Protein AF-A0A5N6NFJ8-F1 (afdb_monomer)

Mean predicted aligned error: 16.35 Å

Structure (mmCIF, N/CA/C/O backbone):
data_AF-A0A5N6NFJ8-F1
#
_entry.id   AF-A0A5N6NFJ8-F1
#
loop_
_atom_site.group_PDB
_atom_site.id
_atom_site.type_symbol
_atom_site.label_atom_id
_atom_site.label_alt_id
_atom_site.label_comp_id
_atom_site.label_asym_id
_atom_site.label_entity_id
_atom_site.label_seq_id
_atom_site.pdbx_PDB_ins_code
_atom_site.Cartn_x
_atom_site.Cartn_y
_atom_site.Cartn_z
_atom_site.occupancy
_atom_site.B_iso_or_equiv
_atom_site.auth_seq_id
_atom_site.auth_comp_id
_atom_site.auth_asym_id
_atom_site.auth_atom_id
_atom_site.pdbx_PDB_model_num
ATOM 1 N N . MET A 1 1 ? 55.663 -37.044 -47.119 1.00 28.52 1 MET A N 1
ATOM 2 C CA . MET A 1 1 ? 56.962 -37.312 -46.469 1.00 28.52 1 MET A CA 1
ATOM 3 C C . MET A 1 1 ? 57.474 -35.964 -45.968 1.00 28.52 1 MET A C 1
ATOM 5 O O . MET A 1 1 ? 57.801 -35.133 -46.795 1.00 28.52 1 MET A O 1
ATOM 9 N N . VAL A 1 2 ? 57.093 -35.594 -44.739 1.00 27.47 2 VAL A N 1
ATOM 10 C CA . VAL A 1 2 ? 57.953 -35.483 -43.528 1.00 27.47 2 VAL A CA 1
ATOM 11 C C . VAL A 1 2 ? 58.198 -33.981 -43.272 1.00 27.47 2 VAL A C 1
ATOM 13 O O . VAL A 1 2 ? 58.786 -33.334 -44.123 1.00 27.47 2 VAL A O 1
ATOM 16 N N . LEU A 1 3 ? 57.493 -33.305 -42.350 1.00 26.08 3 LEU A N 1
ATOM 17 C CA . LEU A 1 3 ? 57.567 -33.307 -40.868 1.00 26.08 3 LEU A CA 1
ATOM 18 C C . LEU A 1 3 ? 58.946 -32.940 -40.296 1.00 26.08 3 LEU A C 1
ATOM 20 O O . LEU A 1 3 ? 59.954 -33.438 -40.775 1.00 26.08 3 LEU A O 1
ATOM 24 N N . LEU A 1 4 ? 58.906 -32.193 -39.179 1.00 27.52 4 LEU A N 1
ATOM 25 C CA . LEU A 1 4 ? 59.995 -31.707 -38.302 1.00 27.52 4 LEU A CA 1
ATOM 26 C C . LEU A 1 4 ? 60.553 -30.345 -38.742 1.00 27.52 4 LEU A C 1
ATOM 28 O O . LEU A 1 4 ? 60.812 -30.135 -39.915 1.00 27.52 4 LEU A O 1
ATOM 32 N N . SER A 1 5 ? 60.762 -29.348 -37.890 1.00 27.97 5 SER A N 1
ATOM 33 C CA . SER A 1 5 ? 60.795 -29.204 -36.428 1.00 27.97 5 SER A CA 1
ATOM 34 C C . SER A 1 5 ? 60.471 -27.721 -36.148 1.00 27.97 5 SER A C 1
ATOM 36 O O . SER A 1 5 ? 60.731 -26.870 -36.992 1.00 27.97 5 SER A O 1
ATOM 38 N N . HIS A 1 6 ? 59.797 -27.341 -35.068 1.00 28.59 6 HIS A N 1
ATOM 39 C CA . HIS A 1 6 ? 60.456 -26.909 -33.835 1.00 28.59 6 HIS A CA 1
ATOM 40 C C . HIS A 1 6 ? 59.457 -27.057 -32.682 1.00 28.59 6 HIS A C 1
ATOM 42 O O . HIS A 1 6 ? 58.490 -26.306 -32.574 1.00 28.59 6 HIS A O 1
ATOM 48 N N . MET A 1 7 ? 59.707 -28.045 -31.823 1.00 26.53 7 MET A N 1
ATOM 49 C CA . MET A 1 7 ? 59.127 -28.104 -30.488 1.00 26.53 7 MET A CA 1
ATOM 50 C C . MET A 1 7 ? 59.901 -27.129 -29.601 1.00 26.53 7 MET A C 1
ATOM 52 O O . MET A 1 7 ? 61.104 -27.298 -29.413 1.00 26.53 7 MET A O 1
ATOM 56 N N . GLN A 1 8 ? 59.219 -26.129 -29.048 1.00 27.66 8 GLN A N 1
ATOM 57 C CA . GLN A 1 8 ? 59.675 -25.499 -27.815 1.00 27.66 8 GLN A CA 1
ATOM 58 C C . GLN A 1 8 ? 59.209 -26.371 -26.651 1.00 27.66 8 GLN A C 1
ATOM 60 O O . GLN A 1 8 ? 58.020 -26.585 -26.429 1.00 27.66 8 GLN A O 1
ATOM 65 N N . THR A 1 9 ? 60.194 -26.919 -25.955 1.00 28.77 9 THR A N 1
ATOM 66 C CA . THR A 1 9 ? 60.083 -27.606 -24.675 1.00 28.77 9 THR A CA 1
ATOM 67 C C . THR A 1 9 ? 59.611 -26.626 -23.603 1.00 28.77 9 THR A C 1
ATOM 69 O O . THR A 1 9 ? 60.324 -25.671 -23.298 1.00 28.77 9 THR A O 1
ATOM 72 N N . PHE A 1 10 ? 58.444 -26.881 -23.011 1.00 28.98 10 PHE A N 1
ATOM 73 C CA . PHE A 1 10 ? 58.064 -26.314 -21.716 1.00 28.98 10 PHE A CA 1
ATOM 74 C C . PHE A 1 10 ? 58.386 -27.328 -20.605 1.00 28.98 10 PHE A C 1
ATOM 76 O O . PHE A 1 10 ? 58.295 -28.535 -20.847 1.00 28.98 10 PHE A O 1
ATOM 83 N N . PRO A 1 11 ? 58.835 -26.860 -19.427 1.00 28.39 11 PRO A N 1
ATOM 84 C CA . PRO A 1 11 ? 59.400 -27.706 -18.384 1.00 28.39 11 PRO A CA 1
ATOM 85 C C . PRO A 1 11 ? 58.350 -28.606 -17.727 1.00 28.39 11 PRO A C 1
ATOM 87 O O . PRO A 1 11 ? 57.161 -28.295 -17.693 1.00 28.39 11 PRO A O 1
ATOM 90 N N . ALA A 1 12 ? 58.833 -29.730 -17.197 1.00 29.69 12 ALA A N 1
ATOM 91 C CA . ALA A 1 12 ? 58.069 -30.665 -16.390 1.00 29.69 12 ALA A CA 1
ATOM 92 C C . ALA A 1 12 ? 57.482 -29.954 -15.162 1.00 29.69 12 ALA A C 1
ATOM 94 O O . ALA A 1 12 ? 58.221 -29.395 -14.353 1.00 29.69 12 ALA A O 1
ATOM 95 N N . ILE A 1 13 ? 56.157 -29.990 -15.030 1.00 30.56 13 ILE A N 1
ATOM 96 C CA . ILE A 1 13 ? 55.469 -29.616 -13.796 1.00 30.56 13 ILE A CA 1
ATOM 97 C C . ILE A 1 13 ? 55.379 -30.891 -12.960 1.00 30.56 13 ILE A C 1
ATOM 99 O O . ILE A 1 13 ? 54.478 -31.713 -13.125 1.00 30.56 13 ILE A O 1
ATOM 103 N N . GLU A 1 14 ? 56.385 -31.083 -12.113 1.00 30.72 14 GLU A N 1
ATOM 104 C CA . GLU A 1 14 ? 56.286 -31.927 -10.929 1.00 30.72 14 GLU A CA 1
ATOM 105 C C . GLU A 1 14 ? 55.477 -31.151 -9.887 1.00 30.72 14 GLU A C 1
ATOM 107 O O . GLU A 1 14 ? 55.949 -30.137 -9.384 1.00 30.72 14 GLU A O 1
ATOM 112 N N . THR A 1 15 ? 54.253 -31.617 -9.622 1.00 32.44 15 THR A N 1
ATOM 113 C CA . THR A 1 15 ? 53.413 -31.487 -8.407 1.00 32.44 15 THR A CA 1
ATOM 114 C C . THR A 1 15 ? 51.937 -31.267 -8.756 1.00 32.44 15 THR A C 1
ATOM 116 O O . THR A 1 15 ? 51.569 -30.585 -9.708 1.00 32.44 15 THR A O 1
ATOM 119 N N . GLU A 1 16 ? 51.085 -31.961 -8.007 1.00 35.25 16 GLU A N 1
ATOM 120 C CA . GLU A 1 16 ? 49.748 -32.430 -8.387 1.00 35.25 16 GLU A CA 1
ATOM 121 C C . GLU A 1 16 ? 48.604 -31.462 -8.012 1.00 35.25 16 GLU A C 1
ATOM 123 O O . GLU A 1 16 ? 47.458 -31.891 -7.910 1.00 35.25 16 GLU A O 1
ATOM 128 N N . GLU A 1 17 ? 48.866 -30.166 -7.799 1.00 33.91 17 GLU A N 1
ATOM 129 C CA . GLU A 1 17 ? 47.908 -29.305 -7.072 1.00 33.91 17 GLU A CA 1
ATOM 130 C C . GLU A 1 17 ? 47.388 -28.042 -7.796 1.00 33.91 17 GLU A C 1
ATOM 132 O O . GLU A 1 17 ? 46.454 -27.420 -7.299 1.00 33.91 17 GLU A O 1
ATOM 137 N N . GLU A 1 18 ? 47.863 -27.679 -8.998 1.00 28.05 18 GLU A N 1
ATOM 138 C CA . GLU A 1 18 ? 47.489 -26.383 -9.625 1.00 28.05 18 GLU A CA 1
ATOM 139 C C . GLU A 1 18 ? 46.652 -26.426 -10.925 1.00 28.05 18 GLU A C 1
ATOM 141 O O . GLU A 1 18 ? 46.306 -25.380 -11.470 1.00 28.05 18 GLU A O 1
ATOM 146 N N . ALA A 1 19 ? 46.215 -27.589 -11.420 1.00 31.05 19 ALA A N 1
ATOM 147 C CA . ALA A 1 19 ? 45.454 -27.662 -12.684 1.00 31.05 19 ALA A CA 1
ATOM 148 C C . ALA A 1 19 ? 43.916 -27.527 -12.549 1.00 31.05 19 ALA A C 1
ATOM 150 O O . ALA A 1 19 ? 43.191 -27.681 -13.532 1.00 31.05 19 ALA A O 1
ATOM 151 N N . LEU A 1 20 ? 43.388 -27.252 -11.351 1.00 33.53 20 LEU A N 1
ATOM 152 C CA . LEU A 1 20 ? 41.947 -27.337 -11.051 1.00 33.53 20 LEU A CA 1
ATOM 153 C C . LEU A 1 20 ? 41.132 -26.049 -11.271 1.00 33.53 20 LEU A C 1
ATOM 155 O O . LEU A 1 20 ? 39.956 -26.015 -10.912 1.00 33.53 20 LEU A O 1
ATOM 159 N N . THR A 1 21 ? 41.692 -24.991 -11.862 1.00 33.44 21 THR A N 1
ATOM 160 C CA . THR A 1 21 ? 41.030 -23.669 -11.862 1.00 33.44 2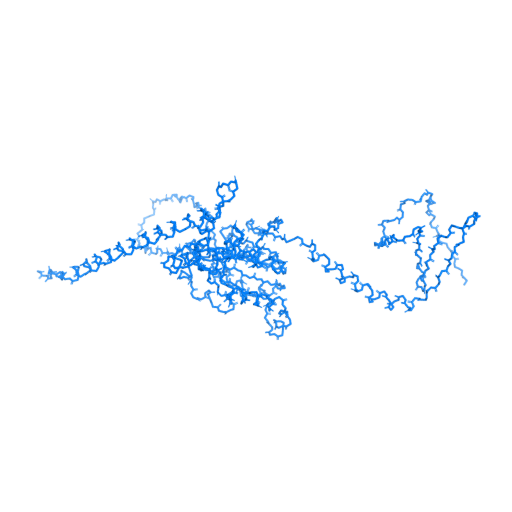1 THR A CA 1
ATOM 161 C C . THR A 1 21 ? 40.616 -23.100 -13.214 1.00 33.44 21 THR A C 1
ATOM 163 O O . THR A 1 21 ? 40.089 -21.992 -13.229 1.00 33.44 21 THR A O 1
ATOM 166 N N . ASN A 1 22 ? 40.718 -23.819 -14.340 1.00 30.28 22 ASN A N 1
ATOM 167 C CA . ASN A 1 22 ? 40.191 -23.288 -15.604 1.00 30.28 22 ASN A CA 1
ATOM 168 C C . ASN A 1 22 ? 39.316 -24.266 -16.409 1.00 30.28 22 ASN A C 1
ATOM 170 O O . ASN A 1 22 ? 39.776 -25.241 -16.995 1.00 30.28 22 ASN A O 1
ATOM 174 N N . SER A 1 23 ? 38.045 -23.867 -16.513 1.00 32.28 23 SER A N 1
ATOM 175 C CA . SER A 1 23 ? 36.930 -24.398 -17.309 1.00 32.28 23 SER A CA 1
ATOM 176 C C . SER A 1 23 ? 36.094 -25.537 -16.690 1.00 32.28 23 SER A C 1
ATOM 178 O O . SER A 1 23 ? 36.530 -26.669 -16.534 1.00 32.28 23 SER A O 1
ATOM 180 N N . MET A 1 24 ? 34.826 -25.183 -16.431 1.00 28.92 24 MET A N 1
ATOM 181 C CA . MET A 1 24 ? 33.675 -25.965 -15.943 1.00 28.92 24 MET A CA 1
ATOM 182 C C . MET A 1 24 ? 33.572 -26.234 -14.426 1.00 28.92 24 MET A C 1
ATOM 184 O O . MET A 1 24 ? 34.510 -26.733 -13.812 1.00 28.92 24 MET A O 1
ATOM 188 N N . PRO A 1 25 ? 32.401 -25.971 -13.799 1.00 31.67 25 PRO A N 1
ATOM 189 C CA . PRO A 1 25 ? 32.156 -26.397 -12.430 1.00 31.67 25 PRO A CA 1
ATOM 190 C C . PRO A 1 25 ? 31.935 -27.913 -12.425 1.00 31.67 25 PRO A C 1
ATOM 192 O O . PRO A 1 25 ? 30.915 -28.410 -12.904 1.00 31.67 25 PRO A O 1
ATOM 195 N N . ALA A 1 26 ? 32.893 -28.662 -11.885 1.00 36.31 26 ALA A N 1
ATOM 196 C CA . ALA A 1 26 ? 32.711 -30.077 -11.601 1.00 36.31 26 ALA A CA 1
ATOM 197 C C . ALA A 1 26 ? 31.684 -30.230 -10.466 1.00 36.31 26 ALA A C 1
ATOM 199 O O . ALA A 1 26 ? 31.970 -29.949 -9.302 1.00 36.31 26 ALA A O 1
ATOM 200 N N . ALA A 1 27 ? 30.471 -30.673 -10.794 1.00 31.88 27 ALA A N 1
ATOM 201 C CA . ALA A 1 27 ? 29.508 -31.118 -9.797 1.00 31.88 27 ALA A CA 1
ATOM 202 C C . ALA A 1 27 ? 30.021 -32.420 -9.156 1.00 31.88 27 ALA A C 1
ATOM 204 O O . ALA A 1 27 ? 29.861 -33.510 -9.704 1.00 31.88 27 ALA A O 1
ATOM 205 N N . ALA A 1 28 ? 30.661 -32.315 -7.992 1.00 34.78 28 ALA A N 1
ATOM 206 C CA . ALA A 1 28 ? 31.037 -33.470 -7.188 1.00 34.78 28 ALA A CA 1
ATOM 207 C C . ALA A 1 28 ? 29.803 -34.004 -6.439 1.00 34.78 28 ALA A C 1
ATOM 209 O O . ALA A 1 28 ? 29.455 -33.528 -5.358 1.00 34.78 28 ALA A O 1
ATOM 210 N N . VAL A 1 29 ? 29.129 -35.012 -6.997 1.00 32.56 29 VAL A N 1
ATOM 211 C CA . VAL A 1 29 ? 28.102 -35.770 -6.267 1.00 32.56 29 VAL A CA 1
ATOM 212 C C . VAL A 1 29 ? 28.805 -36.773 -5.349 1.00 32.56 29 VAL A C 1
ATOM 214 O O . VAL A 1 29 ? 29.265 -37.821 -5.794 1.00 32.56 29 VAL A O 1
ATOM 217 N N . ARG A 1 30 ? 28.881 -36.476 -4.046 1.00 34.00 30 ARG A N 1
ATOM 218 C CA . ARG A 1 30 ? 29.258 -37.467 -3.025 1.00 34.00 30 ARG A CA 1
ATOM 219 C C . ARG A 1 30 ? 28.017 -38.227 -2.556 1.00 34.00 30 ARG A C 1
ATOM 221 O O . ARG A 1 30 ? 27.306 -37.780 -1.661 1.00 34.00 30 ARG A O 1
ATOM 228 N N . ARG A 1 31 ? 27.798 -39.423 -3.102 1.00 29.84 31 ARG A N 1
ATOM 229 C CA . ARG A 1 31 ? 27.092 -40.503 -2.396 1.00 29.84 31 ARG A CA 1
ATOM 230 C C . ARG A 1 31 ? 27.891 -41.795 -2.548 1.00 29.84 31 ARG A C 1
ATOM 232 O O . ARG A 1 31 ? 27.960 -42.340 -3.638 1.00 29.84 31 ARG A O 1
ATOM 239 N N . GLY A 1 32 ? 28.465 -42.260 -1.437 1.00 34.97 32 GLY A N 1
ATOM 240 C CA . GLY A 1 32 ? 29.107 -43.572 -1.317 1.00 34.97 32 GLY A CA 1
ATOM 241 C C . GLY A 1 32 ? 30.578 -43.619 -1.742 1.00 34.97 32 GLY A C 1
ATOM 242 O O . GLY A 1 32 ? 30.874 -43.804 -2.910 1.00 34.97 32 GLY A O 1
ATOM 243 N N . GLY A 1 33 ? 31.485 -43.485 -0.769 1.00 36.88 33 GLY A N 1
ATOM 244 C CA . GLY A 1 33 ? 32.748 -44.238 -0.648 1.00 36.88 33 GLY A CA 1
ATOM 245 C C . GLY A 1 33 ? 33.773 -44.341 -1.789 1.00 36.88 33 GLY A C 1
ATOM 246 O O . GLY A 1 33 ? 34.740 -45.065 -1.589 1.00 36.88 33 GLY A O 1
ATOM 247 N N . GLY A 1 34 ? 33.626 -43.668 -2.932 1.00 42.97 34 GLY A N 1
ATOM 248 C CA . GLY A 1 34 ? 34.587 -43.760 -4.037 1.00 42.97 34 GLY A CA 1
ATOM 249 C C . GLY A 1 34 ? 34.662 -42.488 -4.878 1.00 42.97 34 GLY A C 1
ATOM 250 O O . GLY A 1 34 ? 33.644 -41.889 -5.227 1.00 42.97 34 GLY A O 1
ATOM 251 N N . THR A 1 35 ? 35.882 -42.063 -5.203 1.00 42.78 35 THR A N 1
ATOM 252 C CA . THR A 1 35 ? 36.159 -40.962 -6.133 1.00 42.78 35 THR A CA 1
ATOM 253 C C . THR A 1 35 ? 35.900 -41.460 -7.554 1.00 42.78 35 THR A C 1
ATOM 255 O O . THR A 1 35 ? 36.496 -42.447 -7.979 1.00 42.78 35 THR A O 1
ATOM 258 N N . SER A 1 36 ? 34.981 -40.821 -8.281 1.00 44.00 36 SER A N 1
ATOM 259 C CA . SER A 1 36 ? 34.739 -41.127 -9.695 1.00 44.00 36 SER A CA 1
ATOM 260 C C . SER A 1 36 ? 35.320 -40.027 -10.575 1.00 44.00 36 SER A C 1
ATOM 262 O O . SER A 1 36 ? 34.986 -38.858 -10.388 1.00 44.00 36 SER A O 1
ATOM 264 N N . PHE A 1 37 ? 36.154 -40.401 -11.544 1.00 46.28 37 PHE A N 1
ATOM 265 C CA . PHE A 1 37 ? 36.752 -39.476 -12.509 1.00 46.28 37 PHE A CA 1
ATOM 266 C C . PHE A 1 37 ? 36.083 -39.631 -13.873 1.00 46.28 37 PHE A C 1
ATOM 268 O O . PHE A 1 37 ? 35.805 -40.752 -14.305 1.00 46.28 37 PHE A O 1
ATOM 275 N N . PHE A 1 38 ? 35.857 -38.515 -14.566 1.00 49.78 38 PHE A N 1
ATOM 276 C CA . PHE A 1 38 ? 35.278 -38.503 -15.908 1.00 49.78 38 PHE A CA 1
ATOM 277 C C . PHE A 1 38 ? 36.298 -37.967 -16.918 1.00 49.78 38 PHE A C 1
ATOM 279 O O . PHE A 1 38 ? 36.870 -36.901 -16.706 1.00 49.78 38 PHE A O 1
ATOM 286 N N . ARG A 1 39 ? 36.528 -38.691 -18.023 1.00 43.44 39 ARG A N 1
ATOM 287 C CA . ARG A 1 39 ? 37.371 -38.238 -19.149 1.00 43.44 39 ARG A CA 1
ATOM 288 C C . ARG A 1 39 ? 36.548 -38.234 -20.435 1.00 43.44 39 ARG A C 1
ATOM 290 O O . ARG A 1 39 ? 35.880 -39.225 -20.717 1.00 43.44 39 ARG A O 1
ATOM 297 N N . ASN A 1 40 ? 36.617 -37.150 -21.202 1.00 44.53 40 ASN A N 1
ATOM 298 C CA . ASN A 1 40 ? 35.967 -37.006 -22.506 1.00 44.53 40 ASN A CA 1
ATOM 299 C C . ASN A 1 40 ? 37.044 -36.934 -23.603 1.00 44.53 40 ASN A C 1
ATOM 301 O O . ASN A 1 40 ? 37.997 -36.170 -23.456 1.00 44.53 40 ASN A O 1
ATOM 305 N N . ASP A 1 41 ? 36.928 -37.741 -24.659 1.00 44.94 41 ASP A N 1
ATOM 306 C CA . ASP A 1 41 ? 37.841 -37.740 -25.819 1.00 44.94 41 ASP A CA 1
ATOM 307 C C . ASP A 1 41 ? 37.199 -37.196 -27.112 1.00 44.94 41 ASP A C 1
ATOM 309 O O . ASP A 1 41 ? 37.808 -37.274 -28.175 1.00 44.94 41 ASP A O 1
ATOM 313 N N . GLY A 1 42 ? 35.991 -36.624 -27.024 1.00 44.91 42 GLY A N 1
ATOM 314 C CA . GLY A 1 42 ? 35.232 -36.091 -28.161 1.00 44.91 42 GLY A CA 1
ATOM 315 C C . GLY A 1 42 ? 34.256 -37.091 -28.796 1.00 44.91 42 GLY A C 1
ATOM 316 O O . GLY A 1 42 ? 33.344 -36.666 -29.494 1.00 44.91 42 GLY A O 1
ATOM 317 N N . GLU A 1 43 ? 34.378 -38.394 -28.506 1.00 39.28 43 GLU A N 1
ATOM 318 C CA . GLU A 1 43 ? 33.455 -39.445 -28.978 1.00 39.28 43 GLU A CA 1
ATOM 319 C C . GLU A 1 43 ? 32.970 -40.402 -27.875 1.00 39.28 43 GLU A C 1
ATOM 321 O O . GLU A 1 43 ? 32.002 -41.144 -28.075 1.00 39.28 43 GLU A O 1
ATOM 326 N N . LYS A 1 44 ? 33.620 -40.432 -26.703 1.00 40.09 44 LYS A N 1
ATOM 327 C CA . LYS A 1 44 ? 33.239 -41.273 -25.558 1.00 40.09 44 LYS A CA 1
ATOM 328 C C . LYS A 1 44 ? 33.466 -40.547 -24.229 1.00 40.09 44 LYS A C 1
ATOM 330 O O . LYS A 1 44 ? 34.462 -39.851 -24.038 1.00 40.09 44 LYS A O 1
ATOM 335 N N . LEU A 1 45 ? 32.559 -40.780 -23.278 1.00 44.81 45 LEU A N 1
ATOM 336 C CA . LEU A 1 45 ? 32.752 -40.416 -21.874 1.00 44.81 45 LEU A CA 1
ATOM 337 C C . LEU A 1 45 ? 33.165 -41.670 -21.099 1.00 44.81 45 LEU A C 1
ATOM 339 O O . LEU A 1 45 ? 32.480 -42.693 -21.150 1.00 44.81 45 LEU A O 1
ATOM 343 N N . TYR A 1 46 ? 34.276 -41.591 -20.377 1.00 46.94 46 TYR A N 1
ATOM 344 C CA . TYR A 1 46 ? 34.769 -42.676 -19.534 1.00 46.94 46 TYR A CA 1
ATOM 345 C C . TYR A 1 46 ? 34.554 -42.313 -18.076 1.00 46.94 46 TYR A C 1
ATOM 347 O O . TYR A 1 46 ? 35.057 -41.282 -17.633 1.00 46.94 46 TYR A O 1
ATOM 355 N N . LYS A 1 47 ? 33.848 -43.170 -17.338 1.00 49.50 47 LYS A N 1
ATOM 356 C CA . LYS A 1 47 ? 33.774 -43.114 -15.879 1.00 49.50 47 LYS A CA 1
ATOM 357 C C . LYS A 1 47 ? 34.790 -44.100 -15.309 1.00 49.50 47 LYS A C 1
ATOM 359 O O . LYS A 1 47 ? 34.756 -45.279 -15.654 1.00 49.50 47 LYS A O 1
ATOM 364 N N . TYR A 1 48 ? 35.678 -43.614 -14.451 1.00 49.75 48 TYR A N 1
ATOM 365 C CA . TYR A 1 48 ? 36.631 -44.430 -13.704 1.00 49.75 48 TYR A CA 1
ATOM 366 C C . TYR A 1 48 ? 36.211 -44.445 -12.240 1.00 49.75 48 TYR A C 1
ATOM 368 O O . TYR A 1 48 ? 36.068 -43.379 -11.644 1.00 49.75 48 TYR A O 1
ATOM 376 N N . GLY A 1 49 ? 36.005 -45.633 -11.678 1.00 45.25 49 GLY A N 1
ATOM 377 C CA . GLY A 1 49 ? 35.824 -45.833 -10.242 1.00 45.25 49 GLY A CA 1
ATOM 378 C C . GLY A 1 49 ? 36.959 -46.682 -9.680 1.00 45.25 49 GLY A C 1
ATOM 379 O O . GLY A 1 49 ? 37.434 -47.598 -10.354 1.00 45.25 49 GLY A O 1
ATOM 380 N N . GLU A 1 50 ? 37.392 -46.379 -8.459 1.00 46.50 50 GLU A N 1
ATOM 381 C CA . GLU A 1 50 ? 38.263 -47.269 -7.690 1.00 46.50 50 GLU A CA 1
ATOM 382 C C . GLU A 1 50 ? 37.419 -48.209 -6.829 1.00 46.50 50 GLU A C 1
ATOM 384 O O . GLU A 1 50 ? 36.630 -47.764 -5.995 1.00 46.50 50 GLU A O 1
ATOM 389 N N . GLU A 1 51 ? 37.606 -49.516 -7.010 1.00 43.16 51 GLU A N 1
ATOM 390 C CA . GLU A 1 51 ? 37.027 -50.534 -6.139 1.00 43.16 51 GLU A CA 1
ATOM 391 C C . GLU A 1 51 ? 38.137 -51.127 -5.256 1.00 43.16 51 GLU A C 1
ATOM 393 O O . GLU A 1 51 ? 39.092 -51.746 -5.734 1.00 43.16 51 GLU A O 1
ATOM 398 N N . LEU A 1 52 ? 38.049 -50.893 -3.944 1.00 43.69 52 LEU A N 1
ATOM 399 C CA . LEU A 1 52 ? 38.999 -51.405 -2.955 1.00 43.69 52 LEU A CA 1
ATOM 400 C C . LEU A 1 52 ? 38.650 -52.854 -2.599 1.00 43.69 52 LEU A C 1
ATOM 402 O O . LEU A 1 52 ? 37.914 -53.123 -1.650 1.00 43.69 52 LEU A O 1
ATOM 406 N N . THR A 1 53 ? 39.210 -53.817 -3.330 1.00 47.28 53 THR A N 1
ATOM 407 C CA . THR A 1 53 ? 39.166 -55.222 -2.899 1.00 47.28 53 THR A CA 1
ATOM 408 C C . THR A 1 53 ? 40.244 -55.515 -1.854 1.00 47.28 53 THR A C 1
ATOM 410 O O . THR A 1 53 ? 41.374 -55.040 -1.948 1.00 47.28 53 THR A O 1
ATOM 413 N N . ARG A 1 54 ? 39.900 -56.345 -0.857 1.00 45.47 54 ARG A N 1
ATOM 414 C CA . ARG A 1 54 ? 40.663 -56.652 0.379 1.00 45.47 54 ARG A CA 1
ATOM 415 C C . ARG A 1 54 ? 42.044 -57.314 0.179 1.00 45.47 54 ARG A C 1
ATOM 417 O O . ARG A 1 54 ? 42.698 -57.665 1.155 1.00 45.47 54 ARG A O 1
ATOM 424 N N . SER A 1 55 ? 42.503 -57.463 -1.060 1.00 45.44 55 SER A N 1
ATOM 425 C CA . SER A 1 55 ? 43.858 -57.865 -1.432 1.00 45.44 55 SER A CA 1
ATOM 426 C C . SER A 1 55 ? 44.370 -56.851 -2.454 1.00 45.44 55 SER A C 1
ATOM 428 O O . SER A 1 55 ? 43.742 -56.659 -3.491 1.00 45.44 55 SER A O 1
ATOM 430 N N . ARG A 1 56 ? 45.455 -56.144 -2.114 1.00 44.00 56 ARG A N 1
ATOM 431 C CA . ARG A 1 56 ? 46.021 -54.989 -2.837 1.00 44.00 56 ARG A CA 1
ATOM 432 C C . ARG A 1 56 ? 46.15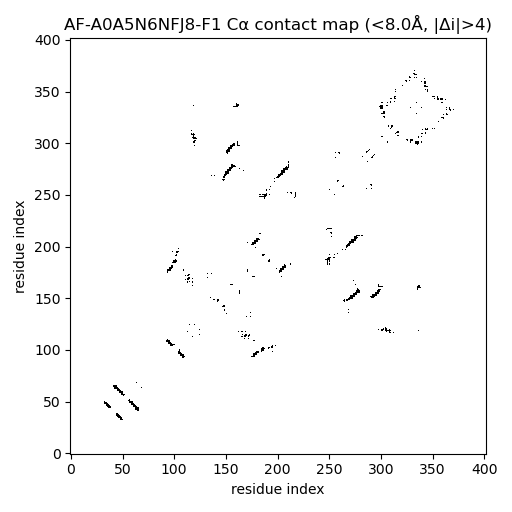9 -55.233 -4.349 1.00 44.00 56 ARG A C 1
ATOM 434 O O . ARG A 1 56 ? 47.201 -55.706 -4.786 1.00 44.00 56 ARG A O 1
ATOM 441 N N . LYS A 1 57 ? 45.146 -54.856 -5.129 1.00 37.94 57 LYS A N 1
ATOM 442 C CA . LYS A 1 57 ? 45.193 -54.536 -6.565 1.00 37.94 57 LYS A CA 1
ATOM 443 C C . LYS A 1 57 ? 43.982 -53.651 -6.866 1.00 37.94 57 LYS A C 1
ATOM 445 O O . LYS A 1 57 ? 42.852 -54.119 -6.778 1.00 37.94 57 LYS A O 1
ATOM 450 N N . SER A 1 58 ? 44.215 -52.379 -7.182 1.00 38.06 58 SER A N 1
ATOM 451 C CA . SER A 1 58 ? 43.181 -51.515 -7.750 1.00 38.06 58 SER A CA 1
ATOM 452 C C . SER A 1 58 ? 42.850 -52.035 -9.149 1.00 38.06 58 SER A C 1
ATOM 454 O O . SER A 1 58 ? 43.731 -52.176 -9.997 1.00 38.06 58 SER A O 1
ATOM 456 N N . THR A 1 59 ? 41.588 -52.384 -9.386 1.00 38.88 59 THR A N 1
ATOM 457 C CA . THR A 1 59 ? 41.107 -52.715 -10.732 1.00 38.88 59 THR A CA 1
ATOM 458 C C . THR A 1 59 ? 40.308 -51.521 -11.229 1.00 38.88 59 THR A C 1
ATOM 460 O O . THR A 1 59 ? 39.269 -51.195 -10.665 1.00 38.88 59 THR A O 1
ATOM 463 N N . LEU A 1 60 ? 40.809 -50.845 -12.265 1.00 40.69 60 LEU A N 1
ATOM 464 C CA . LEU A 1 60 ? 40.074 -49.784 -12.950 1.00 40.69 60 LEU A CA 1
ATOM 465 C C . LEU A 1 60 ? 38.946 -50.425 -13.761 1.00 40.69 60 LEU A C 1
ATOM 467 O O . LEU A 1 60 ? 39.187 -51.015 -14.817 1.00 40.69 60 LEU A O 1
ATOM 471 N N . VAL A 1 61 ? 37.712 -50.314 -13.274 1.00 43.66 61 VAL A N 1
ATOM 472 C CA . VAL A 1 61 ? 36.529 -50.706 -14.044 1.00 43.66 61 VAL A CA 1
ATOM 473 C C . VAL A 1 61 ? 36.260 -49.615 -15.080 1.00 43.66 61 VAL A C 1
ATOM 475 O O . VAL A 1 61 ? 36.048 -48.453 -14.735 1.00 43.66 61 VAL A O 1
ATOM 478 N N . LYS A 1 62 ? 36.312 -49.980 -16.366 1.00 40.59 62 LYS A N 1
ATOM 479 C CA . LYS A 1 62 ? 36.052 -49.074 -17.491 1.00 40.59 62 LYS A CA 1
ATOM 480 C C . LYS A 1 62 ? 34.626 -49.284 -17.991 1.00 40.59 62 LYS A C 1
ATOM 482 O O . LYS A 1 62 ? 34.387 -50.156 -18.823 1.00 40.59 62 LYS A O 1
ATOM 487 N N . GLU A 1 63 ? 33.688 -48.472 -17.516 1.00 46.59 63 GLU A N 1
ATOM 488 C CA . GLU A 1 63 ? 32.351 -48.410 -18.113 1.00 46.59 63 GLU A CA 1
ATOM 489 C C . GLU A 1 63 ? 32.394 -47.536 -19.374 1.00 46.59 63 GLU A C 1
ATOM 491 O O . GLU A 1 63 ? 32.868 -46.397 -19.357 1.00 46.59 63 GLU A O 1
ATOM 496 N N . LYS A 1 64 ? 31.956 -48.108 -20.502 1.00 43.16 64 LYS A N 1
ATOM 497 C CA . LYS A 1 64 ? 31.968 -47.470 -21.824 1.00 43.16 64 LYS A CA 1
ATOM 498 C C . LYS A 1 64 ? 30.542 -47.079 -22.199 1.00 43.16 64 LYS A C 1
ATOM 500 O O . LYS A 1 64 ? 29.756 -47.947 -22.567 1.00 43.16 64 LYS A O 1
ATOM 505 N N . THR A 1 65 ? 30.249 -45.784 -22.192 1.00 49.97 65 THR A N 1
ATOM 506 C CA . THR A 1 65 ? 28.970 -45.250 -22.680 1.00 49.97 65 THR A CA 1
ATOM 507 C C . THR A 1 65 ? 29.201 -44.511 -23.999 1.00 49.97 65 THR A C 1
ATOM 509 O O . THR A 1 65 ? 30.104 -43.683 -24.113 1.00 49.97 65 THR A O 1
ATOM 512 N N . THR A 1 66 ? 28.434 -44.850 -25.035 1.00 47.03 66 THR A N 1
ATOM 513 C CA . THR A 1 66 ? 28.480 -44.212 -26.363 1.00 47.03 66 THR A CA 1
ATOM 514 C C . THR A 1 66 ? 27.917 -42.786 -26.307 1.00 47.03 66 THR A C 1
ATOM 516 O O . THR A 1 66 ? 26.849 -42.585 -25.728 1.00 47.03 66 THR A O 1
ATOM 519 N N . LEU A 1 67 ? 28.592 -41.804 -26.936 1.00 49.34 67 LEU A N 1
ATOM 520 C CA . LEU A 1 67 ? 28.205 -40.381 -26.867 1.00 49.34 67 LEU A CA 1
ATOM 521 C C . LEU A 1 67 ? 26.774 -40.091 -27.343 1.00 49.34 67 LEU A C 1
ATOM 523 O O . LEU A 1 67 ? 26.149 -39.167 -26.840 1.00 49.34 67 LEU A O 1
ATOM 527 N N . GLY A 1 68 ? 26.224 -40.905 -28.252 1.00 52.06 68 GLY A N 1
ATOM 528 C CA . GLY A 1 68 ? 24.864 -40.710 -28.772 1.00 52.06 68 GLY A CA 1
ATOM 529 C C . GLY A 1 68 ? 23.765 -40.774 -27.703 1.00 52.06 68 GLY A C 1
ATOM 530 O O . GLY A 1 68 ? 22.758 -40.088 -27.823 1.00 52.06 68 GLY A O 1
ATOM 531 N N . HIS A 1 69 ? 23.963 -41.537 -26.622 1.00 52.97 69 HIS A N 1
ATOM 532 C CA . HIS A 1 69 ? 23.045 -41.518 -25.473 1.00 52.97 69 HIS A CA 1
ATOM 533 C C . HIS A 1 69 ? 23.349 -40.369 -24.508 1.00 52.97 69 HIS A C 1
ATOM 535 O O . HIS A 1 69 ? 22.469 -39.927 -23.777 1.00 52.97 69 HIS A O 1
ATOM 541 N N . ILE A 1 70 ? 24.588 -39.878 -24.507 1.00 52.97 70 ILE A N 1
ATOM 542 C CA . ILE A 1 70 ? 25.035 -38.793 -23.641 1.00 52.97 70 ILE A CA 1
ATOM 543 C C . ILE A 1 70 ? 24.480 -37.465 -24.142 1.00 52.97 70 ILE A C 1
ATOM 545 O O . ILE A 1 70 ? 23.926 -36.761 -23.321 1.00 52.97 70 ILE A O 1
ATOM 549 N N . ASP A 1 71 ? 24.511 -37.160 -25.442 1.00 56.00 71 ASP A N 1
ATOM 550 C CA . ASP A 1 71 ? 23.904 -35.928 -25.981 1.00 56.00 71 ASP A CA 1
ATOM 551 C C . ASP A 1 71 ? 22.380 -35.889 -25.783 1.00 56.00 71 ASP A C 1
ATOM 553 O O . ASP A 1 71 ? 21.826 -34.849 -25.423 1.00 56.00 71 ASP A O 1
ATOM 557 N N . MET A 1 72 ? 21.707 -37.037 -25.938 1.00 54.97 72 MET A N 1
ATOM 558 C CA . MET A 1 72 ? 20.260 -37.160 -25.726 1.00 54.97 72 MET A CA 1
ATOM 559 C C . MET A 1 72 ? 19.868 -36.931 -24.258 1.00 54.97 72 MET A C 1
ATOM 561 O O . MET A 1 72 ? 18.838 -36.327 -23.978 1.00 54.97 72 MET A O 1
ATOM 565 N N . ILE A 1 73 ? 20.697 -37.385 -23.313 1.00 58.41 73 ILE A N 1
ATOM 566 C CA . ILE A 1 73 ? 20.459 -37.207 -21.876 1.00 58.41 73 ILE A CA 1
ATOM 567 C C . ILE A 1 73 ? 20.954 -35.835 -21.404 1.00 58.41 73 ILE A C 1
ATOM 569 O O . ILE A 1 73 ? 20.271 -35.197 -20.609 1.00 58.41 73 ILE A O 1
ATOM 573 N N . LEU A 1 74 ? 22.111 -35.353 -21.876 1.00 62.06 74 LEU A N 1
ATOM 574 C CA . LEU A 1 74 ? 22.705 -34.095 -21.422 1.00 62.06 74 LEU A CA 1
ATOM 575 C C . LEU A 1 74 ? 21.861 -32.900 -21.828 1.00 62.06 74 LEU A C 1
ATOM 577 O O . LEU A 1 74 ? 21.764 -31.987 -21.024 1.00 62.06 74 LEU A O 1
ATOM 581 N N . GLY A 1 75 ? 21.265 -32.879 -23.022 1.00 70.00 75 GLY A N 1
ATOM 582 C CA . GLY A 1 75 ? 20.435 -31.752 -23.450 1.00 70.00 75 GLY A CA 1
ATOM 583 C C . GLY A 1 75 ? 19.265 -31.522 -22.493 1.00 70.00 75 GLY A C 1
ATOM 584 O O . GLY A 1 75 ? 19.174 -30.475 -21.849 1.00 70.00 75 GLY A O 1
ATOM 585 N N . ASP A 1 76 ? 18.411 -32.533 -22.339 1.00 72.81 76 ASP A N 1
ATOM 586 C CA . ASP A 1 76 ? 17.215 -32.452 -21.496 1.00 72.81 76 ASP A CA 1
ATOM 587 C C . ASP A 1 76 ? 17.558 -32.347 -20.006 1.00 72.81 76 ASP A C 1
ATOM 589 O O . ASP A 1 76 ? 16.959 -31.543 -19.287 1.00 72.81 76 ASP A O 1
ATOM 593 N N . TYR A 1 77 ? 18.565 -33.091 -19.535 1.00 74.31 77 TYR A N 1
ATOM 594 C CA . TYR A 1 77 ? 19.011 -33.020 -18.146 1.00 74.31 77 TYR A CA 1
ATOM 595 C C . TYR A 1 77 ? 19.661 -31.674 -17.817 1.00 74.31 77 TYR A C 1
ATOM 597 O O . TYR A 1 77 ? 19.347 -31.089 -16.785 1.00 74.31 77 TYR A O 1
ATOM 605 N N . LEU A 1 78 ? 20.524 -31.133 -18.682 1.00 77.31 78 LEU A N 1
ATOM 606 C CA . LEU A 1 78 ? 21.136 -29.819 -18.475 1.00 77.31 78 LEU A CA 1
ATOM 607 C C . LEU A 1 78 ? 20.080 -28.716 -18.540 1.00 77.31 78 LEU A C 1
ATOM 609 O O . LEU A 1 78 ? 20.106 -27.812 -17.710 1.00 77.31 78 LEU A O 1
ATOM 613 N N . ASN A 1 79 ? 19.115 -28.804 -19.458 1.00 76.44 79 ASN A N 1
ATOM 614 C CA . ASN A 1 79 ? 17.979 -27.883 -19.506 1.00 76.44 79 ASN A CA 1
ATOM 615 C C . ASN A 1 79 ? 17.151 -27.939 -18.221 1.00 76.44 79 ASN A C 1
ATOM 617 O O . ASN A 1 79 ? 16.796 -26.889 -17.681 1.00 76.44 79 ASN A O 1
ATOM 621 N N . HIS A 1 80 ? 16.889 -29.140 -17.702 1.00 76.38 80 HIS A N 1
ATOM 622 C CA . HIS A 1 80 ? 16.229 -29.331 -16.418 1.00 76.38 80 HIS A CA 1
ATOM 623 C C . HIS A 1 80 ? 17.054 -28.736 -15.267 1.00 76.38 80 HIS A C 1
ATOM 625 O O . HIS A 1 80 ? 16.532 -27.910 -14.531 1.00 76.38 80 HIS A O 1
ATOM 631 N N . VAL A 1 81 ? 18.354 -29.031 -15.160 1.00 81.88 81 VAL A N 1
ATOM 632 C CA . VAL A 1 81 ? 19.245 -28.478 -14.120 1.00 81.88 81 VAL A CA 1
ATOM 633 C C . VAL A 1 81 ? 19.359 -26.954 -14.214 1.00 81.88 81 VAL A C 1
ATOM 635 O O . VAL A 1 81 ? 19.356 -26.274 -13.192 1.00 81.88 81 VAL A O 1
ATOM 638 N N . LEU A 1 82 ? 19.417 -26.381 -15.419 1.00 78.06 82 LEU A N 1
ATOM 639 C CA . LEU A 1 82 ? 19.409 -24.930 -15.624 1.00 78.06 82 LEU A CA 1
ATOM 640 C C . LEU A 1 82 ? 18.057 -24.314 -15.257 1.00 78.06 82 LEU A C 1
ATOM 642 O O . LEU A 1 82 ? 18.013 -23.19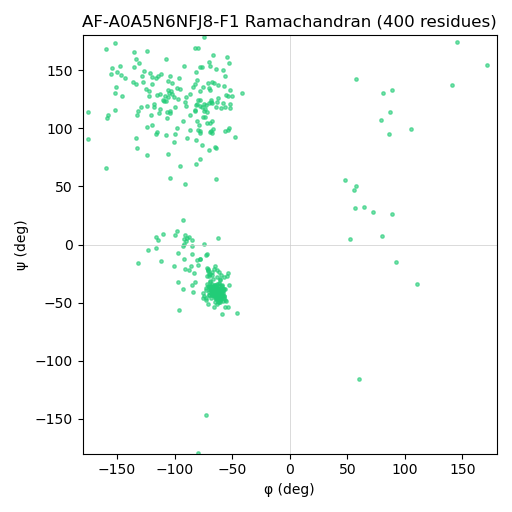9 -14.737 1.00 78.06 82 LEU A O 1
ATOM 646 N N . LYS A 1 83 ? 16.948 -25.005 -15.532 1.00 78.44 83 LYS A N 1
ATOM 647 C CA . LYS A 1 83 ? 15.606 -24.584 -15.119 1.00 78.44 83 LYS A CA 1
ATOM 648 C C . LYS A 1 83 ? 15.479 -24.610 -13.594 1.00 78.44 83 LYS A C 1
ATOM 650 O O . LYS A 1 83 ? 15.218 -23.561 -13.018 1.00 78.44 83 LYS A O 1
ATOM 655 N N . GLU A 1 84 ? 15.780 -25.735 -12.955 1.00 78.88 84 GLU A N 1
ATOM 656 C CA . GLU A 1 84 ? 15.792 -25.895 -11.495 1.00 78.88 84 GLU A CA 1
ATOM 657 C C . GLU A 1 84 ? 16.749 -24.898 -10.830 1.00 78.88 84 GLU A C 1
ATOM 659 O O . GLU A 1 84 ? 16.386 -24.215 -9.880 1.00 78.88 84 GLU A O 1
ATOM 664 N N . GLY A 1 85 ? 17.958 -24.719 -11.369 1.00 75.44 85 GLY A N 1
ATOM 665 C CA . GLY A 1 85 ? 18.933 -23.750 -10.870 1.00 75.44 85 GLY A CA 1
ATOM 666 C C . GLY A 1 85 ? 18.446 -22.302 -10.976 1.00 75.44 85 GLY A C 1
ATOM 667 O O . GLY A 1 85 ? 18.649 -21.514 -10.050 1.00 75.44 85 GLY A O 1
ATOM 668 N N . ARG A 1 86 ? 17.753 -21.942 -12.068 1.00 72.94 86 ARG A N 1
ATOM 669 C CA . ARG A 1 86 ? 17.082 -20.638 -12.201 1.00 72.94 86 ARG A CA 1
ATOM 670 C C . ARG A 1 86 ? 15.949 -20.492 -11.193 1.00 72.94 86 ARG A C 1
ATOM 672 O O . ARG A 1 86 ? 15.867 -19.452 -10.548 1.00 72.94 86 ARG A O 1
ATOM 679 N N . GLU A 1 87 ? 15.122 -21.514 -11.014 1.00 71.44 87 GLU A N 1
ATOM 680 C CA . GLU A 1 87 ? 14.025 -21.505 -10.043 1.00 71.44 87 GLU A CA 1
ATOM 681 C C . GLU A 1 87 ? 14.534 -21.380 -8.604 1.00 71.44 87 GLU A C 1
ATOM 683 O O . GLU A 1 87 ? 14.008 -20.575 -7.842 1.00 71.44 87 GLU A O 1
ATOM 688 N N . ILE A 1 88 ? 15.598 -22.097 -8.239 1.00 73.44 88 ILE A N 1
ATOM 689 C CA . ILE A 1 88 ? 16.256 -21.995 -6.931 1.00 73.44 88 ILE A CA 1
ATOM 690 C C . ILE A 1 88 ? 16.848 -20.599 -6.741 1.00 73.44 88 ILE A C 1
ATOM 692 O O . ILE A 1 88 ? 16.674 -19.998 -5.685 1.00 73.44 88 ILE A O 1
ATOM 696 N N . LYS A 1 89 ? 17.509 -20.042 -7.762 1.00 69.25 89 LYS A N 1
ATOM 697 C CA . LYS A 1 89 ? 18.059 -18.682 -7.696 1.00 69.25 89 LYS A CA 1
ATOM 698 C C . LYS A 1 89 ? 16.961 -17.627 -7.550 1.00 69.25 89 LYS A C 1
ATOM 700 O O . LYS A 1 89 ? 17.178 -16.649 -6.848 1.00 69.25 89 LYS A O 1
ATOM 705 N N . VAL A 1 90 ? 15.801 -17.825 -8.178 1.00 66.69 90 VAL A N 1
ATOM 706 C CA . VAL A 1 90 ? 14.621 -16.960 -8.019 1.00 66.69 90 VAL A CA 1
ATOM 707 C C . VAL A 1 90 ? 14.009 -17.121 -6.625 1.00 66.69 90 VAL A C 1
ATOM 709 O O . VAL A 1 90 ? 13.719 -16.117 -5.988 1.00 66.69 90 VAL A O 1
ATOM 712 N N . LYS A 1 91 ? 13.872 -18.352 -6.117 1.00 64.12 91 LYS A N 1
ATOM 713 C CA . LYS A 1 91 ? 13.351 -18.637 -4.767 1.00 64.12 91 LYS A CA 1
ATOM 714 C C . LYS A 1 91 ? 14.253 -18.092 -3.658 1.00 64.12 91 LYS A C 1
ATOM 716 O O . LYS A 1 91 ? 13.752 -17.597 -2.659 1.00 64.12 91 LYS A O 1
ATOM 721 N N . ASN A 1 92 ? 15.569 -18.145 -3.854 1.00 71.00 92 ASN A N 1
ATOM 722 C CA . ASN A 1 92 ? 16.569 -17.655 -2.902 1.00 71.00 92 ASN A CA 1
ATOM 723 C C . ASN A 1 92 ? 16.967 -16.193 -3.153 1.00 71.00 92 ASN A C 1
ATOM 725 O O . ASN A 1 92 ? 17.887 -15.681 -2.512 1.00 71.00 92 ASN A O 1
ATOM 729 N N . ARG A 1 93 ? 16.323 -15.513 -4.110 1.00 76.12 93 ARG A N 1
ATOM 730 C CA . ARG A 1 93 ? 16.573 -14.100 -4.375 1.00 76.12 93 ARG A CA 1
ATOM 731 C C . ARG A 1 93 ? 15.986 -13.284 -3.234 1.00 76.12 93 ARG A C 1
ATOM 733 O O . ARG A 1 93 ? 14.771 -13.201 -3.080 1.00 76.12 93 ARG A O 1
ATOM 740 N N . LEU A 1 94 ? 16.859 -12.630 -2.480 1.00 82.75 94 LEU A N 1
ATOM 741 C CA . LEU A 1 94 ? 16.437 -11.611 -1.534 1.00 82.75 94 LEU A CA 1
ATOM 742 C C . LEU A 1 94 ? 15.913 -10.401 -2.313 1.00 82.75 94 LEU A C 1
ATOM 744 O O . LEU A 1 94 ? 16.611 -9.866 -3.182 1.00 82.75 94 LEU A O 1
ATOM 748 N N . ARG A 1 95 ? 14.673 -10.008 -2.018 1.00 90.62 95 ARG A N 1
ATOM 749 C CA . ARG A 1 95 ? 14.057 -8.792 -2.556 1.00 90.62 95 ARG A CA 1
ATOM 750 C C . ARG A 1 95 ? 14.814 -7.575 -2.056 1.00 90.62 95 ARG A C 1
ATOM 752 O O . ARG A 1 95 ? 15.388 -7.592 -0.965 1.00 90.62 95 ARG A O 1
ATOM 759 N N . LYS A 1 96 ? 14.801 -6.519 -2.853 1.00 95.19 96 LYS A N 1
ATOM 760 C CA . LYS A 1 96 ? 15.497 -5.272 -2.544 1.00 95.19 96 LYS A CA 1
ATOM 761 C C . LYS A 1 96 ? 14.519 -4.112 -2.468 1.00 95.19 96 LYS A C 1
ATOM 763 O O . LYS A 1 96 ? 13.561 -4.061 -3.236 1.00 95.19 96 LYS A O 1
ATOM 768 N N . LEU A 1 97 ? 14.793 -3.196 -1.547 1.00 96.75 97 LEU A N 1
ATOM 769 C CA . LEU A 1 97 ? 14.164 -1.886 -1.475 1.00 96.75 97 LEU A CA 1
ATOM 770 C C . LEU A 1 97 ? 15.174 -0.873 -1.994 1.00 96.75 97 LEU A C 1
ATOM 772 O O . LEU A 1 97 ? 16.245 -0.716 -1.406 1.00 96.75 97 LEU A O 1
ATOM 776 N N . TYR A 1 98 ? 14.842 -0.244 -3.109 1.00 96.69 98 TYR A N 1
ATOM 777 C CA . TYR A 1 98 ? 15.626 0.786 -3.756 1.00 96.69 98 TYR A CA 1
ATOM 778 C C . TYR A 1 98 ? 15.088 2.162 -3.377 1.00 96.69 98 TYR A C 1
ATOM 780 O O . TYR A 1 98 ? 13.883 2.376 -3.443 1.00 96.69 98 TYR A O 1
ATOM 788 N N . THR A 1 99 ? 15.979 3.089 -3.041 1.00 95.56 99 THR A N 1
ATOM 789 C CA . THR A 1 99 ? 15.669 4.502 -2.786 1.00 95.56 99 THR A CA 1
ATOM 790 C C . THR A 1 99 ? 16.587 5.374 -3.634 1.00 95.56 99 THR A C 1
ATOM 792 O O . THR A 1 99 ? 17.771 5.050 -3.828 1.00 95.56 99 THR A O 1
ATOM 795 N N . ASN A 1 100 ? 16.055 6.455 -4.203 1.00 93.75 100 ASN A N 1
ATOM 796 C CA . ASN A 1 100 ? 16.841 7.355 -5.040 1.00 93.75 100 ASN A CA 1
ATOM 797 C C . ASN A 1 100 ? 17.607 8.381 -4.195 1.00 93.75 100 ASN A C 1
ATOM 799 O O . ASN A 1 100 ? 17.065 9.012 -3.298 1.00 93.75 100 ASN A O 1
ATOM 803 N N . ASN A 1 101 ? 18.875 8.599 -4.536 1.00 87.62 101 ASN A N 1
ATOM 804 C CA . ASN A 1 101 ? 19.657 9.739 -4.068 1.00 87.62 101 ASN A CA 1
ATOM 805 C C . ASN A 1 101 ? 20.009 10.602 -5.284 1.00 87.62 101 ASN A C 1
ATOM 807 O O . ASN A 1 101 ? 20.926 10.288 -6.052 1.00 87.62 101 ASN A O 1
ATOM 811 N N . GLY A 1 102 ? 19.212 11.646 -5.514 1.00 84.00 102 GLY A N 1
ATOM 812 C CA . GLY A 1 102 ? 19.237 12.387 -6.771 1.00 84.00 102 GLY A CA 1
ATOM 813 C C . GLY A 1 102 ? 18.899 11.464 -7.943 1.00 84.00 102 GLY A C 1
ATOM 814 O O . GLY A 1 102 ? 17.806 10.912 -8.000 1.00 84.00 102 GLY A O 1
ATOM 815 N N . ALA A 1 103 ? 19.852 11.265 -8.855 1.00 84.94 103 ALA A N 1
ATOM 816 C CA . ALA A 1 103 ? 19.670 10.512 -10.099 1.00 84.94 103 ALA A CA 1
ATOM 817 C C . ALA A 1 103 ? 20.144 9.045 -10.053 1.00 84.94 103 ALA A C 1
ATOM 819 O O . ALA A 1 103 ? 20.306 8.438 -11.112 1.00 84.94 103 ALA A O 1
ATOM 820 N N . GLN A 1 104 ? 20.450 8.501 -8.871 1.00 91.12 104 GLN A N 1
ATOM 821 C CA . GLN A 1 104 ? 20.970 7.136 -8.714 1.00 91.12 104 GLN A CA 1
ATOM 822 C C . GLN A 1 104 ? 20.163 6.343 -7.693 1.00 91.12 104 GLN A C 1
ATOM 824 O O . GLN A 1 104 ? 19.749 6.881 -6.667 1.00 91.12 104 GLN A O 1
ATOM 829 N N . TRP A 1 105 ? 20.011 5.045 -7.948 1.00 94.94 105 TRP A N 1
ATOM 830 C CA . TRP A 1 105 ? 19.409 4.108 -7.008 1.00 94.94 105 TRP A CA 1
ATOM 831 C C . TRP A 1 105 ? 20.434 3.551 -6.020 1.00 94.94 105 TRP A C 1
ATOM 833 O O . TRP A 1 105 ? 21.460 2.990 -6.408 1.00 94.94 105 TRP A O 1
ATOM 843 N N . SER A 1 106 ? 20.104 3.621 -4.737 1.00 94.88 106 SER A N 1
ATOM 844 C CA . SER A 1 106 ? 20.733 2.836 -3.672 1.00 94.88 106 SER A CA 1
ATOM 845 C C . SER A 1 106 ? 19.759 1.759 -3.195 1.00 94.88 106 SER A C 1
ATOM 847 O O . SER A 1 106 ? 18.573 1.866 -3.488 1.00 94.88 106 SER A O 1
ATOM 849 N N . HIS A 1 107 ? 20.224 0.690 -2.539 1.00 95.31 107 HIS A N 1
ATOM 850 C CA . HIS A 1 107 ? 19.312 -0.356 -2.068 1.00 95.31 107 HIS A CA 1
ATOM 851 C C . HIS A 1 107 ? 19.743 -1.041 -0.784 1.00 95.31 107 HIS A C 1
ATOM 853 O O . HIS A 1 107 ? 20.931 -1.185 -0.497 1.00 95.31 107 HIS A O 1
ATOM 859 N N . VAL A 1 108 ? 18.737 -1.552 -0.083 1.00 9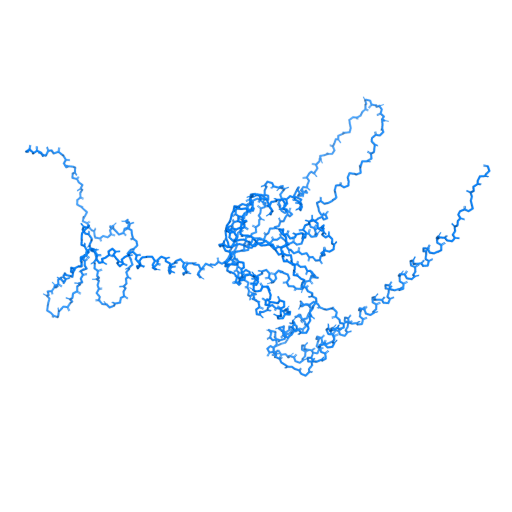5.38 108 VAL A N 1
ATOM 860 C CA . VAL A 1 108 ? 18.858 -2.455 1.060 1.00 95.38 108 VAL A CA 1
ATOM 861 C C . VAL A 1 108 ? 18.066 -3.737 0.799 1.00 95.38 108 VAL A C 1
ATOM 863 O O . VAL A 1 108 ? 17.278 -3.819 -0.147 1.00 95.38 108 VAL A O 1
ATOM 866 N N . VAL A 1 109 ? 18.290 -4.767 1.616 1.00 93.88 109 VAL A N 1
ATOM 867 C CA . VAL A 1 109 ? 17.458 -5.976 1.580 1.00 93.88 109 VAL A CA 1
ATOM 868 C C . VAL A 1 109 ? 16.065 -5.630 2.108 1.00 93.88 109 VAL A C 1
ATOM 870 O O . VAL A 1 109 ? 15.932 -4.973 3.136 1.00 93.88 109 VAL A O 1
ATOM 873 N N . PHE A 1 110 ? 15.029 -6.057 1.390 1.00 93.06 110 PHE A N 1
ATOM 874 C CA . PHE A 1 110 ? 13.641 -5.844 1.774 1.00 93.06 110 PHE A CA 1
ATOM 875 C C . PHE A 1 110 ? 13.113 -7.029 2.591 1.00 93.06 110 PHE A C 1
ATOM 877 O O . PHE A 1 110 ? 12.822 -8.099 2.045 1.00 93.06 110 PHE A O 1
ATOM 884 N N . GLU A 1 111 ? 12.953 -6.809 3.896 1.00 89.88 111 GLU A N 1
ATOM 885 C CA . GLU A 1 111 ? 12.394 -7.764 4.859 1.00 89.88 111 GLU A CA 1
ATOM 886 C C . GLU A 1 111 ? 11.207 -7.137 5.596 1.00 89.88 111 GLU A C 1
ATOM 888 O O . GLU A 1 111 ? 11.314 -6.700 6.738 1.00 89.88 111 GLU A O 1
ATOM 893 N N . HIS A 1 112 ? 10.049 -7.073 4.936 1.00 91.94 112 HIS A N 1
ATOM 894 C CA . HIS A 1 112 ? 8.809 -6.644 5.584 1.00 91.94 112 HIS A CA 1
ATOM 895 C C . HIS A 1 112 ? 7.924 -7.864 5.882 1.00 91.94 112 HIS A C 1
ATOM 897 O O . HIS A 1 112 ? 7.671 -8.653 4.970 1.00 91.94 112 HIS A O 1
ATOM 903 N N . PRO A 1 113 ? 7.364 -8.016 7.097 1.00 93.44 113 PRO A N 1
ATOM 904 C CA . PRO A 1 113 ? 6.521 -9.167 7.452 1.00 93.44 113 PRO A CA 1
ATOM 905 C C . PRO A 1 113 ? 5.106 -9.138 6.843 1.00 93.44 113 PRO A C 1
ATOM 907 O O . PRO A 1 113 ? 4.303 -10.030 7.107 1.00 93.44 113 PRO A O 1
ATOM 910 N N . ALA A 1 114 ? 4.757 -8.113 6.059 1.00 94.50 114 ALA A N 1
ATOM 911 C CA . ALA A 1 114 ? 3.380 -7.906 5.624 1.00 94.50 114 ALA A CA 1
ATOM 912 C C . ALA A 1 114 ? 2.997 -8.899 4.527 1.00 94.50 114 ALA A C 1
ATOM 914 O O . ALA A 1 114 ? 3.724 -9.102 3.558 1.00 94.50 114 ALA A O 1
ATOM 915 N N . SER A 1 115 ? 1.815 -9.478 4.654 1.00 95.81 115 SER A N 1
ATOM 916 C CA . SER A 1 115 ? 1.197 -10.346 3.660 1.00 95.81 115 SER A CA 1
ATOM 917 C C . SER A 1 115 ? -0.271 -9.969 3.499 1.00 95.81 115 SER A C 1
ATOM 919 O O . SER A 1 115 ? -0.847 -9.286 4.349 1.00 95.81 115 SER A O 1
ATOM 921 N N . PHE A 1 116 ? -0.919 -10.453 2.439 1.00 95.62 116 PHE A N 1
ATOM 922 C CA . PHE A 1 116 ? -2.367 -10.283 2.300 1.00 95.62 116 PHE A CA 1
ATOM 923 C C . PHE A 1 116 ? -3.141 -10.928 3.463 1.00 95.62 116 PHE A C 1
ATOM 925 O O . PHE A 1 116 ? -4.225 -10.463 3.816 1.00 95.62 116 PHE A O 1
ATOM 932 N N . GLN A 1 117 ? -2.584 -11.956 4.111 1.00 93.38 117 GLN A N 1
ATOM 933 C CA . GLN A 1 117 ? -3.176 -12.577 5.295 1.00 93.38 117 GLN A CA 1
ATOM 934 C C . GLN A 1 117 ? -3.156 -11.631 6.501 1.00 93.38 117 GLN A C 1
ATOM 936 O O . GLN A 1 117 ? -4.168 -11.510 7.186 1.00 93.38 117 GLN A O 1
ATOM 941 N N . THR A 1 118 ? -2.044 -10.928 6.732 1.00 93.62 118 THR A N 1
ATOM 942 C CA . THR A 1 118 ? -1.902 -9.998 7.866 1.00 93.62 118 THR A CA 1
ATOM 943 C C . THR A 1 118 ? -2.574 -8.645 7.622 1.00 93.62 118 THR A C 1
ATOM 945 O O . THR A 1 118 ? -2.795 -7.896 8.567 1.00 93.62 118 THR A O 1
ATOM 948 N N . LEU A 1 119 ? -2.886 -8.308 6.367 1.00 94.44 119 LEU A N 1
ATOM 949 C CA . LEU A 1 119 ? -3.480 -7.026 6.000 1.00 94.44 119 LEU A CA 1
ATOM 950 C C . LEU A 1 119 ? -4.952 -6.936 6.437 1.00 94.44 119 LEU A C 1
ATOM 952 O O . LEU A 1 119 ? -5.795 -7.723 5.995 1.00 94.44 119 LEU A O 1
ATOM 956 N N . ALA A 1 120 ? -5.265 -5.958 7.283 1.00 93.62 120 ALA A N 1
ATOM 957 C CA . ALA A 1 120 ? -6.610 -5.709 7.790 1.00 93.62 120 ALA A CA 1
ATOM 958 C C . ALA A 1 120 ? -7.458 -4.959 6.753 1.00 93.62 120 ALA A C 1
ATOM 960 O O . ALA A 1 120 ? -7.353 -3.747 6.605 1.00 93.62 120 ALA A O 1
ATOM 961 N N . MET A 1 121 ? -8.284 -5.695 6.013 1.00 93.81 121 MET A N 1
ATOM 962 C CA . MET A 1 121 ? -9.201 -5.148 5.012 1.00 93.81 121 MET A CA 1
ATOM 963 C C . MET A 1 121 ? -10.321 -6.148 4.710 1.00 93.81 121 MET A C 1
ATOM 965 O O . MET A 1 121 ? -10.216 -7.325 5.066 1.00 93.81 121 MET A O 1
ATOM 969 N N . ASP A 1 122 ? -11.347 -5.687 3.998 1.00 92.88 122 ASP A N 1
ATOM 970 C CA . ASP A 1 122 ? -12.443 -6.527 3.518 1.00 92.88 122 ASP A CA 1
ATOM 971 C C . ASP A 1 122 ? -11.933 -7.729 2.677 1.00 92.88 122 ASP A C 1
ATOM 973 O O . ASP A 1 122 ? -11.142 -7.528 1.744 1.00 92.88 122 ASP A O 1
ATOM 977 N N . PRO A 1 123 ? -12.353 -8.976 2.980 1.00 94.00 123 PRO A N 1
ATOM 978 C CA . PRO A 1 123 ? -11.901 -10.179 2.285 1.00 94.00 123 PRO A CA 1
ATOM 979 C C . PRO A 1 123 ? -12.229 -10.212 0.790 1.00 94.00 123 PRO A C 1
ATOM 981 O O . PRO A 1 123 ? -11.435 -10.745 0.015 1.00 94.00 123 PRO A O 1
ATOM 984 N N . VAL A 1 124 ? -13.363 -9.644 0.372 1.00 94.75 124 VAL A N 1
ATOM 985 C CA . VAL A 1 124 ? -13.781 -9.619 -1.036 1.00 94.75 124 VAL A CA 1
ATOM 986 C C . VAL A 1 124 ? -12.875 -8.671 -1.811 1.00 94.75 124 VAL A C 1
ATOM 988 O O . VAL A 1 124 ? -12.235 -9.091 -2.774 1.00 94.75 124 VAL A O 1
ATOM 991 N N . LYS A 1 125 ? -12.705 -7.432 -1.326 1.00 94.19 125 LYS A N 1
ATOM 992 C CA . LYS A 1 125 ? -11.771 -6.463 -1.933 1.00 94.19 125 LYS A CA 1
ATOM 993 C C . LYS A 1 125 ? -10.339 -7.003 -1.968 1.00 94.19 125 LYS A C 1
ATOM 995 O O . LYS A 1 125 ? -9.612 -6.802 -2.938 1.00 94.19 125 LYS A O 1
ATOM 1000 N N . LYS A 1 126 ? -9.922 -7.709 -0.913 1.00 95.38 126 LYS A N 1
ATOM 1001 C CA . LYS A 1 126 ? -8.605 -8.353 -0.831 1.00 95.38 126 LYS A CA 1
ATOM 1002 C C . LYS A 1 126 ? -8.419 -9.390 -1.936 1.00 95.38 126 LYS A C 1
ATOM 1004 O O . LYS A 1 126 ? -7.379 -9.391 -2.593 1.00 95.38 126 LYS A O 1
ATOM 1009 N N . GLN A 1 127 ? -9.415 -10.250 -2.144 1.00 96.69 127 GLN A N 1
ATOM 1010 C CA . GLN A 1 127 ? -9.360 -11.285 -3.171 1.00 96.69 127 GLN A CA 1
ATOM 1011 C C . GLN A 1 127 ? -9.318 -10.682 -4.579 1.00 96.69 127 GLN A C 1
ATOM 1013 O O . GLN A 1 127 ? -8.509 -11.117 -5.393 1.00 96.69 127 GLN A O 1
ATOM 1018 N N . GLU A 1 128 ? -10.089 -9.625 -4.845 1.00 96.69 128 GLU A N 1
ATOM 1019 C CA . GLU A 1 128 ? -10.059 -8.922 -6.136 1.00 96.69 128 GLU A CA 1
ATOM 1020 C C . GLU A 1 128 ? -8.661 -8.389 -6.490 1.00 96.69 128 GLU A C 1
ATOM 1022 O O . GLU A 1 128 ? -8.230 -8.473 -7.643 1.00 96.69 128 GLU A O 1
ATOM 1027 N N . ILE A 1 129 ? -7.930 -7.862 -5.502 1.00 96.88 129 ILE A N 1
ATOM 1028 C CA . ILE A 1 129 ? -6.556 -7.376 -5.689 1.00 96.88 129 ILE A CA 1
ATOM 1029 C C . ILE A 1 129 ? -5.609 -8.546 -5.975 1.00 96.88 129 ILE A C 1
ATOM 1031 O O . ILE A 1 129 ? -4.809 -8.475 -6.909 1.00 96.88 129 ILE A O 1
ATOM 1035 N N . ILE A 1 130 ? -5.710 -9.634 -5.206 1.00 97.31 130 ILE A N 1
ATOM 1036 C CA . ILE A 1 130 ? -4.901 -10.848 -5.404 1.00 97.31 130 ILE A CA 1
ATOM 1037 C C . ILE A 1 130 ? -5.124 -11.428 -6.806 1.00 97.31 130 ILE A C 1
ATOM 1039 O O . ILE A 1 130 ? -4.158 -11.794 -7.484 1.00 97.31 130 ILE A O 1
ATOM 1043 N N . ASP A 1 131 ? -6.372 -11.485 -7.262 1.00 97.56 131 ASP A N 1
ATOM 1044 C CA . ASP A 1 131 ? -6.733 -12.013 -8.575 1.00 97.56 131 ASP A CA 1
ATOM 1045 C C . ASP A 1 131 ? -6.192 -11.125 -9.703 1.00 97.56 131 ASP A C 1
ATOM 1047 O O . ASP A 1 131 ? -5.662 -11.636 -10.694 1.00 97.56 131 ASP A O 1
ATOM 1051 N N . ASP A 1 132 ? -6.245 -9.798 -9.543 1.00 96.75 132 ASP A N 1
ATOM 1052 C CA . ASP A 1 132 ? -5.672 -8.850 -10.503 1.00 96.75 132 ASP A CA 1
ATOM 1053 C C . ASP A 1 132 ? -4.147 -8.998 -10.607 1.00 96.75 132 ASP A C 1
ATOM 1055 O O . ASP A 1 132 ? -3.617 -9.095 -11.714 1.00 96.75 132 ASP A O 1
ATOM 1059 N N . LEU A 1 133 ? -3.445 -9.107 -9.474 1.00 96.75 133 LEU A N 1
ATOM 1060 C CA . LEU A 1 133 ? -1.991 -9.311 -9.430 1.00 96.75 133 LEU A CA 1
ATOM 1061 C C . LEU A 1 133 ? -1.584 -10.668 -10.015 1.00 96.75 133 LEU A C 1
ATOM 1063 O O . LEU A 1 133 ? -0.611 -10.778 -10.768 1.00 96.75 133 LEU A O 1
ATOM 1067 N N . THR A 1 134 ? -2.354 -11.714 -9.717 1.00 96.25 134 THR A N 1
ATOM 1068 C CA . THR A 1 134 ? -2.147 -13.055 -10.279 1.00 96.25 134 THR A CA 1
ATOM 1069 C C . THR A 1 134 ? -2.351 -13.053 -11.791 1.00 96.25 134 THR A C 1
ATOM 1071 O O . THR A 1 134 ? -1.568 -13.654 -12.526 1.00 96.25 134 THR A O 1
ATOM 1074 N N . THR A 1 135 ? -3.378 -12.354 -12.270 1.00 95.38 135 THR A N 1
ATOM 1075 C CA . THR A 1 135 ? -3.644 -12.199 -13.703 1.00 95.38 135 THR A CA 1
ATOM 1076 C C . THR A 1 135 ? -2.527 -11.411 -14.381 1.00 95.38 135 THR A C 1
ATOM 1078 O O . THR A 1 135 ? -2.032 -11.824 -15.428 1.00 95.38 135 THR A O 1
ATOM 1081 N N . PHE A 1 136 ? -2.079 -10.314 -13.765 1.00 94.12 136 PHE A N 1
ATOM 1082 C CA . PHE A 1 136 ? -0.989 -9.487 -14.273 1.00 94.12 136 PHE A CA 1
ATOM 1083 C C . PHE A 1 136 ? 0.325 -10.270 -14.403 1.00 94.12 136 PHE A C 1
ATOM 1085 O O . PHE A 1 136 ? 0.938 -10.248 -15.469 1.00 94.12 136 PHE A O 1
ATOM 1092 N N . SER A 1 137 ? 0.729 -10.997 -13.357 1.00 92.06 137 SER A N 1
ATOM 1093 C CA . SER A 1 137 ? 1.984 -11.773 -13.331 1.00 92.06 137 SER A CA 1
ATOM 1094 C C . SER A 1 137 ? 2.040 -12.908 -14.360 1.00 92.06 137 SER A C 1
ATOM 1096 O O . SER A 1 137 ? 3.124 -13.327 -14.756 1.00 92.06 137 SER A O 1
ATOM 1098 N N . LYS A 1 138 ? 0.883 -13.387 -14.832 1.00 92.25 138 LYS A N 1
ATOM 1099 C CA . LYS A 1 138 ? 0.757 -14.391 -15.904 1.00 92.25 138 LYS A CA 1
ATOM 1100 C C . LYS A 1 138 ? 0.431 -13.763 -17.267 1.00 92.25 138 LYS A C 1
ATOM 1102 O O . LYS A 1 138 ? 0.102 -14.474 -18.211 1.00 92.25 138 LYS A O 1
ATOM 1107 N N . GLY A 1 139 ? 0.473 -12.435 -17.358 1.00 91.12 139 GLY A N 1
ATOM 1108 C CA . GLY A 1 139 ? -0.048 -11.662 -18.480 1.00 91.12 139 GLY A CA 1
ATOM 1109 C C . GLY A 1 139 ? 0.892 -11.481 -19.673 1.00 91.12 139 GLY A C 1
ATOM 1110 O O . GLY A 1 139 ? 0.463 -10.856 -20.637 1.00 91.12 139 GLY A O 1
ATOM 1111 N N . GLU A 1 140 ? 2.126 -11.994 -19.652 1.00 89.50 140 GLU A N 1
ATOM 1112 C CA . GLU A 1 140 ? 3.159 -11.716 -20.672 1.00 89.50 140 GLU A CA 1
ATOM 1113 C C . GLU A 1 140 ? 2.637 -11.803 -22.112 1.00 89.50 140 GLU A C 1
ATOM 1115 O O . GLU A 1 140 ? 2.631 -10.818 -22.854 1.00 89.50 140 GLU A O 1
ATOM 1120 N N . ASP A 1 141 ? 2.109 -12.972 -22.481 1.00 91.12 141 ASP A N 1
ATOM 1121 C CA . ASP A 1 141 ? 1.606 -13.251 -23.826 1.00 91.12 141 ASP A CA 1
ATOM 1122 C C . ASP A 1 141 ? 0.424 -12.356 -24.198 1.00 91.12 141 ASP A C 1
ATOM 1124 O O . ASP A 1 141 ? 0.264 -11.967 -25.357 1.00 91.12 141 ASP A O 1
ATOM 1128 N N . PHE A 1 142 ? -0.414 -12.006 -23.219 1.00 90.56 142 PHE A N 1
ATOM 1129 C CA . PHE A 1 142 ? -1.545 -11.113 -23.433 1.00 90.56 142 PHE A CA 1
ATOM 1130 C C . PHE A 1 142 ? -1.065 -9.710 -23.809 1.00 90.56 142 PHE A C 1
ATOM 1132 O O . PHE A 1 142 ? -1.534 -9.172 -24.813 1.00 90.56 142 PHE A O 1
ATOM 1139 N N . TYR A 1 143 ? -0.123 -9.145 -23.048 1.00 89.94 143 TYR A N 1
ATOM 1140 C CA . TYR A 1 143 ? 0.437 -7.815 -23.299 1.00 89.94 143 TYR A CA 1
ATOM 1141 C C . TYR A 1 143 ? 1.217 -7.767 -24.619 1.00 89.94 143 TYR A C 1
ATOM 1143 O O . TYR A 1 143 ? 1.000 -6.856 -25.426 1.00 89.94 143 TYR A O 1
ATOM 1151 N N . ASN A 1 144 ? 2.024 -8.798 -24.891 1.00 88.50 144 ASN A N 1
ATOM 1152 C CA . ASN A 1 144 ? 2.761 -8.947 -26.146 1.00 88.50 144 ASN A CA 1
ATOM 1153 C C . ASN A 1 144 ? 1.819 -9.007 -27.355 1.00 88.50 144 ASN A C 1
ATOM 1155 O O . ASN A 1 144 ? 2.010 -8.282 -28.331 1.00 88.50 144 ASN A O 1
ATOM 1159 N N . ARG A 1 145 ? 0.752 -9.814 -27.280 1.00 92.62 145 ARG A N 1
ATOM 1160 C CA . ARG A 1 145 ? -0.220 -9.975 -28.374 1.00 92.62 145 ARG A CA 1
ATOM 1161 C C . ARG A 1 145 ? -0.943 -8.678 -28.727 1.00 92.62 145 ARG A C 1
ATOM 1163 O O . ARG A 1 145 ? -1.254 -8.462 -29.894 1.00 92.62 145 ARG A O 1
ATOM 1170 N N . ILE A 1 146 ? -1.237 -7.831 -27.741 1.00 90.38 146 ILE A N 1
ATOM 1171 C CA . ILE A 1 146 ? -1.915 -6.545 -27.971 1.00 90.38 146 ILE A CA 1
ATOM 1172 C C . ILE A 1 146 ? -0.939 -5.385 -28.221 1.00 90.38 146 ILE A C 1
ATOM 1174 O O . ILE A 1 146 ? -1.384 -4.244 -28.352 1.00 90.38 146 ILE A O 1
ATOM 1178 N N . GLY A 1 147 ? 0.373 -5.654 -28.261 1.00 85.75 147 GLY A N 1
ATOM 1179 C CA . GLY A 1 147 ? 1.410 -4.654 -28.521 1.00 85.75 147 GLY A CA 1
ATOM 1180 C C . GLY A 1 147 ? 1.513 -3.573 -27.444 1.00 85.75 147 GLY A C 1
ATOM 1181 O O . GLY A 1 147 ? 1.803 -2.420 -27.761 1.00 85.75 147 GLY A O 1
ATOM 1182 N N . ARG A 1 148 ? 1.228 -3.906 -26.178 1.00 85.19 148 ARG A N 1
ATOM 1183 C CA . ARG A 1 148 ? 1.315 -2.964 -25.051 1.00 85.19 148 ARG A CA 1
ATOM 1184 C C . ARG A 1 148 ? 2.443 -3.348 -24.106 1.00 85.19 148 ARG A C 1
ATOM 1186 O O . ARG A 1 148 ? 2.693 -4.526 -23.886 1.00 85.19 148 ARG A O 1
ATOM 1193 N N . ALA A 1 149 ? 3.074 -2.342 -23.501 1.00 86.19 149 ALA A N 1
ATOM 1194 C CA . ALA A 1 149 ? 4.055 -2.555 -22.439 1.00 86.19 149 ALA A CA 1
ATOM 1195 C C . ALA A 1 149 ? 3.429 -3.347 -21.280 1.00 86.19 149 ALA A C 1
ATOM 1197 O O . ALA A 1 149 ? 2.304 -3.041 -20.868 1.00 86.19 149 ALA A O 1
ATOM 1198 N N . TRP A 1 150 ? 4.155 -4.335 -20.752 1.00 90.38 150 TRP A N 1
ATOM 1199 C CA . TRP A 1 1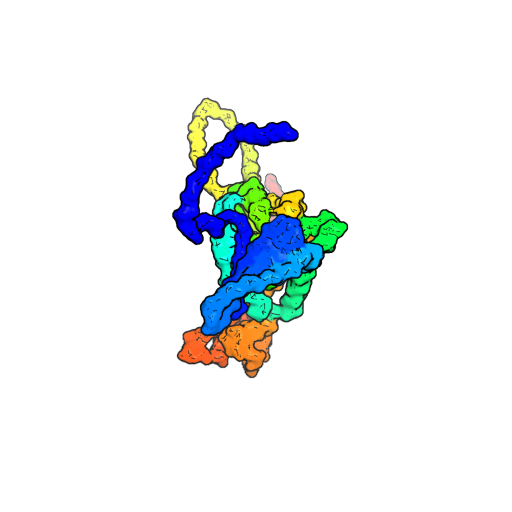50 ? 3.689 -5.200 -19.668 1.00 90.38 150 TRP A CA 1
ATOM 1200 C C . TRP A 1 150 ? 3.783 -4.494 -18.313 1.00 90.38 150 TRP A C 1
ATOM 1202 O O . TRP A 1 150 ? 4.641 -4.758 -17.473 1.00 90.38 150 TRP A O 1
ATOM 1212 N N . LYS A 1 151 ? 2.865 -3.550 -18.120 1.00 89.31 151 LYS A N 1
ATOM 1213 C CA . LYS A 1 151 ? 2.767 -2.727 -16.920 1.00 89.31 151 LYS A CA 1
ATOM 1214 C C . LYS A 1 151 ? 1.340 -2.635 -16.404 1.00 89.31 151 LYS A C 1
ATOM 1216 O O . LYS A 1 151 ? 0.378 -2.855 -17.152 1.00 89.31 151 LYS A O 1
ATOM 1221 N N . ARG A 1 152 ? 1.213 -2.279 -15.131 1.00 91.62 152 ARG A N 1
ATOM 1222 C CA . ARG A 1 152 ? -0.075 -2.042 -14.476 1.00 91.62 152 ARG A CA 1
ATOM 1223 C C . ARG A 1 152 ? 0.056 -0.932 -13.439 1.00 91.62 152 ARG A C 1
ATOM 1225 O O . ARG A 1 152 ? 0.949 -0.985 -12.594 1.00 91.62 152 ARG A O 1
ATOM 1232 N N . GLY A 1 153 ? -0.823 0.064 -13.525 1.00 92.06 153 GLY A N 1
ATOM 1233 C CA . GLY A 1 153 ? -0.873 1.181 -12.581 1.00 92.06 153 GLY A CA 1
ATOM 1234 C C . GLY A 1 153 ? -1.897 0.962 -11.465 1.00 92.06 153 GLY A C 1
ATOM 1235 O O . GLY A 1 153 ? -3.046 0.618 -11.750 1.00 92.06 153 GLY A O 1
ATOM 1236 N N . TYR A 1 154 ? -1.507 1.216 -10.217 1.00 94.88 154 TYR A N 1
ATOM 1237 C CA . TYR A 1 154 ? -2.372 1.216 -9.037 1.00 94.88 154 TYR A CA 1
ATOM 1238 C C . TYR A 1 154 ? -2.368 2.591 -8.372 1.00 94.88 154 TYR A C 1
ATOM 1240 O O . TYR A 1 154 ? -1.314 3.197 -8.202 1.00 94.88 154 TYR A O 1
ATOM 1248 N N . LEU A 1 155 ? -3.539 3.052 -7.947 1.00 94.56 155 LEU A N 1
ATOM 1249 C CA . LEU A 1 155 ? -3.701 4.193 -7.052 1.00 94.56 155 LEU A CA 1
ATOM 1250 C C . LEU A 1 155 ? -4.244 3.684 -5.719 1.00 94.56 155 LEU A C 1
ATOM 1252 O O . LEU A 1 155 ? -5.359 3.164 -5.674 1.00 94.56 155 LEU A O 1
ATOM 1256 N N . LEU A 1 156 ? -3.468 3.834 -4.651 1.00 96.19 156 LEU A N 1
ATOM 1257 C CA . LEU A 1 156 ? -3.884 3.557 -3.281 1.00 96.19 156 LEU A CA 1
ATOM 1258 C C . LEU A 1 156 ? -4.252 4.879 -2.614 1.00 96.19 156 LEU A C 1
ATOM 1260 O O . LEU A 1 156 ? -3.399 5.754 -2.471 1.00 96.19 156 LEU A O 1
ATOM 1264 N N . TYR A 1 157 ? -5.502 5.034 -2.198 1.00 95.31 157 TYR A N 1
ATOM 1265 C CA . TYR A 1 157 ? -5.959 6.285 -1.602 1.00 95.31 157 TYR A CA 1
ATOM 1266 C C . TYR A 1 157 ? -6.796 6.062 -0.353 1.00 95.31 157 TYR A C 1
ATOM 1268 O O . TYR A 1 157 ? -7.421 5.018 -0.194 1.00 95.31 157 TYR A O 1
ATOM 1276 N N . GLY A 1 158 ? -6.778 7.045 0.539 1.00 94.12 158 GLY A N 1
ATOM 1277 C CA . GLY A 1 158 ? -7.531 7.032 1.788 1.00 94.12 158 GLY A CA 1
ATOM 1278 C C . GLY A 1 158 ? -6.765 7.718 2.917 1.00 94.12 158 GLY A C 1
ATOM 1279 O O . GLY A 1 158 ? -5.595 8.065 2.728 1.00 94.12 158 GLY A O 1
ATOM 1280 N N . PRO A 1 159 ? -7.382 7.885 4.098 1.00 93.31 159 PRO A N 1
ATOM 1281 C CA . PRO A 1 159 ? -6.777 8.576 5.235 1.00 93.31 159 PRO A CA 1
ATOM 1282 C C . PRO A 1 159 ? -5.383 8.041 5.619 1.00 93.31 159 PRO A C 1
ATOM 1284 O O . PRO A 1 159 ? -5.055 6.878 5.330 1.00 93.31 159 PRO A O 1
ATOM 1287 N N . PRO A 1 160 ? -4.532 8.842 6.283 1.00 93.69 160 PRO A N 1
ATOM 1288 C CA . PRO A 1 160 ? -3.305 8.330 6.893 1.00 93.69 160 PRO A CA 1
ATOM 1289 C C . PRO A 1 160 ? -3.629 7.217 7.908 1.00 93.69 160 PRO A C 1
ATOM 1291 O O . PRO A 1 160 ? -4.712 7.183 8.481 1.00 93.69 160 PRO A O 1
ATOM 1294 N N . GLY A 1 161 ? -2.717 6.257 8.093 1.00 92.94 161 GLY A N 1
ATOM 1295 C CA . GLY A 1 161 ? -2.927 5.140 9.035 1.00 92.94 161 GLY A CA 1
ATOM 1296 C C . GLY A 1 161 ? -3.814 3.986 8.531 1.00 92.94 161 GLY A C 1
ATOM 1297 O O . GLY A 1 161 ? -4.109 3.057 9.278 1.00 92.94 161 GLY A O 1
ATOM 1298 N N . THR A 1 162 ? -4.213 3.987 7.256 1.00 94.50 162 THR A N 1
ATOM 1299 C CA . THR A 1 162 ? -5.051 2.929 6.641 1.00 94.50 162 THR A CA 1
ATOM 1300 C C . THR A 1 162 ? -4.268 1.787 5.984 1.00 94.50 162 THR A C 1
ATOM 1302 O O . THR A 1 162 ? -4.857 0.845 5.461 1.00 94.50 162 THR A O 1
ATOM 1305 N N . GLY A 1 163 ? -2.931 1.832 6.031 1.00 94.81 163 GLY A N 1
ATOM 1306 C CA . GLY A 1 163 ? -2.074 0.737 5.561 1.00 94.81 163 GLY A CA 1
ATOM 1307 C C . GLY A 1 163 ? -1.686 0.789 4.079 1.00 94.81 163 GLY A C 1
ATOM 1308 O O . GLY A 1 163 ? -1.380 -0.255 3.508 1.00 94.81 163 GLY A O 1
ATOM 1309 N N . LYS A 1 164 ? -1.652 1.974 3.448 1.00 95.94 164 LYS A N 1
ATOM 1310 C CA . LYS A 1 164 ? -1.209 2.159 2.045 1.00 95.94 164 LYS A CA 1
ATOM 1311 C C . LYS A 1 164 ? 0.182 1.562 1.779 1.00 95.94 164 LYS A C 1
ATOM 1313 O O . LYS A 1 164 ? 0.321 0.690 0.922 1.00 95.94 164 LYS A O 1
ATOM 1318 N N . SER A 1 165 ? 1.191 1.937 2.564 1.00 95.62 165 SER A N 1
ATOM 1319 C CA . SER A 1 165 ? 2.550 1.387 2.419 1.00 95.62 165 SER A CA 1
ATOM 1320 C C . SER A 1 165 ? 2.625 -0.096 2.827 1.00 95.62 165 SER A C 1
ATOM 1322 O O . SER A 1 165 ? 3.334 -0.886 2.203 1.00 95.62 165 SER A O 1
ATOM 1324 N N . THR A 1 166 ? 1.811 -0.538 3.796 1.00 96.25 166 THR A N 1
ATOM 1325 C CA . THR A 1 166 ? 1.689 -1.964 4.165 1.00 96.25 166 THR A CA 1
ATOM 1326 C C . THR A 1 166 ? 1.095 -2.811 3.032 1.00 96.25 166 THR A C 1
ATOM 1328 O O . THR A 1 166 ? 1.527 -3.946 2.825 1.00 96.25 166 THR A O 1
ATOM 1331 N N . MET A 1 167 ? 0.142 -2.270 2.266 1.00 97.38 167 MET A N 1
ATOM 1332 C CA . MET A 1 167 ? -0.408 -2.909 1.066 1.00 97.38 167 MET A CA 1
ATOM 1333 C C . MET A 1 167 ? 0.680 -3.097 0.005 1.00 97.38 167 MET A C 1
ATOM 1335 O O . MET A 1 167 ? 0.823 -4.197 -0.522 1.00 97.38 167 MET A O 1
ATOM 1339 N N . ILE A 1 168 ? 1.501 -2.075 -0.259 1.00 97.69 168 ILE A N 1
ATOM 1340 C CA . ILE A 1 168 ? 2.633 -2.171 -1.196 1.00 97.69 168 ILE A CA 1
ATOM 1341 C C . ILE A 1 168 ? 3.595 -3.288 -0.777 1.00 97.69 168 ILE A C 1
ATOM 1343 O O . ILE A 1 168 ? 3.979 -4.122 -1.600 1.00 97.69 168 ILE A O 1
ATOM 1347 N N . ALA A 1 169 ? 3.936 -3.353 0.512 1.00 97.12 169 ALA A N 1
ATOM 1348 C CA . ALA A 1 169 ? 4.778 -4.415 1.048 1.00 97.12 169 ALA A CA 1
ATOM 1349 C C . ALA A 1 169 ? 4.156 -5.810 0.843 1.00 97.12 169 ALA A C 1
ATOM 1351 O O . ALA A 1 169 ? 4.846 -6.741 0.421 1.00 97.12 169 ALA A O 1
ATOM 1352 N N . ALA A 1 170 ? 2.847 -5.957 1.075 1.00 97.31 170 ALA A N 1
ATOM 1353 C CA . ALA A 1 170 ? 2.127 -7.205 0.831 1.00 97.31 170 ALA A CA 1
ATOM 1354 C C . ALA A 1 170 ? 2.116 -7.594 -0.660 1.00 97.31 170 ALA A C 1
ATOM 1356 O O . ALA A 1 170 ? 2.337 -8.763 -0.983 1.00 97.31 170 ALA A O 1
ATOM 1357 N N . MET A 1 171 ? 1.935 -6.629 -1.570 1.00 97.44 171 MET A N 1
ATOM 1358 C CA . MET A 1 171 ? 2.010 -6.839 -3.023 1.00 97.44 171 MET A CA 1
ATOM 1359 C C . MET A 1 171 ? 3.406 -7.312 -3.452 1.00 97.44 171 MET A C 1
ATOM 1361 O O . MET A 1 171 ? 3.528 -8.300 -4.179 1.00 97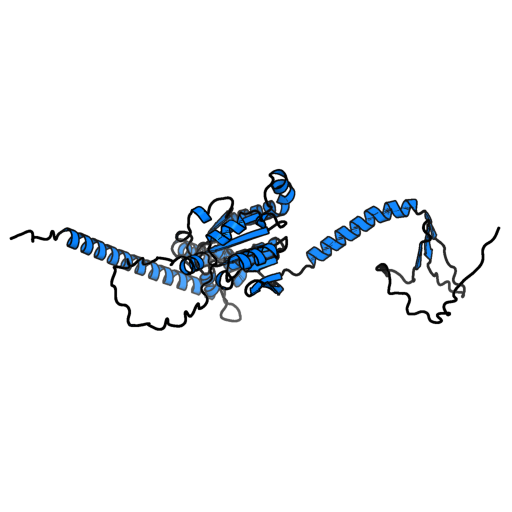.44 171 MET A O 1
ATOM 1365 N N . ALA A 1 172 ? 4.463 -6.653 -2.964 1.00 96.06 172 ALA A N 1
ATOM 1366 C CA . ALA A 1 172 ? 5.853 -7.022 -3.239 1.00 96.06 172 ALA A CA 1
ATOM 1367 C C . ALA A 1 172 ? 6.167 -8.438 -2.750 1.00 96.06 172 ALA A C 1
ATOM 1369 O O . ALA A 1 172 ? 6.781 -9.240 -3.460 1.00 96.06 172 ALA A O 1
ATOM 1370 N N . ASN A 1 173 ? 5.694 -8.767 -1.546 1.00 94.75 173 ASN A N 1
ATOM 1371 C CA . ASN A 1 173 ? 5.891 -10.081 -0.960 1.00 94.75 173 ASN A CA 1
ATOM 1372 C C . ASN A 1 173 ? 5.150 -11.181 -1.718 1.00 94.75 173 ASN A C 1
ATOM 1374 O O . ASN A 1 173 ? 5.724 -12.247 -1.935 1.00 94.75 173 ASN A O 1
ATOM 1378 N N . PHE A 1 174 ? 3.921 -10.904 -2.151 1.00 95.25 174 PHE A N 1
ATOM 1379 C CA . PHE A 1 174 ? 3.100 -11.823 -2.930 1.00 95.25 174 PHE A CA 1
ATOM 1380 C C . PHE A 1 174 ? 3.698 -12.123 -4.310 1.00 95.25 174 PHE A C 1
ATOM 1382 O O . PHE A 1 174 ? 3.737 -13.279 -4.725 1.00 95.25 174 PHE A O 1
ATOM 1389 N N . LEU A 1 175 ? 4.203 -11.100 -5.006 1.00 93.44 175 LEU A N 1
ATOM 1390 C CA . LEU A 1 175 ? 4.760 -11.241 -6.356 1.00 93.44 175 LEU A CA 1
ATOM 1391 C C . LEU A 1 175 ? 6.240 -11.644 -6.383 1.00 93.44 175 LEU A C 1
ATOM 1393 O O . LEU A 1 175 ? 6.741 -12.106 -7.408 1.00 93.44 175 LEU A O 1
ATOM 1397 N N . GLY A 1 176 ? 6.960 -11.455 -5.275 1.00 92.00 176 GLY A N 1
ATOM 1398 C CA . GLY A 1 176 ? 8.413 -11.615 -5.242 1.00 92.00 176 GLY A CA 1
ATOM 1399 C C . GLY A 1 176 ? 9.157 -10.481 -5.960 1.00 92.00 176 GLY A C 1
ATOM 1400 O O . GLY A 1 176 ? 10.232 -10.718 -6.512 1.00 92.00 176 GLY A O 1
ATOM 1401 N N . TYR A 1 177 ? 8.570 -9.282 -6.004 1.00 94.38 177 TYR A N 1
ATOM 1402 C CA . TYR A 1 177 ? 9.108 -8.126 -6.728 1.00 94.38 177 TYR A CA 1
ATOM 1403 C C . TYR A 1 177 ? 9.993 -7.260 -5.826 1.00 94.38 177 TYR A C 1
ATOM 1405 O O . TYR A 1 177 ? 9.814 -7.229 -4.607 1.00 94.38 177 TYR A O 1
ATOM 1413 N N . ASP A 1 178 ? 10.940 -6.551 -6.437 1.00 95.12 178 ASP A N 1
ATOM 1414 C CA . ASP A 1 178 ? 11.684 -5.485 -5.759 1.00 95.12 178 ASP A CA 1
ATOM 1415 C C . ASP A 1 178 ? 10.846 -4.211 -5.678 1.00 95.12 178 ASP A C 1
ATOM 1417 O O . ASP A 1 178 ? 10.007 -3.957 -6.544 1.00 95.12 178 ASP A O 1
ATOM 1421 N N . ILE A 1 179 ? 11.111 -3.386 -4.671 1.00 97.00 179 ILE A N 1
ATOM 1422 C CA . ILE A 1 179 ? 10.443 -2.099 -4.481 1.00 97.00 179 ILE A CA 1
ATOM 1423 C C . ILE A 1 179 ? 11.413 -0.987 -4.861 1.00 97.00 179 ILE A C 1
ATOM 1425 O O . ILE A 1 179 ? 12.562 -1.005 -4.434 1.00 97.00 179 ILE A O 1
ATOM 1429 N N . TYR A 1 180 ? 10.947 -0.027 -5.647 1.00 96.00 180 TYR A N 1
ATOM 1430 C CA . TYR A 1 180 ? 11.646 1.204 -5.992 1.00 96.00 180 TYR A CA 1
ATOM 1431 C C . TYR A 1 180 ? 10.845 2.371 -5.437 1.00 96.00 180 TYR A C 1
ATOM 1433 O O . TYR A 1 180 ? 9.883 2.807 -6.062 1.00 96.00 180 TYR A O 1
ATOM 1441 N N . ASP A 1 181 ? 11.228 2.825 -4.253 1.00 95.56 181 ASP A N 1
ATOM 1442 C CA . ASP A 1 181 ? 10.636 3.970 -3.580 1.00 95.56 181 ASP A CA 1
ATOM 1443 C C . ASP A 1 181 ? 11.218 5.264 -4.159 1.00 95.56 181 ASP A C 1
ATOM 1445 O O . ASP A 1 181 ? 12.404 5.567 -3.991 1.00 95.56 181 ASP A O 1
ATOM 1449 N N . LEU A 1 182 ? 10.402 5.955 -4.957 1.00 91.81 182 LEU A N 1
ATOM 1450 C CA . LEU A 1 182 ? 10.794 7.139 -5.704 1.00 91.81 182 LEU A CA 1
ATOM 1451 C C . LEU A 1 182 ? 10.377 8.404 -4.954 1.00 91.81 182 LEU A C 1
ATOM 1453 O O . LEU A 1 182 ? 9.251 8.891 -5.082 1.00 91.81 182 LEU A O 1
ATOM 1457 N N . GLU A 1 183 ? 11.341 9.011 -4.277 1.00 88.69 183 GLU A N 1
ATOM 1458 C CA . GLU A 1 183 ? 11.201 10.326 -3.675 1.00 88.69 183 GLU A CA 1
ATOM 1459 C C . GLU A 1 183 ? 11.325 11.411 -4.758 1.00 88.69 183 GLU A C 1
ATOM 1461 O O . GLU A 1 183 ? 12.422 11.802 -5.173 1.00 88.69 183 GLU A O 1
ATOM 1466 N N . LEU A 1 184 ? 10.178 11.905 -5.241 1.00 83.19 184 LEU A N 1
ATOM 1467 C CA . LEU A 1 184 ? 10.113 12.916 -6.307 1.00 83.19 184 LEU A CA 1
ATOM 1468 C C . LEU A 1 184 ? 10.788 14.241 -5.927 1.00 83.19 184 LEU A C 1
ATOM 1470 O O . LEU A 1 184 ? 11.356 14.911 -6.789 1.00 83.19 184 LEU A O 1
ATOM 1474 N N . THR A 1 185 ? 10.743 14.620 -4.650 1.00 83.00 185 THR A N 1
ATOM 1475 C CA . THR A 1 185 ? 11.321 15.871 -4.128 1.00 83.00 185 THR A CA 1
ATOM 1476 C C . THR A 1 185 ? 12.848 15.889 -4.221 1.00 83.00 185 THR A C 1
ATOM 1478 O O . THR A 1 185 ? 13.437 16.954 -4.419 1.00 83.00 185 THR A O 1
ATOM 1481 N N . ALA A 1 186 ? 13.493 14.721 -4.146 1.00 85.19 186 ALA A N 1
ATOM 1482 C CA . ALA A 1 186 ? 14.941 14.568 -4.263 1.00 85.19 186 ALA A CA 1
ATOM 1483 C C . ALA A 1 186 ? 15.445 14.627 -5.719 1.00 85.19 186 ALA A C 1
ATOM 1485 O O . ALA A 1 186 ? 16.650 14.755 -5.956 1.00 85.19 186 ALA A O 1
ATOM 1486 N N . VAL A 1 187 ? 14.544 14.546 -6.703 1.00 85.69 187 VAL A N 1
ATOM 1487 C CA . VAL A 1 187 ? 14.880 14.566 -8.130 1.00 85.69 187 VAL A CA 1
ATOM 1488 C C . VAL A 1 187 ? 14.887 16.003 -8.646 1.00 85.69 187 VAL A C 1
ATOM 1490 O O . VAL A 1 187 ? 13.909 16.734 -8.487 1.00 85.69 187 VAL A O 1
ATOM 1493 N N . LYS A 1 188 ? 15.974 16.438 -9.297 1.00 85.25 188 LYS A N 1
ATOM 1494 C CA . LYS A 1 188 ? 16.118 17.846 -9.712 1.00 85.25 188 LYS A CA 1
ATOM 1495 C C . LYS A 1 188 ? 15.277 18.204 -10.927 1.00 85.25 188 LYS A C 1
ATOM 1497 O O . LYS A 1 188 ? 14.711 19.296 -10.981 1.00 85.25 188 LYS A O 1
ATOM 1502 N N . ASP A 1 189 ? 15.234 17.321 -11.920 1.00 85.12 189 ASP A N 1
ATOM 1503 C CA . ASP A 1 189 ? 14.558 17.557 -13.192 1.00 85.12 189 ASP A CA 1
ATOM 1504 C C . ASP A 1 189 ? 14.051 16.260 -13.849 1.00 85.12 189 ASP A C 1
ATOM 1506 O O . ASP A 1 189 ? 14.323 15.142 -13.408 1.00 85.12 189 ASP A O 1
ATOM 1510 N N . ASN A 1 190 ? 13.301 16.410 -14.944 1.00 84.38 190 ASN A N 1
ATOM 1511 C CA . ASN A 1 190 ? 12.737 15.278 -15.685 1.00 84.38 190 ASN A CA 1
ATOM 1512 C C . ASN A 1 190 ? 13.804 14.370 -16.336 1.00 84.38 190 ASN A C 1
ATOM 1514 O O . ASN A 1 190 ? 13.489 13.238 -16.704 1.00 84.38 190 ASN A O 1
ATOM 1518 N N . THR A 1 191 ? 15.045 14.837 -16.508 1.00 86.06 191 THR A N 1
ATOM 1519 C CA . THR A 1 191 ? 16.143 14.032 -17.066 1.00 86.06 191 THR A CA 1
ATOM 1520 C C . THR A 1 191 ? 16.652 13.043 -16.025 1.00 86.06 191 THR A C 1
ATOM 1522 O O . THR A 1 191 ? 16.803 11.860 -16.335 1.00 86.06 191 THR A O 1
ATOM 1525 N N . GLU A 1 192 ? 16.860 13.503 -14.788 1.00 88.88 192 GLU A N 1
ATOM 1526 C CA . GLU A 1 192 ? 17.199 12.635 -13.655 1.00 88.88 192 GLU A CA 1
ATOM 1527 C C . GLU A 1 192 ? 16.076 11.621 -13.387 1.00 88.88 192 GLU A C 1
ATOM 1529 O O . GLU A 1 192 ? 16.345 10.425 -13.274 1.00 88.88 192 GLU A O 1
ATOM 1534 N N . LEU A 1 193 ? 14.813 12.068 -13.411 1.00 87.56 193 LEU A N 1
ATOM 1535 C CA . LEU A 1 193 ? 13.645 11.189 -13.275 1.00 87.56 193 LEU A CA 1
ATOM 1536 C C . LEU A 1 193 ? 13.635 10.079 -14.334 1.00 87.56 193 LEU A C 1
ATOM 1538 O O . LEU A 1 193 ? 13.456 8.899 -14.033 1.00 87.56 193 LEU A O 1
ATOM 1542 N N . ARG A 1 194 ? 13.861 10.456 -15.596 1.00 85.56 194 ARG A N 1
ATOM 1543 C CA . ARG A 1 194 ? 13.934 9.511 -16.711 1.00 85.56 194 ARG A CA 1
ATOM 1544 C C . ARG A 1 194 ? 15.041 8.484 -16.508 1.00 85.56 194 ARG A C 1
ATOM 1546 O O . ARG A 1 194 ? 14.833 7.311 -16.810 1.00 85.56 194 ARG A O 1
ATOM 1553 N N . ARG A 1 195 ? 16.207 8.911 -16.026 1.00 88.12 195 ARG A N 1
ATOM 1554 C CA . ARG A 1 195 ? 17.327 8.009 -15.764 1.00 88.12 195 ARG A CA 1
ATOM 1555 C C . ARG A 1 195 ? 16.956 6.963 -14.714 1.00 88.12 195 ARG A C 1
ATOM 1557 O O . ARG A 1 195 ? 17.116 5.777 -14.985 1.00 88.12 195 ARG A O 1
ATOM 1564 N N . LEU A 1 196 ? 16.394 7.394 -13.584 1.00 90.31 196 LEU A N 1
ATOM 1565 C CA . LEU A 1 196 ? 15.951 6.495 -12.518 1.00 90.31 196 LEU A CA 1
ATOM 1566 C C . LEU A 1 196 ? 14.978 5.440 -13.046 1.00 90.31 196 LEU A C 1
ATOM 1568 O O . LEU A 1 196 ? 15.168 4.248 -12.823 1.00 90.31 196 LEU A O 1
ATOM 1572 N N . LEU A 1 197 ? 13.963 5.860 -13.798 1.00 88.12 197 LEU A N 1
ATOM 1573 C CA . LEU A 1 197 ? 12.931 4.944 -14.270 1.00 88.12 197 LEU A CA 1
ATOM 1574 C C . LEU A 1 197 ? 13.451 3.948 -15.325 1.00 88.12 197 LEU A C 1
ATOM 1576 O O . LEU A 1 197 ? 12.999 2.804 -15.350 1.00 88.12 197 LEU A O 1
ATOM 1580 N N . ILE A 1 198 ? 14.435 4.331 -16.150 1.00 86.12 198 ILE A N 1
ATOM 1581 C CA . ILE A 1 198 ? 15.112 3.413 -17.088 1.00 86.12 198 ILE A CA 1
ATOM 1582 C C . ILE A 1 198 ? 15.981 2.386 -16.345 1.00 86.12 198 ILE A C 1
ATOM 1584 O O . ILE A 1 198 ? 16.040 1.231 -16.758 1.00 86.12 198 ILE A O 1
ATOM 1588 N N . GLU A 1 199 ? 16.642 2.788 -15.257 1.00 88.75 199 GLU A N 1
ATOM 1589 C CA . GLU A 1 199 ? 17.517 1.920 -14.453 1.00 88.75 199 GLU A CA 1
ATOM 1590 C C . GLU A 1 199 ? 16.747 0.877 -13.613 1.00 88.75 199 GLU A C 1
ATOM 1592 O O . GLU A 1 199 ? 17.354 -0.032 -13.041 1.00 88.75 199 GLU A O 1
ATOM 1597 N N . THR A 1 200 ? 15.413 0.960 -13.552 1.00 89.62 200 THR A N 1
ATOM 1598 C CA . THR A 1 200 ? 14.587 -0.040 -12.859 1.00 89.62 200 THR A CA 1
ATOM 1599 C C . THR A 1 200 ? 14.657 -1.407 -13.546 1.00 89.62 200 THR A C 1
ATOM 1601 O O . THR A 1 200 ? 14.620 -1.529 -14.772 1.00 89.62 200 THR A O 1
ATOM 1604 N N . SER A 1 201 ? 14.736 -2.482 -12.766 1.00 88.38 201 SER A N 1
ATOM 1605 C CA . SER A 1 201 ? 14.745 -3.848 -13.304 1.00 88.38 201 SER A CA 1
ATOM 1606 C C . SER A 1 201 ? 13.325 -4.361 -13.616 1.00 88.38 201 SER A C 1
ATOM 1608 O O . SER A 1 201 ? 12.328 -3.711 -13.295 1.00 88.38 201 SER A O 1
ATOM 1610 N N . SER A 1 202 ? 13.208 -5.498 -14.308 1.00 87.62 202 SER A N 1
ATOM 1611 C CA . SER A 1 202 ? 11.945 -6.258 -14.397 1.00 87.62 202 SER A CA 1
ATOM 1612 C C . SER A 1 202 ? 11.568 -6.840 -13.032 1.00 87.62 202 SER A C 1
ATOM 1614 O O . SER A 1 202 ? 12.453 -6.996 -12.190 1.00 87.62 202 SER A O 1
ATOM 1616 N N . LYS A 1 203 ? 10.312 -7.256 -12.838 1.00 91.19 203 LYS A N 1
ATOM 1617 C CA . LYS A 1 203 ? 9.802 -7.731 -11.540 1.00 91.19 203 LYS A CA 1
ATOM 1618 C C . LYS A 1 203 ? 9.970 -6.678 -10.449 1.00 91.19 203 LYS A C 1
ATOM 1620 O O . LYS A 1 203 ? 10.542 -6.936 -9.388 1.00 91.19 203 LYS A O 1
ATOM 1625 N N . SER A 1 204 ? 9.510 -5.468 -10.751 1.00 93.38 204 SER A N 1
ATOM 1626 C CA . SER A 1 204 ? 9.629 -4.310 -9.870 1.00 93.38 204 SER A CA 1
ATOM 1627 C C . SER A 1 204 ? 8.290 -3.627 -9.618 1.00 93.38 204 SER A C 1
ATOM 1629 O O . SER A 1 204 ? 7.387 -3.641 -10.459 1.00 93.38 204 SER A O 1
ATOM 1631 N N . ILE A 1 205 ? 8.177 -3.033 -8.435 1.00 96.00 205 ILE A N 1
ATOM 1632 C CA . ILE A 1 205 ? 7.106 -2.133 -8.023 1.00 96.00 205 ILE A CA 1
ATOM 1633 C C . ILE A 1 205 ? 7.736 -0.759 -7.839 1.00 96.00 205 ILE A C 1
ATOM 1635 O O . ILE A 1 205 ? 8.555 -0.575 -6.944 1.00 96.00 205 ILE A O 1
ATOM 1639 N N . ILE A 1 206 ? 7.369 0.195 -8.685 1.00 94.62 206 ILE A N 1
ATOM 1640 C CA . ILE A 1 206 ? 7.775 1.594 -8.551 1.00 94.62 206 ILE A CA 1
ATOM 1641 C C . ILE A 1 206 ? 6.721 2.289 -7.700 1.00 94.62 206 ILE A C 1
ATOM 1643 O O . ILE A 1 206 ? 5.550 2.312 -8.076 1.00 94.62 206 ILE A O 1
ATOM 1647 N N . VAL A 1 207 ? 7.133 2.824 -6.560 1.00 95.50 207 VAL A N 1
ATOM 1648 C CA . VAL A 1 207 ? 6.271 3.498 -5.595 1.00 95.50 207 VAL A CA 1
ATOM 1649 C C . VAL A 1 207 ? 6.500 4.991 -5.708 1.00 95.50 207 VAL A C 1
ATOM 1651 O O . VAL A 1 207 ? 7.639 5.446 -5.721 1.00 95.50 207 VAL A O 1
ATOM 1654 N N . ILE A 1 208 ? 5.412 5.741 -5.814 1.00 91.94 208 ILE A N 1
ATOM 1655 C CA . ILE A 1 208 ? 5.423 7.197 -5.777 1.00 91.94 208 ILE A CA 1
ATOM 1656 C C . ILE A 1 208 ? 4.472 7.597 -4.655 1.00 91.94 208 ILE A C 1
ATOM 1658 O O . ILE A 1 208 ? 3.248 7.524 -4.822 1.00 91.94 208 ILE A O 1
ATOM 1662 N N . GLU A 1 209 ? 5.042 7.948 -3.506 1.00 89.81 209 GLU A N 1
ATOM 1663 C CA . GLU A 1 209 ? 4.257 8.308 -2.330 1.00 89.81 209 GLU A CA 1
ATOM 1664 C C . GLU A 1 209 ? 3.757 9.761 -2.379 1.00 89.81 209 GLU A C 1
ATOM 1666 O O . GLU A 1 209 ? 4.396 10.635 -2.970 1.00 89.81 209 GLU A O 1
ATOM 1671 N N . ASP A 1 210 ? 2.587 9.992 -1.776 1.00 84.38 210 ASP A N 1
ATOM 1672 C CA . ASP A 1 210 ? 1.983 11.304 -1.510 1.00 84.38 210 ASP A CA 1
ATOM 1673 C C . ASP A 1 210 ? 1.980 12.262 -2.716 1.00 84.38 210 ASP A C 1
ATOM 1675 O O . ASP A 1 210 ? 2.461 13.404 -2.672 1.00 84.38 210 ASP A O 1
ATOM 1679 N N . ILE A 1 211 ? 1.396 11.803 -3.831 1.00 84.69 211 ILE A N 1
ATOM 1680 C CA . ILE A 1 211 ? 1.337 12.605 -5.062 1.00 84.69 211 ILE A CA 1
ATOM 1681 C C . ILE A 1 211 ? 0.567 13.922 -4.903 1.00 84.69 211 ILE A C 1
ATOM 1683 O O . ILE A 1 211 ? 0.861 14.870 -5.629 1.00 84.69 211 ILE A O 1
ATOM 1687 N N . ASP A 1 212 ? -0.347 14.031 -3.941 1.00 75.38 212 ASP A N 1
ATOM 1688 C CA . ASP A 1 212 ? -1.048 15.269 -3.586 1.00 75.38 212 ASP A CA 1
ATOM 1689 C C . ASP A 1 212 ? -0.105 16.340 -3.015 1.00 75.38 212 ASP A C 1
ATOM 1691 O O . ASP A 1 212 ? -0.144 17.490 -3.460 1.00 75.38 212 ASP A O 1
ATOM 1695 N N . CYS A 1 213 ? 0.819 15.968 -2.126 1.00 65.50 213 CYS A N 1
ATOM 1696 C CA . CYS A 1 213 ? 1.830 16.885 -1.584 1.00 65.50 213 CYS A CA 1
ATOM 1697 C C . CYS A 1 213 ? 2.796 17.375 -2.677 1.00 65.50 213 CYS A C 1
ATOM 1699 O O . CYS A 1 213 ? 3.223 18.532 -2.688 1.00 65.50 213 CYS A O 1
ATOM 1701 N N . SER A 1 214 ? 3.111 16.515 -3.652 1.00 59.66 214 SER A N 1
ATOM 1702 C CA . SER A 1 214 ? 3.989 16.872 -4.775 1.00 59.66 214 SER A CA 1
ATOM 1703 C C . SER A 1 214 ? 3.374 17.913 -5.728 1.00 59.66 214 SER A C 1
ATOM 1705 O O . SER A 1 214 ? 4.097 18.682 -6.371 1.00 59.66 214 SER A O 1
ATOM 1707 N N . MET A 1 215 ? 2.040 17.985 -5.814 1.00 57.59 215 MET A N 1
ATOM 1708 C CA . MET A 1 215 ? 1.339 18.959 -6.657 1.00 57.59 215 MET A CA 1
ATOM 1709 C C . MET A 1 215 ? 1.406 20.372 -6.079 1.00 57.59 215 MET A C 1
ATOM 1711 O O . MET A 1 215 ? 1.586 21.326 -6.834 1.00 57.59 215 MET A O 1
ATOM 1715 N N . GLU A 1 216 ? 1.329 20.522 -4.756 1.00 52.09 216 GLU A N 1
ATOM 1716 C CA . GLU A 1 216 ? 1.454 21.827 -4.093 1.00 52.09 216 GLU A CA 1
ATOM 1717 C C . GLU A 1 216 ? 2.880 22.393 -4.247 1.00 52.09 216 GLU A C 1
ATOM 1719 O O . GLU A 1 216 ? 3.053 23.583 -4.516 1.00 52.09 216 GLU A O 1
ATOM 1724 N N . LEU A 1 217 ? 3.896 21.521 -4.217 1.00 45.84 217 LEU A N 1
ATOM 1725 C CA . LEU A 1 217 ? 5.308 21.879 -4.416 1.00 45.84 217 LEU A CA 1
ATOM 1726 C C . LEU A 1 217 ? 5.658 22.260 -5.866 1.00 45.84 217 LEU A C 1
ATOM 1728 O O . LEU A 1 217 ? 6.638 22.966 -6.101 1.00 45.84 217 LEU A O 1
ATOM 1732 N N . THR A 1 218 ? 4.873 21.808 -6.849 1.00 46.81 218 THR A N 1
ATOM 1733 C CA . THR A 1 218 ? 5.151 22.011 -8.287 1.00 46.81 218 THR A CA 1
ATOM 1734 C C . THR A 1 218 ? 4.148 22.945 -8.980 1.00 46.81 218 THR A C 1
ATOM 1736 O O . THR A 1 218 ? 4.416 23.431 -10.083 1.00 46.81 218 THR A O 1
ATOM 1739 N N . GLY A 1 219 ? 3.014 23.234 -8.330 1.00 46.31 219 GLY A N 1
ATOM 1740 C CA . GLY A 1 219 ? 1.849 23.931 -8.883 1.00 46.31 219 GLY A CA 1
ATOM 1741 C C . GLY A 1 219 ? 1.744 25.435 -8.609 1.00 46.31 219 GLY A C 1
ATOM 1742 O O . GLY A 1 219 ? 0.907 26.094 -9.223 1.00 46.31 219 GLY A O 1
ATOM 1743 N N . GLN A 1 220 ? 2.597 26.040 -7.777 1.00 40.66 220 GLN A N 1
ATOM 1744 C CA . GLN A 1 220 ? 2.618 27.501 -7.605 1.00 40.66 220 GLN A CA 1
ATOM 1745 C C . GLN A 1 220 ? 3.662 28.173 -8.506 1.00 40.66 220 GLN A C 1
ATOM 1747 O O . GLN A 1 220 ? 4.631 28.777 -8.064 1.00 40.66 220 GLN A O 1
ATOM 1752 N N . ARG A 1 221 ? 3.412 28.127 -9.818 1.00 44.09 221 ARG A N 1
ATOM 1753 C CA . ARG A 1 221 ? 3.811 29.215 -10.724 1.00 44.09 221 ARG A CA 1
ATOM 1754 C C . ARG A 1 221 ? 2.572 30.030 -11.077 1.00 44.09 221 ARG A C 1
ATOM 1756 O O . ARG A 1 221 ? 2.240 30.182 -12.250 1.00 44.09 221 ARG A O 1
ATOM 1763 N N . LYS A 1 222 ? 1.878 30.575 -10.071 1.00 39.12 222 LYS A N 1
ATOM 1764 C CA . LYS A 1 222 ? 1.138 31.812 -10.324 1.00 39.12 222 LYS A CA 1
ATOM 1765 C C . LYS A 1 222 ? 2.203 32.871 -10.577 1.00 39.12 222 LYS A C 1
ATOM 1767 O O . LYS A 1 222 ? 2.819 33.389 -9.655 1.00 39.12 222 LYS A O 1
ATOM 1772 N N . LYS A 1 223 ? 2.482 33.096 -11.861 1.00 40.94 223 LYS A N 1
ATOM 1773 C CA . LYS A 1 223 ? 2.973 34.383 -12.333 1.00 40.94 223 LYS A CA 1
ATOM 1774 C C . LYS A 1 223 ? 1.984 35.415 -11.803 1.00 40.94 223 LYS A C 1
ATOM 1776 O O . LYS A 1 223 ? 0.924 35.595 -12.398 1.00 40.94 223 LYS A O 1
ATOM 1781 N N . ASP A 1 224 ? 2.335 36.082 -10.716 1.00 33.69 224 ASP A N 1
ATOM 1782 C CA . ASP A 1 224 ? 1.928 37.466 -10.557 1.00 33.69 224 ASP A CA 1
ATOM 1783 C C . ASP A 1 224 ? 2.653 38.227 -11.670 1.00 33.69 224 ASP A C 1
ATOM 1785 O O . ASP A 1 224 ? 3.754 38.745 -11.497 1.00 33.69 224 ASP A O 1
ATOM 1789 N N . ASN A 1 225 ? 2.058 38.214 -12.865 1.00 36.88 225 ASN A N 1
ATOM 1790 C CA . ASN A 1 225 ? 2.277 39.266 -13.840 1.00 36.88 225 ASN A CA 1
ATOM 1791 C C . ASN A 1 225 ? 1.700 40.532 -13.194 1.00 36.88 225 ASN A C 1
ATOM 1793 O O . ASN A 1 225 ? 0.540 40.870 -13.417 1.00 36.88 225 ASN A O 1
ATOM 1797 N N . LYS A 1 226 ? 2.485 41.193 -12.342 1.00 37.31 226 LYS A N 1
ATOM 1798 C CA . LYS A 1 226 ? 2.334 42.633 -12.191 1.00 37.31 226 LYS A CA 1
ATOM 1799 C C . LYS A 1 226 ? 2.921 43.230 -13.456 1.00 37.31 226 LYS A C 1
ATOM 1801 O O . LYS A 1 226 ? 4.073 42.978 -13.790 1.00 37.31 226 LYS A O 1
ATOM 1806 N N . GLU A 1 227 ? 2.040 43.878 -14.195 1.00 33.47 227 GLU A N 1
ATOM 1807 C CA . GLU A 1 227 ? 2.326 44.656 -15.384 1.00 33.47 227 GLU A CA 1
ATOM 1808 C C . GLU A 1 227 ? 3.443 45.655 -15.051 1.00 33.47 227 GLU A C 1
ATOM 1810 O O . GLU A 1 227 ? 3.327 46.434 -14.104 1.00 33.47 227 GLU A O 1
ATOM 1815 N N . ASP A 1 228 ? 4.553 45.563 -15.783 1.00 34.97 228 ASP A N 1
ATOM 1816 C CA . ASP A 1 228 ? 5.590 46.587 -15.800 1.00 34.97 228 ASP A CA 1
ATOM 1817 C C . ASP A 1 228 ? 4.995 47.812 -16.516 1.00 34.97 228 ASP A C 1
ATOM 1819 O O . ASP A 1 228 ? 4.943 47.851 -17.747 1.00 34.97 228 ASP A O 1
ATOM 1823 N N . GLU A 1 229 ? 4.492 48.785 -15.754 1.00 35.78 229 GLU A N 1
ATOM 1824 C CA . GLU A 1 229 ? 4.282 50.142 -16.261 1.00 35.78 229 GLU A CA 1
ATOM 1825 C C . GLU A 1 229 ? 5.624 50.887 -16.296 1.00 35.78 229 GLU A C 1
ATOM 1827 O O . GLU A 1 229 ? 6.412 50.854 -15.348 1.00 35.78 229 GLU A O 1
ATOM 1832 N N . ASP A 1 230 ? 5.858 51.524 -17.443 1.00 42.38 230 ASP A N 1
ATOM 1833 C CA . ASP A 1 230 ? 6.970 52.405 -17.785 1.00 42.38 230 ASP A CA 1
ATOM 1834 C C . ASP A 1 230 ? 7.359 53.375 -16.659 1.00 42.38 230 ASP A C 1
ATOM 1836 O O . ASP A 1 230 ? 6.537 54.171 -16.213 1.00 42.38 230 ASP A O 1
ATOM 1840 N N . ASP A 1 231 ? 8.656 53.442 -16.335 1.00 38.09 231 ASP A N 1
ATOM 1841 C CA . ASP A 1 231 ? 9.269 54.750 -16.099 1.00 38.09 231 ASP A CA 1
ATOM 1842 C C . ASP A 1 231 ? 10.776 54.773 -16.411 1.00 38.09 231 ASP A C 1
ATOM 1844 O O . ASP A 1 231 ? 11.564 53.911 -16.011 1.00 38.09 231 ASP A O 1
ATOM 1848 N N . ASN A 1 232 ? 11.163 55.786 -17.185 1.00 43.31 232 ASN A N 1
ATOM 1849 C CA . ASN A 1 232 ? 12.514 56.049 -17.668 1.00 43.31 232 ASN A CA 1
ATOM 1850 C C . ASN A 1 232 ? 13.349 56.773 -16.594 1.00 43.31 232 ASN A C 1
ATOM 1852 O O . ASN A 1 232 ? 13.106 57.949 -16.342 1.00 43.31 232 ASN A O 1
ATOM 1856 N N . ASP A 1 233 ? 14.412 56.152 -16.063 1.00 40.81 233 ASP A N 1
ATOM 1857 C CA . ASP A 1 233 ? 15.520 56.887 -15.418 1.00 40.81 233 ASP A CA 1
ATOM 1858 C C . ASP A 1 233 ? 16.868 56.124 -15.510 1.00 40.81 233 ASP A C 1
ATOM 1860 O O . ASP A 1 233 ? 17.013 55.035 -14.942 1.00 40.81 233 ASP A O 1
ATOM 1864 N N . PRO A 1 234 ? 17.897 56.645 -16.213 1.00 42.50 234 PRO A N 1
ATOM 1865 C CA . PRO A 1 234 ? 19.165 55.956 -16.425 1.00 42.50 234 PRO A CA 1
ATOM 1866 C C . PRO A 1 234 ? 20.198 56.282 -15.333 1.00 42.50 234 PRO A C 1
ATOM 1868 O O . PRO A 1 234 ? 21.323 56.664 -15.646 1.00 42.50 234 PRO A O 1
ATOM 1871 N N . ALA A 1 235 ? 19.874 56.146 -14.043 1.00 45.97 235 ALA A N 1
ATOM 1872 C CA . ALA A 1 235 ? 20.869 56.384 -12.989 1.00 45.97 235 ALA A CA 1
ATOM 1873 C C . ALA A 1 235 ? 20.533 55.747 -11.631 1.00 45.97 235 ALA A C 1
ATOM 1875 O O . ALA A 1 235 ? 20.376 56.449 -10.638 1.00 45.97 235 ALA A O 1
ATOM 1876 N N . LYS A 1 236 ? 20.507 54.410 -11.551 1.00 38.22 236 LYS A N 1
ATOM 1877 C CA . LYS A 1 236 ? 20.831 53.626 -10.337 1.00 38.22 236 LYS A CA 1
ATOM 1878 C C . LYS A 1 236 ? 20.805 52.144 -10.695 1.00 38.22 236 LYS A C 1
ATOM 1880 O O . LYS A 1 236 ? 19.757 51.603 -11.005 1.00 38.22 236 LYS A O 1
ATOM 1885 N N . LYS A 1 237 ? 21.956 51.469 -10.647 1.00 42.38 237 LYS A N 1
ATOM 1886 C CA . LYS A 1 237 ? 22.001 50.000 -10.628 1.00 42.38 237 LYS A CA 1
ATOM 1887 C C . LYS A 1 237 ? 21.585 49.542 -9.225 1.00 42.38 237 LYS A C 1
ATOM 1889 O O . LYS A 1 237 ? 22.364 49.797 -8.304 1.00 42.38 237 LYS A O 1
ATOM 1894 N N . PRO A 1 238 ? 20.461 48.837 -9.015 1.00 36.91 238 PRO A N 1
ATOM 1895 C CA . PRO A 1 238 ? 20.359 47.985 -7.849 1.00 36.91 238 PRO A CA 1
ATOM 1896 C C . PRO A 1 238 ? 21.144 46.707 -8.156 1.00 36.91 238 PRO A C 1
ATOM 1898 O O . PRO A 1 238 ? 20.930 46.039 -9.170 1.00 36.91 238 PRO A O 1
ATOM 1901 N N . MET A 1 239 ? 22.106 46.386 -7.294 1.00 39.72 239 MET A N 1
ATOM 1902 C CA . MET A 1 239 ? 22.684 45.047 -7.222 1.00 39.72 239 MET A CA 1
ATOM 1903 C C . MET A 1 239 ? 21.536 44.045 -7.088 1.00 39.72 239 MET A C 1
ATOM 1905 O O . MET A 1 239 ? 20.797 44.086 -6.105 1.00 39.72 239 MET A O 1
ATOM 1909 N N . LYS A 1 240 ? 21.390 43.158 -8.080 1.00 37.62 240 LYS A N 1
ATOM 1910 C CA . LYS A 1 240 ? 20.586 41.944 -7.936 1.00 37.62 240 LYS A CA 1
ATOM 1911 C C . LYS A 1 240 ? 21.039 41.245 -6.646 1.00 37.62 240 LYS A C 1
ATOM 1913 O O . LYS A 1 240 ? 22.250 41.039 -6.496 1.00 37.62 240 LYS A O 1
ATOM 1918 N N . PRO A 1 241 ? 20.133 40.887 -5.722 1.00 36.25 241 PRO A N 1
ATOM 1919 C CA . PRO A 1 241 ? 20.481 39.932 -4.682 1.00 36.25 241 PRO A CA 1
ATOM 1920 C C . PRO A 1 241 ? 20.975 38.659 -5.383 1.00 36.25 241 PRO A C 1
ATOM 1922 O O . PRO A 1 241 ? 20.474 38.351 -6.469 1.00 36.25 241 PRO A O 1
ATOM 1925 N N . PRO A 1 242 ? 21.952 37.925 -4.828 1.00 37.44 242 PRO A N 1
ATOM 1926 C CA . PRO A 1 242 ? 22.270 36.613 -5.361 1.00 37.44 242 PRO A CA 1
ATOM 1927 C C . PRO A 1 242 ? 20.978 35.792 -5.325 1.00 37.44 242 PRO A C 1
ATOM 1929 O O . PRO A 1 242 ? 20.390 35.610 -4.258 1.00 37.44 242 PRO A O 1
ATOM 1932 N N . GLU A 1 243 ? 20.513 35.369 -6.501 1.00 39.75 243 GLU A N 1
ATOM 1933 C CA . GLU A 1 243 ? 19.464 34.368 -6.645 1.00 39.75 243 GLU A CA 1
ATOM 1934 C C . GLU A 1 243 ? 19.943 33.130 -5.888 1.00 39.75 243 GLU A C 1
ATOM 1936 O O . GLU A 1 243 ? 20.761 32.344 -6.365 1.00 39.75 243 GLU A O 1
ATOM 1941 N N . ASN A 1 244 ? 19.474 32.985 -4.652 1.00 36.91 244 ASN A N 1
ATOM 1942 C CA . ASN A 1 244 ? 19.480 31.707 -3.976 1.00 36.91 244 ASN A CA 1
ATOM 1943 C C . ASN A 1 244 ? 18.428 30.860 -4.703 1.00 36.91 244 ASN A C 1
ATOM 1945 O O . ASN A 1 244 ? 17.291 30.743 -4.252 1.00 36.91 244 ASN A O 1
ATOM 1949 N N . ASP A 1 245 ? 18.827 30.278 -5.838 1.00 42.88 245 ASP A N 1
ATOM 1950 C CA . ASP A 1 245 ? 18.182 29.149 -6.519 1.00 42.88 245 ASP A CA 1
ATOM 1951 C C . ASP A 1 245 ? 18.253 27.903 -5.613 1.00 42.88 245 ASP A C 1
ATOM 1953 O O . ASP A 1 245 ? 18.801 26.845 -5.941 1.00 42.88 245 ASP A O 1
ATOM 1957 N N . ALA A 1 246 ? 17.735 28.035 -4.396 1.00 44.22 246 ALA A N 1
ATOM 1958 C CA . ALA A 1 246 ? 17.664 26.975 -3.420 1.00 44.22 246 ALA A CA 1
ATOM 1959 C C . ALA A 1 246 ? 16.523 26.030 -3.814 1.00 44.22 246 ALA A C 1
ATOM 1961 O O . ALA A 1 246 ? 15.404 26.123 -3.328 1.00 44.22 246 ALA A O 1
ATOM 1962 N N . LYS A 1 247 ? 16.865 25.082 -4.693 1.00 53.06 247 LYS A N 1
ATOM 1963 C CA . LYS A 1 247 ? 16.364 23.699 -4.683 1.00 53.06 247 LYS A CA 1
ATOM 1964 C C . LYS A 1 247 ? 14.838 23.512 -4.725 1.00 53.06 247 LYS A C 1
ATOM 1966 O O . LYS A 1 247 ? 14.311 22.671 -4.006 1.00 53.06 247 LYS A O 1
ATOM 1971 N N . ALA A 1 248 ? 14.128 24.199 -5.612 1.00 57.25 248 ALA A N 1
ATOM 1972 C CA . ALA A 1 248 ? 12.816 23.704 -6.025 1.00 57.25 248 ALA A CA 1
ATOM 1973 C C . ALA A 1 248 ? 13.013 22.623 -7.102 1.00 57.25 248 ALA A C 1
ATOM 1975 O O . ALA A 1 248 ? 13.608 22.893 -8.151 1.00 57.25 248 ALA A O 1
ATOM 1976 N N . SER A 1 249 ? 12.551 21.395 -6.841 1.00 63.34 249 SER A N 1
ATOM 1977 C CA . SER A 1 249 ? 12.489 20.338 -7.858 1.00 63.34 249 SER A CA 1
ATOM 1978 C C . SER A 1 249 ? 11.721 20.855 -9.081 1.00 63.34 249 SER A C 1
ATOM 1980 O O . SER A 1 249 ? 10.619 21.388 -8.957 1.00 63.34 249 SER A O 1
ATOM 1982 N N . LYS A 1 250 ? 12.305 20.729 -10.280 1.00 69.12 250 LYS A N 1
ATOM 1983 C CA . LYS A 1 250 ? 11.644 21.076 -11.554 1.00 69.12 250 LYS A CA 1
ATOM 1984 C C . LYS A 1 250 ? 10.832 19.906 -12.115 1.00 69.12 250 LYS A C 1
ATOM 1986 O O . LYS A 1 250 ? 10.366 19.980 -13.256 1.00 69.12 250 LYS A O 1
ATOM 1991 N N . VAL A 1 251 ? 10.701 18.818 -11.360 1.00 70.75 251 VAL A N 1
ATOM 1992 C CA . VAL A 1 251 ? 9.854 17.688 -11.733 1.00 70.75 251 VAL A CA 1
ATOM 1993 C C . VAL A 1 251 ? 8.401 18.137 -11.681 1.00 70.75 251 VAL A C 1
ATOM 1995 O O . VAL A 1 251 ? 8.000 18.899 -10.815 1.00 70.75 251 VAL A O 1
ATOM 1998 N N . THR A 1 252 ? 7.607 17.693 -12.648 1.00 71.69 252 THR A N 1
ATOM 1999 C CA . THR A 1 252 ? 6.160 17.939 -12.653 1.00 71.69 252 THR A CA 1
ATOM 2000 C C . THR A 1 252 ? 5.451 16.600 -12.678 1.00 71.69 252 THR A C 1
ATOM 2002 O O . THR A 1 252 ? 5.931 15.661 -13.316 1.00 71.69 252 THR A O 1
ATOM 2005 N N . LEU A 1 253 ? 4.280 16.516 -12.049 1.00 70.50 253 LEU A N 1
ATOM 2006 C CA . LEU A 1 253 ? 3.458 15.306 -12.093 1.00 70.50 253 LEU A CA 1
ATOM 2007 C C . LEU A 1 253 ? 3.075 14.931 -13.537 1.00 70.50 253 LEU A C 1
ATOM 2009 O O . LEU A 1 253 ? 3.088 13.762 -13.910 1.00 70.50 253 LEU A O 1
ATOM 2013 N N . SER A 1 254 ? 2.860 15.930 -14.400 1.00 69.56 254 SER A N 1
ATOM 2014 C CA . SER A 1 254 ? 2.699 15.727 -15.848 1.00 69.56 254 SER A CA 1
ATOM 2015 C C . SER A 1 254 ? 3.949 15.112 -16.500 1.00 69.56 254 SER A C 1
ATOM 2017 O O . SER A 1 254 ?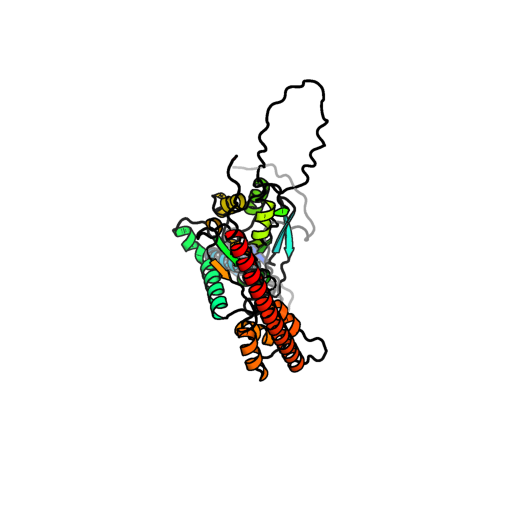 3.839 14.187 -17.303 1.00 69.56 254 SER A O 1
ATOM 2019 N N . GLY A 1 255 ? 5.151 15.563 -16.120 1.00 74.50 255 GLY A N 1
ATOM 2020 C CA . GLY A 1 255 ? 6.423 14.994 -16.576 1.00 74.50 255 GLY A CA 1
ATOM 2021 C C . GLY A 1 255 ? 6.604 13.528 -16.176 1.00 74.50 255 GLY A C 1
ATOM 2022 O O . GLY A 1 255 ? 6.978 12.708 -17.016 1.00 74.50 255 GLY A O 1
ATOM 2023 N N . LEU A 1 256 ? 6.258 13.186 -14.933 1.00 77.75 256 LEU A N 1
ATOM 2024 C CA . LEU A 1 256 ? 6.242 11.808 -14.439 1.00 77.75 256 LEU A CA 1
ATOM 2025 C C . LEU A 1 256 ? 5.270 10.936 -15.235 1.00 77.75 256 LEU A C 1
ATOM 2027 O O . LEU A 1 256 ? 5.643 9.866 -15.707 1.00 77.75 256 LEU A O 1
ATOM 2031 N N . LEU A 1 257 ? 4.045 11.403 -15.461 1.00 74.12 257 LEU A N 1
ATOM 2032 C CA . LEU A 1 257 ? 3.034 10.613 -16.164 1.00 74.12 257 LEU A CA 1
ATOM 2033 C C . LEU A 1 257 ? 3.321 10.449 -17.653 1.00 74.12 257 LEU A C 1
ATOM 2035 O O . LEU A 1 257 ? 3.086 9.377 -18.206 1.00 74.12 257 LEU A O 1
ATOM 2039 N N . ASN A 1 258 ? 3.886 11.467 -18.301 1.00 74.44 258 ASN A N 1
ATOM 2040 C CA . ASN A 1 258 ? 4.369 11.338 -19.675 1.00 74.44 258 ASN A CA 1
ATOM 2041 C C . ASN A 1 258 ? 5.467 10.277 -19.786 1.00 74.44 258 ASN A C 1
ATOM 2043 O O . ASN A 1 258 ? 5.581 9.615 -20.816 1.00 74.44 258 ASN A O 1
ATOM 2047 N N . PHE A 1 259 ? 6.259 10.085 -18.731 1.00 72.44 259 PHE A N 1
ATOM 2048 C CA . PHE A 1 259 ? 7.206 8.985 -18.682 1.00 72.44 259 PHE A CA 1
ATOM 2049 C C . PHE A 1 259 ? 6.500 7.644 -18.473 1.00 72.44 259 PHE A C 1
ATOM 2051 O O . PHE A 1 259 ? 6.779 6.689 -19.201 1.00 72.44 259 PHE A O 1
ATOM 2058 N N . VAL A 1 260 ? 5.578 7.580 -17.507 1.00 72.75 260 VAL A N 1
ATOM 2059 C CA . VAL A 1 260 ? 4.805 6.372 -17.203 1.00 72.75 260 VAL A CA 1
ATOM 2060 C C . VAL A 1 260 ? 4.070 5.866 -18.435 1.00 72.75 260 VAL A C 1
ATOM 2062 O O . VAL A 1 260 ? 4.065 4.663 -18.642 1.00 72.75 260 VAL A O 1
ATOM 2065 N N . ASP A 1 261 ? 3.526 6.733 -19.289 1.00 69.44 261 ASP A N 1
ATOM 2066 C CA . ASP A 1 261 ? 2.814 6.346 -20.516 1.00 69.44 261 ASP A CA 1
ATOM 2067 C C . ASP A 1 261 ? 3.688 6.259 -21.769 1.00 69.44 261 ASP A C 1
ATOM 2069 O O . ASP A 1 261 ? 3.300 5.616 -22.745 1.00 69.44 261 ASP A O 1
ATOM 2073 N N . GLY A 1 262 ? 4.843 6.919 -21.766 1.00 68.25 262 GLY A N 1
ATOM 2074 C CA . GLY A 1 262 ? 5.662 7.116 -22.955 1.00 68.25 262 GLY A CA 1
ATOM 2075 C C . GLY A 1 262 ? 6.428 5.875 -23.413 1.00 68.25 262 GLY A C 1
ATOM 2076 O O . GLY A 1 262 ? 6.437 4.824 -22.774 1.00 68.25 262 GLY A O 1
ATOM 2077 N N . LEU A 1 263 ? 7.161 6.032 -24.519 1.00 67.00 263 LEU A N 1
ATOM 2078 C CA . LEU A 1 263 ? 7.997 4.984 -25.129 1.00 67.00 263 LEU A CA 1
ATOM 2079 C C . LEU A 1 263 ? 9.016 4.368 -24.154 1.00 67.00 263 LEU A C 1
ATOM 2081 O O . LEU A 1 263 ? 9.383 3.207 -24.293 1.00 67.00 263 LEU A O 1
ATOM 2085 N N . TRP A 1 264 ? 9.438 5.121 -23.137 1.00 65.88 264 TRP A N 1
ATOM 2086 C CA . TRP A 1 264 ? 10.381 4.665 -22.111 1.00 65.88 264 TRP A CA 1
ATOM 2087 C C . TRP A 1 264 ? 9.786 3.636 -21.152 1.00 65.88 264 TRP A C 1
ATOM 2089 O O . TRP A 1 264 ? 10.519 2.848 -20.561 1.00 65.88 264 TRP A O 1
ATOM 2099 N N . SER A 1 265 ? 8.461 3.598 -21.044 1.00 63.91 265 SER A N 1
ATOM 2100 C CA . SER A 1 265 ? 7.741 2.601 -20.262 1.00 63.91 265 SER A CA 1
ATOM 2101 C C . SER A 1 265 ? 7.776 1.205 -20.902 1.00 63.91 265 SER A C 1
ATOM 2103 O O . SER A 1 265 ? 7.616 0.210 -20.204 1.00 63.91 265 SER A O 1
ATOM 2105 N N . ALA A 1 266 ? 8.042 1.113 -22.213 1.00 59.25 266 ALA A N 1
ATOM 2106 C CA . ALA A 1 266 ? 8.228 -0.161 -22.914 1.00 59.25 266 ALA A CA 1
ATOM 2107 C C . ALA A 1 266 ? 9.620 -0.782 -22.684 1.00 59.25 266 ALA A C 1
ATOM 2109 O O . ALA A 1 266 ? 9.840 -1.948 -23.002 1.00 59.25 266 ALA A O 1
ATOM 2110 N N . CYS A 1 267 ? 10.566 -0.019 -22.127 1.00 56.81 267 CYS A N 1
ATOM 2111 C CA . CYS A 1 267 ? 11.914 -0.484 -21.818 1.00 56.81 267 CYS A CA 1
ATOM 2112 C C . CYS A 1 267 ? 11.915 -1.244 -20.482 1.00 56.81 267 CYS A C 1
ATOM 2114 O O . CYS A 1 267 ? 12.416 -0.741 -19.474 1.00 56.81 267 CYS A O 1
ATOM 2116 N N . GLY A 1 268 ? 11.303 -2.428 -20.447 1.00 61.53 268 GLY A N 1
ATOM 2117 C CA . GLY A 1 268 ? 11.213 -3.254 -19.245 1.00 61.53 268 GLY A CA 1
ATOM 2118 C C . GLY A 1 268 ? 10.284 -4.452 -19.405 1.00 61.53 268 GLY A C 1
ATOM 2119 O O . GLY A 1 268 ? 9.375 -4.420 -20.227 1.00 61.53 268 GLY A O 1
ATOM 2120 N N . GLY A 1 269 ? 10.531 -5.504 -18.621 1.00 77.81 269 GLY A N 1
ATOM 2121 C CA . GLY A 1 269 ? 9.592 -6.619 -18.455 1.00 77.81 269 GLY A CA 1
ATOM 2122 C C . GLY A 1 269 ? 8.377 -6.226 -17.606 1.00 77.81 269 GLY A C 1
ATOM 2123 O O . GLY A 1 269 ? 7.956 -5.072 -17.600 1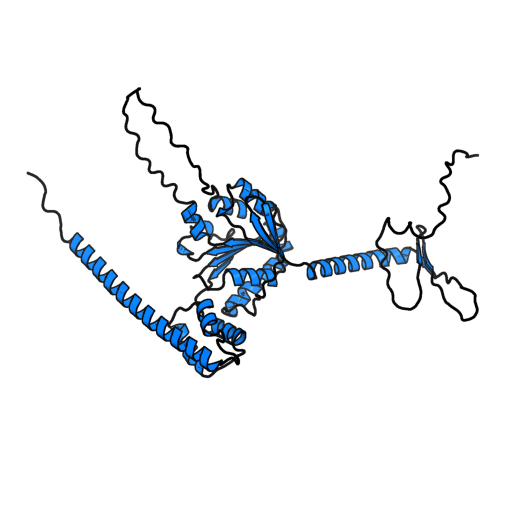.00 77.81 269 GLY A O 1
ATOM 2124 N N . ASP A 1 270 ? 7.845 -7.173 -16.843 1.00 88.00 270 ASP A N 1
ATOM 2125 C CA . ASP A 1 270 ? 6.734 -6.964 -15.916 1.00 88.00 270 ASP A CA 1
ATOM 2126 C C . ASP A 1 270 ? 7.053 -5.918 -14.830 1.00 88.00 270 ASP A C 1
ATOM 2128 O O . ASP A 1 270 ? 7.966 -6.094 -14.017 1.00 88.00 270 ASP A O 1
ATOM 2132 N N . ARG A 1 271 ? 6.293 -4.814 -14.809 1.00 90.25 271 ARG A N 1
ATOM 2133 C CA . ARG A 1 271 ? 6.426 -3.742 -13.805 1.00 90.25 271 ARG A CA 1
ATOM 2134 C C . ARG A 1 271 ? 5.085 -3.246 -13.275 1.00 90.25 271 ARG A C 1
ATOM 2136 O O . ARG A 1 271 ? 4.143 -3.019 -14.033 1.00 90.25 271 ARG A O 1
ATOM 2143 N N . LEU A 1 272 ? 5.029 -2.997 -11.974 1.00 93.56 272 LEU A N 1
ATOM 2144 C CA . LEU A 1 272 ? 3.920 -2.300 -11.331 1.00 93.56 272 LEU A CA 1
ATOM 2145 C C . LEU A 1 272 ? 4.317 -0.869 -11.000 1.00 93.56 272 LEU A C 1
ATOM 2147 O O . LEU A 1 272 ? 5.458 -0.607 -10.629 1.00 93.56 272 LEU A O 1
ATOM 2151 N N . ILE A 1 273 ? 3.361 0.047 -11.106 1.00 92.62 273 ILE A N 1
ATOM 2152 C CA . ILE A 1 273 ? 3.528 1.433 -10.672 1.00 92.62 273 ILE A CA 1
ATOM 2153 C C . ILE A 1 273 ? 2.418 1.713 -9.673 1.00 92.62 273 ILE A C 1
ATOM 2155 O O . ILE A 1 273 ? 1.245 1.573 -10.011 1.00 92.62 273 ILE A O 1
ATOM 2159 N N . VAL A 1 274 ? 2.784 2.054 -8.444 1.00 95.25 274 VAL A N 1
ATOM 2160 C CA . VAL A 1 274 ? 1.848 2.292 -7.349 1.00 95.25 274 VAL A CA 1
ATOM 2161 C C . VAL A 1 274 ? 1.988 3.734 -6.889 1.00 95.25 274 VAL A C 1
ATOM 2163 O O . VAL A 1 274 ? 3.059 4.164 -6.474 1.00 95.25 274 VAL A O 1
ATOM 2166 N N . PHE A 1 275 ? 0.889 4.467 -6.960 1.00 93.38 275 PHE A N 1
ATOM 2167 C CA . PHE A 1 275 ? 0.767 5.823 -6.451 1.00 93.38 275 PHE A CA 1
ATOM 2168 C C . PHE A 1 275 ? 0.015 5.792 -5.127 1.00 93.38 275 PHE A C 1
ATOM 2170 O O . PHE A 1 275 ? -0.984 5.075 -5.021 1.00 93.38 275 PHE A O 1
ATOM 2177 N N . THR A 1 276 ? 0.448 6.576 -4.143 1.00 94.00 276 THR A N 1
ATOM 2178 C CA . THR A 1 276 ? -0.312 6.773 -2.903 1.00 9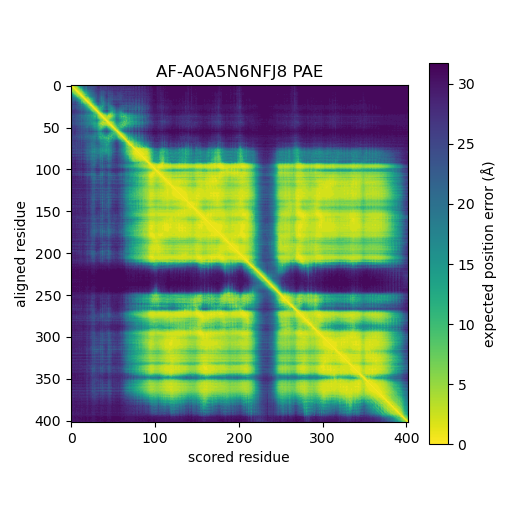4.00 276 THR A CA 1
ATOM 2179 C C . THR A 1 276 ? -0.778 8.219 -2.775 1.00 94.00 276 THR A C 1
ATOM 2181 O O . THR A 1 276 ? -0.102 9.146 -3.219 1.00 94.00 276 THR A O 1
ATOM 2184 N N . THR A 1 277 ? -1.965 8.422 -2.208 1.00 92.25 277 THR A N 1
ATOM 2185 C CA . THR A 1 277 ? -2.465 9.761 -1.876 1.00 92.25 277 THR A CA 1
ATOM 2186 C C . THR A 1 277 ? -3.390 9.710 -0.666 1.00 92.25 277 THR A C 1
ATOM 2188 O O . THR A 1 277 ? -4.097 8.720 -0.456 1.00 92.25 277 THR A O 1
ATOM 2191 N N . ASN A 1 278 ? -3.405 10.771 0.136 1.00 92.12 278 ASN A N 1
ATOM 2192 C CA . ASN A 1 278 ? -4.411 10.927 1.190 1.00 92.12 278 ASN A CA 1
ATOM 2193 C C . ASN A 1 278 ? -5.688 11.608 0.670 1.00 92.12 278 ASN A C 1
ATOM 2195 O O . ASN A 1 278 ? -6.758 11.400 1.237 1.00 92.12 278 ASN A O 1
ATOM 2199 N N . HIS A 1 279 ? -5.577 12.352 -0.436 1.00 87.38 279 HIS A N 1
ATOM 2200 C CA . HIS A 1 279 ? -6.593 13.267 -0.951 1.00 87.38 279 HIS A CA 1
ATOM 2201 C C . HIS A 1 279 ? -6.818 13.056 -2.451 1.00 87.38 279 HIS A C 1
ATOM 2203 O O . HIS A 1 279 ? -6.270 13.769 -3.296 1.00 87.38 279 HIS A O 1
ATOM 2209 N N . VAL A 1 280 ? -7.640 12.065 -2.805 1.00 87.69 280 VAL A N 1
ATOM 2210 C CA . VAL A 1 280 ? -7.929 11.734 -4.212 1.00 87.69 280 VAL A CA 1
ATOM 2211 C C . VAL A 1 280 ? -8.629 12.882 -4.951 1.00 87.69 280 VAL A C 1
ATOM 2213 O O . VAL A 1 280 ? -8.447 13.054 -6.152 1.00 87.69 280 VAL A O 1
ATOM 2216 N N . GLU A 1 281 ? -9.381 13.707 -4.228 1.00 85.31 281 GLU A N 1
ATOM 2217 C CA . GLU A 1 281 ? -10.095 14.886 -4.712 1.00 85.31 281 GLU A CA 1
ATOM 2218 C C . GLU A 1 281 ? -9.174 16.028 -5.157 1.00 85.31 281 GLU A C 1
ATOM 2220 O O . GLU A 1 281 ? -9.577 16.856 -5.974 1.00 85.31 281 GLU A O 1
ATOM 2225 N N . LYS A 1 282 ? -7.934 16.072 -4.650 1.00 83.81 282 LYS A N 1
ATOM 2226 C CA . LYS A 1 282 ? -6.930 17.068 -5.055 1.00 83.81 282 LYS A CA 1
ATOM 2227 C C . LYS A 1 282 ? -6.238 16.709 -6.370 1.00 83.81 282 LYS A C 1
ATOM 2229 O O . LYS A 1 282 ? -5.542 17.547 -6.945 1.00 83.81 282 LYS A O 1
ATOM 2234 N N . LEU A 1 283 ? -6.392 15.473 -6.840 1.00 80.50 283 LEU A N 1
ATOM 2235 C CA . LEU A 1 283 ? -5.723 14.997 -8.042 1.00 80.50 283 LEU A CA 1
ATOM 2236 C C . LEU A 1 283 ? -6.478 15.420 -9.300 1.00 80.50 283 LEU A C 1
ATOM 2238 O O . LEU A 1 283 ? -7.700 15.316 -9.389 1.00 80.50 283 LEU A O 1
ATOM 2242 N N . ASP A 1 284 ? -5.727 15.849 -10.315 1.00 75.75 284 ASP A N 1
ATOM 2243 C CA . ASP A 1 284 ? -6.297 16.167 -11.621 1.00 75.75 284 ASP A CA 1
ATOM 2244 C C . ASP A 1 284 ? -6.921 14.889 -12.240 1.00 75.75 284 ASP A C 1
ATOM 2246 O O . ASP A 1 284 ? -6.237 13.864 -12.378 1.00 75.75 284 ASP A O 1
ATOM 2250 N N . PRO A 1 285 ? -8.207 14.910 -12.645 1.00 78.25 285 PRO A N 1
ATOM 2251 C CA . PRO A 1 285 ? -8.870 13.768 -13.276 1.00 78.25 285 PRO A CA 1
ATOM 2252 C C . PRO A 1 285 ? -8.137 13.207 -14.507 1.00 78.25 285 PRO A C 1
ATOM 2254 O O . PRO A 1 285 ? -8.278 12.024 -14.827 1.00 78.25 285 PRO A O 1
ATOM 2257 N N . ALA A 1 286 ? -7.321 14.014 -15.196 1.00 72.81 286 ALA A N 1
ATOM 2258 C CA . ALA A 1 286 ? -6.488 13.568 -16.311 1.00 72.81 286 ALA A CA 1
ATOM 2259 C C . ALA A 1 286 ? -5.386 12.572 -15.893 1.00 72.81 286 ALA A C 1
ATOM 2261 O O . ALA A 1 286 ? -4.877 11.819 -16.731 1.00 72.81 286 ALA A O 1
ATOM 2262 N N . LEU A 1 287 ? -5.008 12.548 -14.612 1.00 71.00 287 LEU A N 1
ATOM 2263 C CA . LEU A 1 287 ? -4.006 11.633 -14.053 1.00 71.00 287 LEU A CA 1
ATOM 2264 C C . LEU A 1 287 ? -4.616 10.264 -13.721 1.00 71.00 287 LEU A C 1
ATOM 2266 O O . LEU A 1 287 ? -3.961 9.240 -13.889 1.00 71.00 287 LEU A O 1
ATOM 2270 N N . ILE A 1 288 ? -5.894 10.257 -13.334 1.00 75.12 288 ILE A N 1
ATOM 2271 C CA . ILE A 1 288 ? -6.661 9.102 -12.836 1.00 75.12 288 ILE A CA 1
ATOM 2272 C C . ILE A 1 288 ? -7.262 8.274 -13.999 1.00 75.12 288 ILE A C 1
ATOM 2274 O O . ILE A 1 288 ? -8.012 7.312 -13.821 1.00 75.12 288 ILE A O 1
ATOM 2278 N N . ARG A 1 289 ? -6.964 8.640 -15.251 1.00 76.81 289 ARG A N 1
ATOM 2279 C CA . ARG A 1 289 ? -7.502 7.954 -16.430 1.00 76.81 289 ARG A CA 1
ATOM 2280 C C . ARG A 1 289 ? -6.877 6.562 -16.602 1.00 76.81 289 ARG A C 1
ATOM 2282 O O . ARG A 1 289 ? -5.660 6.383 -16.521 1.00 76.81 289 ARG A O 1
ATOM 2289 N N . ARG A 1 290 ? -7.723 5.589 -16.966 1.00 73.25 290 ARG A N 1
ATOM 2290 C CA . ARG A 1 290 ? -7.309 4.221 -17.334 1.00 73.25 290 ARG A CA 1
ATOM 2291 C C . ARG A 1 290 ? -6.217 4.244 -18.411 1.00 73.25 290 ARG A C 1
ATOM 2293 O O . ARG A 1 290 ? -6.363 4.947 -19.413 1.00 73.25 290 ARG A O 1
ATOM 2300 N N . GLY A 1 291 ? -5.162 3.455 -18.212 1.00 71.31 291 GLY A N 1
ATOM 2301 C CA . GLY A 1 291 ? -3.918 3.486 -18.990 1.00 71.31 291 GLY A CA 1
ATOM 2302 C C . GLY A 1 291 ? -2.717 4.011 -18.193 1.00 71.31 291 GLY A C 1
ATOM 2303 O O . GLY A 1 291 ? -1.620 3.489 -18.380 1.00 71.31 291 GLY A O 1
ATOM 2304 N N . ARG A 1 292 ? -2.949 4.967 -17.276 1.00 76.88 292 ARG A N 1
ATOM 2305 C CA . ARG A 1 292 ? -1.967 5.471 -16.293 1.00 76.88 292 ARG A CA 1
ATOM 2306 C C . ARG A 1 292 ? -2.134 4.775 -14.953 1.00 76.88 292 ARG A C 1
ATOM 2308 O O . ARG A 1 292 ? -1.208 4.160 -14.434 1.00 76.88 292 ARG A O 1
ATOM 2315 N N . MET A 1 293 ? -3.352 4.871 -14.426 1.00 85.50 293 MET A N 1
ATOM 2316 C CA . MET A 1 293 ? -3.805 4.252 -13.187 1.00 85.50 293 MET A CA 1
ATOM 2317 C C . MET A 1 293 ? -4.968 3.330 -13.565 1.00 85.50 293 MET A C 1
ATOM 2319 O O . MET A 1 293 ? -6.053 3.779 -13.930 1.00 85.50 293 MET A O 1
ATOM 2323 N N . ASP A 1 294 ? -4.710 2.024 -13.617 1.00 87.88 294 ASP A N 1
ATOM 2324 C CA . ASP A 1 294 ? -5.688 1.035 -14.084 1.00 87.88 294 ASP A CA 1
ATOM 2325 C C . ASP A 1 294 ? -6.630 0.590 -12.963 1.00 87.88 294 ASP A C 1
ATOM 2327 O O . ASP A 1 294 ? -7.808 0.310 -13.205 1.00 87.88 294 ASP A O 1
ATOM 2331 N N . ARG A 1 295 ? -6.102 0.504 -11.738 1.00 92.56 295 ARG A N 1
ATOM 2332 C CA . ARG A 1 295 ? -6.820 0.083 -10.535 1.00 92.56 295 ARG A CA 1
ATOM 2333 C C . ARG A 1 295 ? -6.760 1.172 -9.477 1.00 92.56 295 ARG A C 1
ATOM 2335 O O . ARG A 1 295 ? -5.677 1.620 -9.119 1.00 92.56 295 ARG A O 1
ATOM 2342 N N . HIS A 1 296 ? -7.915 1.555 -8.944 1.00 93.62 296 HIS A N 1
ATOM 2343 C CA . HIS A 1 296 ? -8.010 2.457 -7.798 1.00 93.62 296 HIS A CA 1
ATOM 2344 C C . HIS A 1 296 ? -8.508 1.656 -6.605 1.00 93.62 296 HIS A C 1
ATOM 2346 O O . HIS A 1 296 ? -9.547 1.001 -6.691 1.00 93.62 296 HIS A O 1
ATOM 2352 N N . ILE A 1 297 ? -7.747 1.684 -5.520 1.00 94.88 297 ILE A N 1
ATOM 2353 C CA . ILE A 1 297 ? -8.020 0.937 -4.301 1.00 94.88 297 ILE A CA 1
ATOM 2354 C C . ILE A 1 297 ? -8.166 1.956 -3.181 1.00 94.88 297 ILE A C 1
ATOM 2356 O O . ILE A 1 297 ? -7.201 2.611 -2.787 1.00 94.88 297 ILE A O 1
ATOM 2360 N N . GLU A 1 298 ? -9.389 2.068 -2.684 1.00 95.25 298 GLU A N 1
ATOM 2361 C CA . GLU A 1 298 ? -9.684 2.838 -1.486 1.00 95.25 298 GLU A CA 1
ATOM 2362 C C . GLU A 1 298 ? -9.334 2.008 -0.247 1.00 95.25 298 GLU A C 1
ATOM 2364 O O . GLU A 1 298 ? -9.883 0.921 -0.032 1.00 95.25 298 GLU A O 1
ATOM 2369 N N . LEU A 1 299 ? -8.431 2.533 0.572 1.00 95.00 299 LEU A N 1
ATOM 2370 C CA . LEU A 1 299 ? -8.107 2.036 1.901 1.00 95.00 299 LEU A CA 1
ATOM 2371 C C . LEU A 1 299 ? -8.830 2.920 2.918 1.00 95.00 299 LEU A C 1
ATOM 2373 O O . LEU A 1 299 ? -8.320 3.946 3.361 1.00 95.00 299 LEU A O 1
ATOM 2377 N N . SER A 1 300 ? -10.067 2.531 3.217 1.00 93.19 300 SER A N 1
ATOM 2378 C CA . SER A 1 300 ? -10.976 3.254 4.105 1.00 93.19 300 SER A CA 1
ATOM 2379 C C . SER A 1 300 ? -10.680 2.996 5.590 1.00 93.19 300 SER A C 1
ATOM 2381 O O . SER A 1 300 ? -9.788 2.225 5.953 1.00 93.19 300 SER A O 1
ATOM 2383 N N . TYR A 1 301 ? -11.480 3.616 6.459 1.00 95.00 301 TYR A N 1
ATOM 2384 C CA . TYR A 1 301 ? -11.519 3.330 7.894 1.00 95.00 301 TYR A CA 1
ATOM 2385 C C . TYR A 1 301 ? -11.770 1.843 8.201 1.00 95.00 301 TYR A C 1
ATOM 2387 O O . TYR A 1 301 ? -12.225 1.069 7.350 1.00 95.00 301 TYR A O 1
ATOM 2395 N N . CYS A 1 302 ? -11.443 1.445 9.431 1.00 95.44 302 CYS A N 1
ATOM 2396 C CA . CYS A 1 302 ? -11.481 0.063 9.886 1.00 95.44 302 CYS A CA 1
ATOM 2397 C C . CYS A 1 302 ? -12.926 -0.447 9.985 1.00 95.44 302 CYS A C 1
ATOM 2399 O O . CYS A 1 302 ? -13.648 -0.118 10.919 1.00 95.44 302 CYS A O 1
ATOM 2401 N N . GLY A 1 303 ? -13.347 -1.272 9.027 1.00 95.25 303 GLY A N 1
ATOM 2402 C CA . GLY A 1 303 ? -14.608 -2.010 9.119 1.00 95.25 303 GLY A CA 1
ATOM 2403 C C . GLY A 1 303 ? -14.492 -3.255 10.002 1.00 95.25 303 GLY A C 1
ATOM 2404 O O . GLY A 1 303 ? -13.392 -3.711 10.323 1.00 95.25 303 GLY A O 1
ATOM 2405 N N . PHE A 1 304 ? -15.627 -3.875 10.329 1.00 95.69 304 PHE A N 1
ATOM 2406 C CA . PHE A 1 304 ? -15.662 -5.063 11.191 1.00 95.69 304 PHE A CA 1
ATOM 2407 C C . PHE A 1 304 ? -14.814 -6.234 10.663 1.00 95.69 304 PHE A C 1
ATOM 2409 O O . PHE A 1 304 ? -14.118 -6.907 11.423 1.00 95.69 304 PHE A O 1
ATOM 2416 N N . GLU A 1 305 ? -14.806 -6.456 9.348 1.00 95.19 305 GLU A N 1
ATOM 2417 C CA . GLU A 1 305 ? -13.976 -7.497 8.734 1.00 95.19 305 GLU A CA 1
ATOM 2418 C C . GLU A 1 305 ? -12.472 -7.228 8.897 1.00 95.19 305 GLU A C 1
ATOM 2420 O O . GLU A 1 305 ? -11.705 -8.145 9.195 1.00 95.19 305 GLU A O 1
ATOM 2425 N N . ALA A 1 306 ? -12.048 -5.967 8.767 1.00 95.31 306 ALA A N 1
ATOM 2426 C CA . ALA A 1 306 ? -10.668 -5.560 9.016 1.00 95.31 306 ALA A CA 1
ATOM 2427 C C . ALA A 1 306 ? -10.310 -5.713 10.504 1.00 95.31 306 ALA A C 1
ATOM 2429 O O . ALA A 1 306 ? -9.255 -6.260 10.830 1.00 95.31 306 ALA A O 1
ATOM 2430 N N . PHE A 1 307 ? -11.220 -5.321 11.401 1.00 96.81 307 PHE A N 1
ATOM 2431 C CA . PHE A 1 307 ? -11.075 -5.513 12.842 1.00 96.81 307 PHE A CA 1
ATOM 2432 C C . PHE A 1 307 ? -10.868 -6.986 13.213 1.00 96.81 307 PHE A C 1
ATOM 2434 O O . PHE A 1 307 ? -9.958 -7.277 13.981 1.00 96.81 307 PHE A O 1
ATOM 2441 N N . LYS A 1 308 ? -11.625 -7.933 12.641 1.00 96.25 308 LYS A N 1
ATOM 2442 C CA . LYS A 1 308 ? -11.426 -9.371 12.916 1.00 96.25 308 LYS A CA 1
ATOM 2443 C C . LYS A 1 308 ? -10.011 -9.839 12.576 1.00 96.25 308 LYS A C 1
ATOM 2445 O O . LYS A 1 308 ? -9.433 -10.637 13.312 1.00 96.25 308 LYS A O 1
ATOM 2450 N N . VAL A 1 309 ? -9.434 -9.332 11.484 1.00 95.44 309 VAL A N 1
ATOM 2451 C CA . VAL A 1 309 ? -8.038 -9.624 11.125 1.00 95.44 309 VAL A CA 1
ATOM 2452 C C . VAL A 1 309 ? -7.084 -9.069 12.186 1.00 95.44 309 VAL A C 1
ATOM 2454 O O . VAL A 1 309 ? -6.176 -9.779 12.612 1.00 95.44 309 VAL A O 1
ATOM 2457 N N . LEU A 1 310 ? -7.306 -7.841 12.664 1.00 95.69 310 LEU A N 1
ATOM 2458 C CA . LEU A 1 310 ? -6.499 -7.249 13.738 1.00 95.69 310 LEU A CA 1
ATOM 2459 C C . LEU A 1 310 ? -6.654 -8.011 15.062 1.00 95.69 310 LEU A C 1
ATOM 2461 O O . LEU A 1 310 ? -5.655 -8.367 15.677 1.00 95.69 310 LEU A O 1
ATOM 2465 N N . ALA A 1 311 ? -7.876 -8.344 15.476 1.00 95.56 311 ALA A N 1
ATOM 2466 C CA . ALA A 1 311 ? -8.136 -9.105 16.696 1.00 95.56 311 ALA A CA 1
ATOM 2467 C C . ALA A 1 311 ? -7.441 -10.476 16.670 1.00 95.56 311 ALA A C 1
ATOM 2469 O O . ALA A 1 311 ? -6.821 -10.883 17.654 1.00 95.56 311 ALA A O 1
ATOM 2470 N N . ARG A 1 312 ? -7.451 -11.151 15.516 1.00 94.94 312 ARG A N 1
ATOM 2471 C CA . ARG A 1 312 ? -6.708 -12.397 15.320 1.00 94.94 312 ARG A CA 1
ATOM 2472 C C . ARG A 1 312 ? -5.195 -12.189 15.400 1.00 94.94 312 ARG A C 1
ATOM 2474 O O . ARG A 1 312 ? -4.515 -12.991 16.029 1.00 94.94 312 ARG A O 1
ATOM 2481 N N . ASN A 1 313 ? -4.665 -11.145 14.768 1.00 93.19 313 ASN A N 1
ATOM 2482 C CA . ASN A 1 313 ? -3.219 -10.919 14.691 1.00 93.19 313 ASN A CA 1
ATOM 2483 C C . ASN A 1 313 ? -2.610 -10.465 16.027 1.00 93.19 313 ASN A C 1
ATOM 2485 O O . ASN A 1 313 ? -1.504 -10.881 16.356 1.00 93.19 313 ASN A O 1
ATOM 2489 N N . TYR A 1 314 ? -3.313 -9.614 16.778 1.00 92.31 314 TYR A N 1
ATOM 2490 C CA . TYR A 1 314 ? -2.804 -9.010 18.014 1.00 92.31 314 TYR A CA 1
ATOM 2491 C C . TYR A 1 314 ? -3.182 -9.811 19.264 1.00 92.31 314 TYR A C 1
ATOM 2493 O O . TYR A 1 314 ? -2.373 -9.927 20.182 1.00 92.31 314 TYR A O 1
ATOM 2501 N N . LEU A 1 315 ? -4.396 -10.373 19.303 1.00 93.19 315 LEU A N 1
ATOM 2502 C CA . LEU A 1 315 ? -4.958 -11.019 20.496 1.00 93.19 315 LEU A CA 1
ATOM 2503 C C . LEU A 1 315 ? -5.215 -12.522 20.321 1.00 93.19 315 LEU A C 1
ATOM 2505 O O . LEU A 1 315 ? -5.628 -13.172 21.277 1.00 93.19 315 LEU A O 1
ATOM 2509 N N . TYR A 1 316 ? -4.980 -13.084 19.129 1.00 92.44 316 TYR A N 1
ATOM 2510 C CA . TYR A 1 316 ? -5.293 -14.482 18.797 1.00 92.44 316 TYR A CA 1
ATOM 2511 C C . TYR A 1 316 ? -6.775 -14.846 19.002 1.00 92.44 316 TYR A C 1
ATOM 2513 O O . TYR A 1 316 ? -7.105 -15.989 19.315 1.00 92.44 316 TYR A O 1
ATOM 2521 N N . LEU A 1 317 ? -7.676 -13.876 18.803 1.00 93.12 317 LEU A N 1
ATOM 2522 C CA . LEU A 1 317 ? -9.121 -14.060 18.944 1.00 93.12 317 LEU A CA 1
ATOM 2523 C C . LEU A 1 317 ? -9.808 -14.196 17.583 1.00 93.12 317 LEU A C 1
ATOM 2525 O O . LEU A 1 317 ? -9.650 -13.342 16.712 1.00 93.12 317 LEU A O 1
ATOM 2529 N N . GLU A 1 318 ? -10.628 -15.236 17.428 1.00 91.12 318 GLU A N 1
ATOM 2530 C CA . GLU A 1 318 ? -11.523 -15.393 16.269 1.00 91.12 318 GLU A CA 1
ATOM 2531 C C . GLU A 1 318 ? -12.950 -14.914 16.570 1.00 91.12 318 GLU A C 1
ATOM 2533 O O . GLU A 1 318 ? -13.628 -14.385 15.689 1.00 91.12 318 GLU A O 1
ATOM 2538 N N . THR A 1 319 ? -13.393 -15.057 17.821 1.00 92.44 319 THR A N 1
ATOM 2539 C CA . THR A 1 319 ? -14.725 -14.661 18.298 1.00 92.44 319 THR A CA 1
ATOM 2540 C C . THR A 1 319 ? -14.653 -14.187 19.745 1.00 92.44 319 THR A C 1
ATOM 2542 O O . THR A 1 319 ? -13.895 -14.750 20.534 1.00 92.44 319 THR A O 1
ATOM 2545 N N . HIS A 1 320 ? -15.473 -13.203 20.114 1.00 94.56 320 HIS A N 1
ATOM 2546 C CA . HIS A 1 320 ? -15.612 -12.727 21.491 1.00 94.56 320 HIS A CA 1
ATOM 2547 C C . HIS A 1 320 ? -16.995 -12.091 21.695 1.00 94.56 320 HIS A C 1
ATOM 2549 O O . HIS A 1 320 ? -17.551 -11.532 20.752 1.00 94.56 320 HIS A O 1
ATOM 2555 N N . GLU A 1 321 ? -17.534 -12.111 22.916 1.00 94.69 321 GLU A N 1
ATOM 2556 C CA . GLU A 1 321 ? -18.860 -11.540 23.229 1.00 94.69 321 GLU A CA 1
ATOM 2557 C C . GLU A 1 321 ? -18.944 -10.036 22.906 1.00 94.69 321 GLU A C 1
ATOM 2559 O O . GLU A 1 321 ? -19.949 -9.542 22.406 1.00 94.69 321 GLU A O 1
ATOM 2564 N N . LEU A 1 322 ? -17.836 -9.319 23.112 1.00 95.19 322 LEU A N 1
ATOM 2565 C CA . LEU A 1 322 ? -17.702 -7.885 22.819 1.00 95.19 322 LEU A CA 1
ATOM 2566 C C . LEU A 1 322 ? -17.625 -7.538 21.319 1.00 95.19 322 LEU A C 1
ATOM 2568 O O . LEU A 1 322 ? -17.671 -6.358 20.975 1.00 95.19 322 LEU A O 1
ATOM 2572 N N . PHE A 1 323 ? -17.493 -8.518 20.415 1.00 96.56 323 PHE A N 1
ATOM 2573 C CA . PHE A 1 323 ? -17.357 -8.233 18.979 1.00 96.56 323 PHE A CA 1
ATOM 2574 C C . PHE A 1 323 ? -18.612 -7.594 18.391 1.00 96.56 323 PHE A C 1
ATOM 2576 O O . PHE A 1 323 ? -18.486 -6.731 17.530 1.00 96.56 323 PHE A O 1
ATOM 2583 N N . GLU A 1 324 ? -19.802 -7.967 18.860 1.00 95.62 324 GLU A N 1
ATOM 2584 C CA . GLU A 1 324 ? -21.048 -7.378 18.358 1.00 95.62 324 GLU A CA 1
ATOM 2585 C C . GLU A 1 324 ? -21.196 -5.915 18.801 1.00 95.62 324 GLU A C 1
ATOM 2587 O O . GLU A 1 324 ? -21.595 -5.067 18.004 1.00 95.62 324 GLU A O 1
ATOM 2592 N N . THR A 1 325 ? -20.761 -5.577 20.020 1.00 95.12 325 THR A N 1
ATOM 2593 C CA . THR A 1 325 ? -20.679 -4.180 20.477 1.00 95.12 325 THR A CA 1
ATOM 2594 C C . THR A 1 325 ? -19.691 -3.376 19.631 1.00 95.12 325 THR A C 1
ATOM 2596 O O . THR A 1 325 ? -20.010 -2.280 19.175 1.00 95.12 325 THR A O 1
ATOM 2599 N N . ILE A 1 326 ? -18.499 -3.929 19.378 1.00 96.06 326 ILE A N 1
ATOM 2600 C CA . ILE A 1 326 ? -17.474 -3.281 18.546 1.00 96.06 326 ILE A CA 1
ATOM 2601 C C . ILE A 1 326 ? -17.967 -3.115 17.106 1.00 96.06 326 ILE A C 1
ATOM 2603 O O . ILE A 1 326 ? -17.724 -2.072 16.508 1.00 96.06 326 ILE A O 1
ATOM 2607 N N . ARG A 1 327 ? -18.689 -4.101 16.556 1.00 96.19 327 ARG A N 1
ATOM 2608 C CA . ARG A 1 327 ? -19.295 -4.007 15.223 1.00 96.19 327 ARG A CA 1
ATOM 2609 C C . ARG A 1 327 ? -20.208 -2.789 15.124 1.00 96.19 327 ARG A C 1
ATOM 2611 O O . ARG A 1 327 ? -19.990 -1.967 14.243 1.00 96.19 327 ARG A O 1
ATOM 2618 N N . GLY A 1 328 ? -21.166 -2.655 16.044 1.00 95.06 328 GLY A N 1
ATOM 2619 C CA . GLY A 1 328 ? -22.090 -1.518 16.044 1.00 95.06 328 GLY A CA 1
ATOM 2620 C C . GLY A 1 328 ? -21.369 -0.173 16.175 1.00 95.06 328 GLY A C 1
ATOM 2621 O O . GLY A 1 328 ? -21.697 0.780 15.478 1.00 95.06 328 GLY A O 1
ATOM 2622 N N . LEU A 1 329 ? -20.324 -0.101 17.005 1.00 95.19 329 LEU A N 1
ATOM 2623 C CA . LEU A 1 329 ? -19.531 1.121 17.162 1.00 95.19 329 LEU A CA 1
ATOM 2624 C C . LEU A 1 329 ? -18.698 1.468 15.917 1.00 95.19 329 LEU A C 1
ATOM 2626 O O . LEU A 1 329 ? -18.609 2.640 15.562 1.00 95.19 329 LEU A O 1
ATOM 2630 N N . LEU A 1 330 ? -18.104 0.482 15.239 1.00 94.56 330 LEU A N 1
ATOM 2631 C CA . LEU A 1 330 ? -17.332 0.700 14.005 1.00 94.56 330 LEU A CA 1
ATOM 2632 C C . LEU A 1 330 ? -18.214 1.094 12.811 1.00 94.56 330 LEU A C 1
ATOM 2634 O O . LEU A 1 330 ? -17.728 1.731 11.882 1.00 94.56 330 LEU A O 1
ATOM 2638 N N . GLU A 1 331 ? -19.495 0.722 12.813 1.00 92.88 331 GLU A N 1
ATOM 2639 C CA . GLU A 1 331 ? -20.455 1.161 11.789 1.00 92.88 331 GLU A CA 1
ATOM 2640 C C . GLU A 1 331 ? -20.828 2.646 11.940 1.00 92.88 331 GLU A C 1
ATOM 2642 O O . GLU A 1 331 ? -21.147 3.310 10.954 1.00 92.88 331 GLU A O 1
ATOM 2647 N N . GLU A 1 332 ? -20.752 3.185 13.158 1.00 91.81 332 GLU A N 1
ATOM 2648 C CA . GLU A 1 332 ? -21.133 4.567 13.469 1.00 91.81 332 GLU A CA 1
ATOM 2649 C C . GLU A 1 332 ? -19.939 5.529 13.583 1.00 91.81 332 GLU A C 1
ATOM 2651 O O . GLU A 1 332 ? -20.117 6.747 13.488 1.00 91.81 332 GLU A O 1
ATOM 2656 N N . THR A 1 333 ? -18.728 4.997 13.765 1.00 92.75 333 THR A N 1
ATOM 2657 C CA . THR A 1 333 ? -17.516 5.774 14.040 1.00 92.75 333 THR A CA 1
ATOM 2658 C C . THR A 1 333 ? -16.417 5.470 13.032 1.00 92.75 333 THR A C 1
ATOM 2660 O O . THR A 1 333 ? -16.083 4.320 12.758 1.00 92.75 333 THR A O 1
ATOM 2663 N N . GLN A 1 334 ? -15.779 6.522 12.524 1.00 92.31 334 GLN A N 1
ATOM 2664 C CA . GLN A 1 334 ? -14.603 6.401 11.671 1.00 92.31 334 GLN A CA 1
ATOM 2665 C C . GLN A 1 334 ? -13.337 6.314 12.528 1.00 92.31 334 GLN A C 1
ATOM 2667 O O . GLN A 1 334 ? -12.946 7.285 13.166 1.00 92.31 334 GLN A O 1
ATOM 2672 N N . MET A 1 335 ? -12.683 5.153 12.528 1.00 95.00 335 MET A N 1
ATOM 2673 C CA . MET A 1 335 ? -11.396 4.941 13.197 1.00 95.00 335 MET A CA 1
ATOM 2674 C C . MET A 1 335 ? -10.441 4.208 12.255 1.00 95.00 335 MET A C 1
ATOM 2676 O O . MET A 1 335 ? -10.855 3.309 11.514 1.00 95.00 335 MET A O 1
ATOM 2680 N N . THR A 1 336 ? -9.169 4.607 12.210 1.00 95.81 336 THR A N 1
ATOM 2681 C CA . THR A 1 336 ? -8.219 3.999 11.270 1.00 95.81 336 THR A CA 1
ATOM 2682 C C . THR A 1 336 ? -7.777 2.613 11.755 1.00 95.81 336 THR A C 1
ATOM 2684 O O . THR A 1 336 ? -7.760 2.355 12.960 1.00 95.81 336 THR A O 1
ATOM 2687 N N . PRO A 1 337 ? -7.394 1.692 10.851 1.00 96.00 337 PRO A N 1
ATOM 2688 C CA . PRO A 1 337 ? -6.785 0.422 11.241 1.00 96.00 337 PRO A CA 1
ATOM 2689 C C . PRO A 1 337 ? -5.582 0.578 12.180 1.00 96.00 337 PRO A C 1
ATOM 2691 O O . PRO A 1 337 ? -5.413 -0.256 13.065 1.00 96.00 337 PRO A O 1
ATOM 2694 N N . ALA A 1 338 ? -4.777 1.636 12.021 1.00 96.00 338 ALA A N 1
ATOM 2695 C CA . ALA A 1 338 ? -3.671 1.943 12.927 1.00 96.00 338 ALA A CA 1
ATOM 2696 C C . ALA A 1 338 ? -4.156 2.274 14.349 1.00 96.00 338 ALA A C 1
ATOM 2698 O O . ALA A 1 338 ? -3.654 1.688 15.305 1.00 96.00 338 ALA A O 1
ATOM 2699 N N . ASP A 1 339 ? -5.173 3.128 14.492 1.00 95.56 339 ASP A N 1
ATOM 2700 C CA . ASP A 1 339 ? -5.727 3.494 15.806 1.00 95.56 339 ASP A CA 1
ATOM 2701 C C . ASP A 1 339 ? -6.411 2.302 16.492 1.00 95.56 339 ASP A C 1
ATOM 2703 O O . ASP A 1 339 ? -6.287 2.100 17.703 1.00 95.56 339 ASP A O 1
ATOM 2707 N N . VAL A 1 340 ? -7.111 1.464 15.716 1.00 96.06 340 VAL A N 1
ATOM 2708 C CA . VAL A 1 340 ? -7.682 0.211 16.229 1.00 96.06 340 VAL A CA 1
ATOM 2709 C C . VAL A 1 340 ? -6.565 -0.719 16.702 1.00 96.06 340 VAL A C 1
ATOM 2711 O O . VAL A 1 340 ? -6.652 -1.269 17.798 1.00 96.06 340 VAL A O 1
ATOM 2714 N N . ALA A 1 341 ? -5.503 -0.885 15.909 1.00 94.75 341 ALA A N 1
ATOM 2715 C CA . ALA A 1 341 ? -4.371 -1.736 16.262 1.00 94.75 341 ALA A CA 1
ATOM 2716 C C . ALA A 1 341 ? -3.654 -1.263 17.538 1.00 94.75 341 ALA A C 1
ATOM 2718 O O . ALA A 1 341 ? -3.290 -2.097 18.363 1.00 94.75 341 ALA A O 1
ATOM 2719 N N . GLU A 1 342 ? -3.509 0.048 17.733 1.00 94.62 342 GLU A N 1
ATOM 2720 C CA . GLU A 1 342 ? -2.927 0.635 18.947 1.00 94.62 342 GLU A CA 1
ATOM 2721 C C . GLU A 1 342 ? -3.736 0.274 20.202 1.00 94.62 342 GLU A C 1
ATOM 2723 O O . GLU A 1 342 ? -3.179 -0.113 21.228 1.00 94.62 342 GLU A O 1
ATOM 2728 N N . ASN A 1 343 ? -5.068 0.316 20.116 1.00 93.94 343 ASN A N 1
ATOM 2729 C CA . ASN A 1 343 ? -5.938 -0.086 21.225 1.00 93.94 343 ASN A CA 1
ATOM 2730 C C . ASN A 1 343 ? -5.917 -1.598 21.498 1.00 93.94 343 ASN A C 1
ATOM 2732 O O . ASN A 1 343 ? -6.149 -2.023 22.630 1.00 93.94 343 ASN A O 1
ATOM 2736 N N . LEU A 1 344 ? -5.637 -2.408 20.475 1.00 93.44 344 LEU A N 1
ATOM 2737 C CA . LEU A 1 344 ? -5.506 -3.861 20.597 1.00 93.44 344 LEU A CA 1
ATOM 2738 C C . LEU A 1 344 ? -4.102 -4.306 21.021 1.00 93.44 344 LEU A C 1
ATOM 2740 O O . LEU A 1 344 ? -3.905 -5.490 21.296 1.00 93.44 344 LEU A O 1
ATOM 2744 N N . MET A 1 345 ? -3.126 -3.397 21.071 1.00 91.75 345 MET A N 1
ATOM 2745 C CA . MET A 1 345 ? -1.763 -3.727 21.460 1.00 91.75 345 MET A CA 1
ATOM 2746 C C . MET A 1 345 ? -1.699 -4.051 22.965 1.00 91.75 345 MET A C 1
ATOM 2748 O O . MET A 1 345 ? -2.037 -3.197 23.790 1.00 91.75 345 MET A O 1
ATOM 2752 N N . PRO A 1 346 ? -1.246 -5.258 23.365 1.00 88.00 346 PRO A N 1
ATOM 2753 C CA . PRO A 1 346 ? -1.148 -5.613 24.777 1.00 88.00 346 PRO A CA 1
ATOM 2754 C C . PRO A 1 346 ? -0.158 -4.710 25.522 1.00 88.00 346 PRO A C 1
ATOM 2756 O O . PRO A 1 346 ? 1.022 -4.652 25.183 1.00 88.00 346 PRO A O 1
ATOM 2759 N N . LYS A 1 347 ? -0.632 -4.035 26.574 1.00 83.31 347 LYS A N 1
ATOM 2760 C CA . LYS A 1 347 ? 0.186 -3.124 27.403 1.00 83.31 347 LYS A CA 1
ATOM 2761 C C . LYS A 1 347 ? 0.836 -3.814 28.606 1.00 83.31 347 LYS A C 1
ATOM 2763 O O . LYS A 1 347 ? 1.712 -3.244 29.251 1.00 83.31 347 LYS A O 1
ATOM 2768 N N . THR A 1 348 ? 0.414 -5.036 28.918 1.00 80.00 348 THR A N 1
ATOM 2769 C CA . THR A 1 348 ? 0.883 -5.830 30.060 1.00 80.00 348 THR A CA 1
ATOM 2770 C C . THR A 1 348 ? 1.263 -7.240 29.619 1.00 80.00 348 THR A C 1
ATOM 2772 O O . THR A 1 348 ? 0.771 -7.738 28.607 1.00 80.00 348 THR A O 1
ATOM 2775 N N . SER A 1 349 ? 2.135 -7.895 30.392 1.00 80.25 349 SER A N 1
ATOM 2776 C CA . SER A 1 349 ? 2.447 -9.321 30.249 1.00 80.25 349 SER A CA 1
ATOM 2777 C C . SER A 1 349 ? 2.035 -10.050 31.538 1.00 80.25 349 SER A C 1
ATOM 2779 O O . SER A 1 349 ? 2.570 -9.704 32.596 1.00 80.25 349 SER A O 1
ATOM 2781 N N . PRO A 1 350 ? 1.094 -11.017 31.498 1.00 80.88 350 PRO A N 1
ATOM 2782 C CA . PRO A 1 350 ? 0.428 -11.555 30.309 1.00 80.88 350 PRO A CA 1
ATOM 2783 C C . PRO A 1 350 ? -0.543 -10.555 29.663 1.00 80.88 350 PRO A C 1
ATOM 2785 O O . PRO A 1 350 ? -1.018 -9.616 30.308 1.00 80.88 350 PRO A O 1
ATOM 2788 N N . ALA A 1 351 ? -0.807 -10.764 28.371 1.00 80.56 351 ALA A N 1
ATOM 2789 C CA . ALA A 1 351 ? -1.790 -9.987 27.631 1.00 80.56 351 ALA A CA 1
ATOM 2790 C C . ALA A 1 351 ? -3.182 -10.199 28.240 1.00 80.56 351 ALA A C 1
ATOM 2792 O O . ALA A 1 351 ? -3.546 -11.332 28.554 1.00 80.56 351 ALA A O 1
ATOM 2793 N N . ASP A 1 352 ? -3.945 -9.116 28.379 1.00 89.12 352 ASP A N 1
ATOM 2794 C CA . ASP A 1 352 ? -5.355 -9.131 28.772 1.00 89.12 352 ASP A CA 1
ATOM 2795 C C . ASP A 1 352 ? -6.215 -8.795 27.541 1.00 89.12 352 ASP A C 1
ATOM 2797 O O . ASP A 1 352 ? -6.394 -7.613 27.221 1.00 89.12 352 ASP A O 1
ATOM 2801 N N . PRO A 1 353 ? -6.713 -9.807 26.799 1.00 90.38 353 PRO A N 1
ATOM 2802 C CA . PRO A 1 353 ? -7.490 -9.570 25.589 1.00 90.38 353 PRO A CA 1
ATOM 2803 C C . PRO A 1 353 ? -8.796 -8.829 25.868 1.00 90.38 353 PRO A C 1
ATOM 2805 O O . PRO A 1 353 ? -9.189 -7.966 25.086 1.00 90.38 353 PRO A O 1
ATOM 2808 N N . GLU A 1 354 ? -9.455 -9.126 26.990 1.00 92.00 354 GLU A N 1
ATOM 2809 C CA . GLU A 1 354 ? -10.721 -8.489 27.337 1.00 92.00 354 GLU A CA 1
ATOM 2810 C C . GLU A 1 354 ? -10.506 -7.017 27.711 1.00 92.00 354 GLU A C 1
ATOM 2812 O O . GLU A 1 354 ? -11.260 -6.152 27.263 1.00 92.00 354 GLU A O 1
ATOM 2817 N N . GLY A 1 355 ? -9.438 -6.709 28.455 1.00 92.06 355 GLY A N 1
ATOM 2818 C CA . GLY A 1 355 ? -9.018 -5.334 28.735 1.00 92.06 355 GLY A CA 1
ATOM 2819 C C . GLY A 1 355 ? -8.695 -4.534 27.470 1.00 92.06 355 GLY A C 1
ATOM 2820 O O . GLY A 1 355 ? -9.121 -3.384 27.351 1.00 92.06 355 GLY A O 1
ATOM 2821 N N . CYS A 1 356 ? -8.019 -5.139 26.489 1.00 93.88 356 CYS A N 1
ATOM 2822 C CA . CYS A 1 356 ? -7.730 -4.488 25.203 1.00 93.88 356 CYS A CA 1
ATOM 2823 C C . CYS A 1 356 ? -9.015 -4.184 24.414 1.00 93.88 356 CYS A C 1
ATOM 2825 O O . CYS A 1 356 ? -9.194 -3.076 23.910 1.00 93.88 356 CYS A O 1
ATOM 2827 N N . LEU A 1 357 ? -9.956 -5.134 24.363 1.00 94.94 357 LEU A N 1
ATOM 2828 C CA . LEU A 1 357 ? -11.254 -4.923 23.714 1.00 94.94 357 LEU A CA 1
ATOM 2829 C C . LEU A 1 357 ? -12.086 -3.844 24.423 1.00 94.94 357 LEU A C 1
ATOM 2831 O O . LEU A 1 357 ? -12.699 -3.014 23.754 1.00 94.94 357 LEU A O 1
ATOM 2835 N N . LYS A 1 358 ? -12.076 -3.800 25.761 1.00 94.88 358 LYS A N 1
ATOM 2836 C CA . LYS A 1 358 ? -12.727 -2.730 26.537 1.00 94.88 358 LYS A CA 1
ATOM 2837 C C . LYS A 1 358 ? -12.082 -1.365 26.288 1.00 94.88 358 LYS A C 1
ATOM 2839 O O . LYS A 1 358 ? -12.802 -0.378 26.160 1.00 94.88 358 LYS A O 1
ATOM 2844 N N . SER A 1 359 ? -10.753 -1.308 26.166 1.00 94.38 359 SER A N 1
ATOM 2845 C CA . SER A 1 359 ? -10.033 -0.083 25.787 1.00 94.38 359 SER A CA 1
ATOM 2846 C C . SER A 1 359 ? -10.474 0.414 24.411 1.00 94.38 359 SER A C 1
ATOM 2848 O O . SER A 1 359 ? -10.770 1.596 24.258 1.00 94.38 359 SER A O 1
ATOM 2850 N N . LEU A 1 360 ? -10.577 -0.488 23.428 1.00 96.06 360 LEU A N 1
ATOM 2851 C CA . LEU A 1 360 ? -11.058 -0.147 22.091 1.00 96.06 360 LEU A CA 1
ATOM 2852 C C . LEU A 1 360 ? -12.500 0.377 22.117 1.00 96.06 360 LEU A C 1
ATOM 2854 O O . LEU A 1 360 ? -12.786 1.376 21.466 1.00 96.06 360 LEU A O 1
ATOM 2858 N N . ILE A 1 361 ? -13.394 -0.253 22.885 1.00 96.38 361 ILE A N 1
ATOM 2859 C CA . ILE A 1 361 ? -14.773 0.232 23.056 1.00 96.38 361 ILE A CA 1
ATOM 2860 C C . ILE A 1 361 ? -14.772 1.661 23.609 1.00 96.38 361 ILE A C 1
ATOM 2862 O O . ILE A 1 361 ? -15.409 2.530 23.021 1.00 96.38 361 ILE A O 1
ATOM 2866 N N . GLY A 1 362 ? -14.006 1.935 24.671 1.00 95.75 362 GLY A N 1
ATOM 2867 C CA . GLY A 1 362 ? -13.917 3.285 25.235 1.00 95.75 362 GLY A CA 1
ATOM 2868 C C . GLY A 1 362 ? -13.361 4.318 24.247 1.00 95.75 362 GLY A C 1
ATOM 2869 O O . GLY A 1 362 ? -13.864 5.442 24.178 1.00 95.75 362 GLY A O 1
ATOM 2870 N N . ALA A 1 363 ? -12.371 3.937 23.435 1.00 95.50 363 ALA A N 1
ATOM 2871 C CA . ALA A 1 363 ? -11.828 4.797 22.385 1.00 95.50 363 ALA A CA 1
ATOM 2872 C C . ALA A 1 363 ? -12.861 5.077 21.280 1.00 95.50 363 ALA A C 1
ATOM 2874 O O . ALA A 1 363 ? -12.993 6.216 20.836 1.00 95.50 363 ALA A O 1
ATOM 2875 N N . LEU A 1 364 ? -13.631 4.066 20.865 1.00 95.31 364 LEU A N 1
ATOM 2876 C CA . LEU A 1 364 ? -14.688 4.210 19.861 1.00 95.31 364 LEU A CA 1
ATOM 2877 C C . LEU A 1 364 ? -15.854 5.070 20.360 1.00 95.31 364 LEU A C 1
ATOM 2879 O O . LEU A 1 364 ? -16.372 5.890 19.604 1.00 95.31 364 LEU A O 1
ATOM 2883 N N . GLU A 1 365 ? -16.257 4.918 21.622 1.00 95.25 365 GLU A N 1
ATOM 2884 C CA . GLU A 1 365 ? -17.273 5.768 22.252 1.00 95.25 365 GLU A CA 1
ATOM 2885 C C . GLU A 1 365 ? -16.808 7.224 22.358 1.00 95.25 365 GLU A C 1
ATOM 2887 O O . GLU A 1 365 ? -17.581 8.138 22.070 1.00 95.25 365 GLU A O 1
ATOM 2892 N N . THR A 1 366 ? -15.540 7.444 22.714 1.00 94.50 366 THR A N 1
ATOM 2893 C CA . THR A 1 366 ? -14.941 8.786 22.769 1.00 94.50 366 THR A CA 1
ATOM 2894 C C . THR A 1 366 ? -14.922 9.425 21.381 1.00 94.50 366 THR A C 1
ATOM 2896 O O . THR A 1 366 ? -15.479 10.505 21.196 1.00 94.50 366 THR A O 1
ATOM 2899 N N . ALA A 1 367 ? -14.402 8.718 20.373 1.00 93.06 367 ALA A N 1
ATOM 2900 C CA . ALA A 1 367 ? -14.374 9.201 18.994 1.00 93.06 367 ALA A CA 1
ATOM 2901 C C . ALA A 1 367 ? -15.787 9.484 18.448 1.00 93.06 367 ALA A C 1
ATOM 2903 O O . ALA A 1 367 ? -16.002 10.468 17.740 1.00 93.06 367 ALA A O 1
ATOM 2904 N N . LYS A 1 368 ? -16.787 8.677 18.830 1.00 92.38 368 LYS A N 1
ATOM 2905 C CA . LYS A 1 368 ? -18.196 8.919 18.488 1.00 92.38 368 LYS A CA 1
ATOM 2906 C C . LYS A 1 368 ? -18.712 10.236 19.075 1.00 92.38 368 LYS A C 1
ATOM 2908 O O . LYS A 1 368 ? -19.408 10.988 18.391 1.00 92.38 368 LYS A O 1
ATOM 2913 N N . GLN A 1 369 ? -18.396 10.515 20.341 1.00 91.50 369 GLN A N 1
ATOM 2914 C CA . GLN A 1 369 ? -18.795 11.756 21.013 1.00 91.50 369 GLN A CA 1
ATOM 2915 C C . GLN A 1 369 ? -18.109 12.978 20.392 1.00 91.50 369 GLN A C 1
ATOM 2917 O O . GLN A 1 369 ? -18.773 13.986 20.149 1.00 91.50 369 GLN A O 1
ATOM 2922 N N . GLU A 1 370 ? -16.817 12.873 20.083 1.00 90.06 370 GLU A N 1
ATOM 2923 C CA . GLU A 1 370 ? -16.042 13.930 19.424 1.00 90.06 370 GLU A CA 1
ATOM 2924 C C . GLU A 1 370 ? -16.579 14.239 18.023 1.00 90.06 370 GLU A C 1
ATOM 2926 O O . GLU A 1 370 ? -16.827 15.402 17.704 1.00 90.06 370 GLU A O 1
ATOM 2931 N N . ALA A 1 371 ? -16.868 13.213 17.218 1.00 87.25 371 ALA A N 1
ATOM 2932 C CA . ALA A 1 371 ? -17.463 13.386 15.894 1.00 87.25 371 ALA A CA 1
ATOM 2933 C C . ALA A 1 371 ? -18.856 14.038 15.964 1.00 87.25 371 ALA A C 1
ATOM 2935 O O . ALA A 1 371 ? -19.202 14.886 15.138 1.00 87.25 371 ALA A O 1
ATOM 2936 N N . ALA A 1 372 ? -19.668 13.681 16.965 1.00 87.56 372 ALA A N 1
ATOM 2937 C CA . ALA A 1 372 ? -20.965 14.315 17.191 1.00 87.56 372 ALA A CA 1
ATOM 2938 C C . ALA A 1 372 ? -20.835 15.783 17.641 1.00 87.56 372 ALA A C 1
ATOM 2940 O O . ALA A 1 372 ? -21.681 16.606 17.289 1.00 87.56 372 ALA A O 1
ATOM 2941 N N . ALA A 1 373 ? -19.794 16.121 18.408 1.00 87.31 373 ALA A N 1
ATOM 2942 C CA . ALA A 1 373 ? -19.501 17.494 18.806 1.00 87.31 373 ALA A CA 1
ATOM 2943 C C . ALA A 1 373 ? -19.011 18.340 17.618 1.00 87.31 373 ALA A C 1
ATOM 2945 O O . ALA A 1 373 ? -19.509 19.449 17.432 1.00 87.31 373 ALA A O 1
ATOM 2946 N N . GLN A 1 374 ? -18.119 17.796 16.780 1.00 82.94 374 GLN A N 1
ATOM 2947 C CA . GLN A 1 374 ? -17.627 18.463 15.567 1.00 82.94 374 GLN A CA 1
ATOM 2948 C C . GLN A 1 374 ? -18.755 18.776 14.582 1.00 82.94 374 GLN A C 1
ATOM 2950 O O . GLN A 1 374 ? -18.874 19.916 14.137 1.00 82.94 374 GLN A O 1
ATOM 2955 N N . LYS A 1 375 ? -19.652 17.816 14.320 1.00 84.00 375 LYS A N 1
ATOM 2956 C CA . LYS A 1 375 ? -20.820 18.053 13.453 1.00 84.00 375 LYS A CA 1
ATOM 2957 C C . LYS A 1 375 ? -21.700 19.195 13.958 1.00 84.00 375 LYS A C 1
ATOM 2959 O O . LYS A 1 375 ? -22.112 20.041 13.175 1.00 84.00 375 LYS A O 1
ATOM 2964 N N . LYS A 1 376 ? -21.939 19.271 15.273 1.00 82.88 376 LYS A N 1
ATOM 2965 C CA . LYS A 1 376 ? -22.705 20.378 15.868 1.00 82.88 376 LYS A CA 1
ATOM 2966 C C . LYS A 1 376 ? -21.999 21.724 15.702 1.00 82.88 376 LYS A C 1
ATOM 2968 O O . LYS A 1 376 ? -22.664 22.706 15.389 1.00 82.88 376 LYS A O 1
ATOM 2973 N N . SER A 1 377 ? -20.677 21.781 15.880 1.00 79.38 377 SER A N 1
ATOM 2974 C CA . SER A 1 377 ? -19.927 23.026 15.665 1.00 79.38 377 SER A CA 1
ATOM 2975 C C . SER A 1 377 ? -19.906 23.460 14.198 1.00 79.38 377 SER A C 1
ATOM 2977 O O . SER A 1 377 ? -20.066 24.645 13.921 1.00 79.38 377 SER A O 1
ATOM 2979 N N . GLU A 1 378 ? -19.774 22.520 13.257 1.00 78.50 378 GLU A N 1
ATOM 2980 C CA . GLU A 1 378 ? -19.789 22.811 11.818 1.00 78.50 378 GLU A CA 1
ATOM 2981 C C . GLU A 1 378 ? -21.169 23.294 11.348 1.00 78.50 378 GLU A C 1
ATOM 2983 O O . GLU A 1 378 ? -21.257 24.247 10.574 1.00 78.50 378 GLU A O 1
ATOM 2988 N N . GLU A 1 379 ? -22.254 22.701 11.856 1.00 78.62 379 GLU A N 1
ATOM 2989 C CA . GLU A 1 379 ? -23.624 23.157 11.589 1.00 78.62 379 GLU A CA 1
ATOM 2990 C C . GLU A 1 379 ? -23.884 24.565 12.156 1.00 78.62 379 GLU A C 1
ATOM 2992 O O . GLU A 1 379 ? -24.517 25.396 11.499 1.00 78.62 379 GLU A O 1
ATOM 2997 N N . GLU A 1 380 ? -23.375 24.874 13.354 1.00 76.75 380 GLU A N 1
ATOM 2998 C CA . GLU A 1 380 ? -23.482 26.214 13.941 1.00 76.75 380 GLU A CA 1
ATOM 2999 C C . GLU A 1 380 ? -22.653 27.264 13.183 1.00 76.75 380 GLU A C 1
ATOM 3001 O O . GLU A 1 380 ? -23.126 28.389 12.991 1.00 76.75 380 GLU A O 1
ATOM 3006 N N . GLU A 1 381 ? -21.446 26.921 12.724 1.00 74.44 381 GLU A N 1
ATOM 3007 C CA . GLU A 1 381 ? -20.621 27.802 11.888 1.00 74.44 381 GLU A CA 1
ATOM 3008 C C . GLU A 1 381 ? -21.216 28.012 10.494 1.00 74.44 381 GLU A C 1
ATOM 3010 O O . GLU A 1 381 ? -21.243 29.146 10.009 1.00 74.44 381 GLU A O 1
ATOM 3015 N N . GLY A 1 382 ? -21.735 26.956 9.861 1.00 73.31 382 GLY A N 1
ATOM 3016 C CA . GLY A 1 382 ? -22.430 27.045 8.577 1.00 73.31 382 GLY A CA 1
ATOM 3017 C C . GLY A 1 382 ? -23.641 27.972 8.663 1.00 73.31 382 GLY A C 1
ATOM 3018 O O . GLY A 1 382 ? -23.794 28.876 7.844 1.00 73.31 382 GLY A O 1
ATOM 3019 N N . ARG A 1 383 ? -24.434 27.845 9.734 1.00 74.06 383 ARG A N 1
ATOM 3020 C CA . ARG A 1 383 ? -25.613 28.688 9.970 1.00 74.06 383 ARG A CA 1
ATOM 3021 C C . ARG A 1 383 ? -25.270 30.142 10.308 1.00 74.06 383 ARG A C 1
ATOM 3023 O O . ARG A 1 383 ? -26.095 31.025 10.079 1.00 74.06 383 ARG A O 1
ATOM 3030 N N . LYS A 1 384 ? -24.082 30.412 10.863 1.00 71.00 384 LYS A N 1
ATOM 3031 C CA . LYS A 1 384 ? -23.560 31.782 11.023 1.00 71.00 384 LYS A CA 1
ATOM 3032 C C . LYS A 1 384 ? -23.117 32.365 9.682 1.00 71.00 384 LYS A C 1
ATOM 3034 O O . LYS A 1 384 ? -23.546 33.463 9.360 1.00 71.00 384 LYS A O 1
ATOM 3039 N N . LYS A 1 385 ? -22.366 31.611 8.871 1.00 69.31 385 LYS A N 1
ATOM 3040 C CA . LYS A 1 385 ? -21.931 32.047 7.531 1.00 69.31 385 LYS A CA 1
ATOM 3041 C C . LYS A 1 385 ? -23.104 32.312 6.585 1.00 69.31 385 LYS A C 1
ATOM 3043 O O . LYS A 1 385 ? -23.068 33.296 5.856 1.00 69.31 385 LYS A O 1
ATOM 3048 N N . GLU A 1 386 ? -24.155 31.490 6.624 1.00 69.56 386 GLU A N 1
ATOM 3049 C CA . GLU A 1 386 ? -25.383 31.741 5.854 1.00 69.56 386 GLU A CA 1
ATOM 3050 C C . GLU A 1 386 ? -26.070 33.038 6.296 1.00 69.56 386 GLU A C 1
ATOM 3052 O O . GLU A 1 386 ? -26.387 33.874 5.452 1.00 69.56 386 GLU A O 1
ATOM 3057 N N . LYS A 1 387 ? -26.220 33.262 7.609 1.00 69.06 387 LYS A N 1
ATOM 3058 C CA . LYS A 1 387 ? -26.803 34.505 8.139 1.00 69.06 387 LYS A CA 1
ATOM 3059 C C . LYS A 1 387 ? -25.977 35.742 7.799 1.00 69.06 387 LYS A C 1
ATOM 3061 O O . LYS A 1 387 ? -26.562 36.762 7.455 1.00 69.06 387 LYS A O 1
ATOM 3066 N N . ASP A 1 388 ? -24.652 35.653 7.870 1.00 68.81 388 ASP A N 1
ATOM 3067 C CA . ASP A 1 388 ? -23.760 36.755 7.504 1.00 68.81 388 ASP A CA 1
ATOM 3068 C C . ASP A 1 388 ? -23.861 37.056 5.996 1.00 68.81 388 ASP A C 1
ATOM 3070 O O . ASP A 1 388 ? -23.965 38.218 5.608 1.00 68.81 388 ASP A O 1
ATOM 3074 N N . SER A 1 389 ? -23.960 36.022 5.148 1.00 66.31 389 SER A N 1
ATOM 3075 C CA . SER A 1 389 ? -24.159 36.190 3.700 1.00 66.31 389 SER A CA 1
ATOM 3076 C C . SER A 1 389 ? -25.537 36.762 3.328 1.00 66.31 389 SER A C 1
ATOM 3078 O O . SER A 1 389 ? -25.639 37.577 2.411 1.00 66.31 389 SER A O 1
ATOM 3080 N N . GLU A 1 390 ? -26.600 36.405 4.061 1.00 67.88 390 GLU A N 1
ATOM 3081 C CA . GLU A 1 390 ? -27.934 37.000 3.891 1.00 67.88 390 GLU A CA 1
ATOM 3082 C C . GLU A 1 390 ? -27.968 38.462 4.364 1.00 67.88 390 GLU A C 1
ATOM 3084 O O . GLU A 1 390 ? -28.634 39.296 3.747 1.00 67.88 390 GLU A O 1
ATOM 3089 N N . MET A 1 391 ? -27.230 38.801 5.426 1.00 60.28 391 MET A N 1
ATOM 3090 C CA . MET A 1 391 ? -27.146 40.166 5.954 1.00 60.28 391 MET A CA 1
ATOM 3091 C C . MET A 1 391 ? -26.329 41.091 5.035 1.00 60.28 391 MET A C 1
ATOM 3093 O O . MET A 1 391 ? -26.688 42.258 4.877 1.00 60.28 391 MET A O 1
ATOM 3097 N N . GLU A 1 392 ? -25.288 40.575 4.371 1.00 60.06 392 GLU A N 1
ATOM 3098 C CA . GLU A 1 392 ? -24.561 41.291 3.310 1.00 60.06 392 GLU A CA 1
ATOM 3099 C C . GLU A 1 392 ? -25.411 41.482 2.042 1.00 60.06 392 GLU A C 1
ATOM 3101 O O . GLU A 1 392 ? -25.357 42.546 1.424 1.00 60.06 392 GLU A O 1
ATOM 3106 N N . ALA A 1 393 ? -26.256 40.511 1.680 1.00 60.25 393 ALA A N 1
ATOM 3107 C CA . ALA A 1 393 ? -27.153 40.617 0.525 1.00 60.25 393 ALA A CA 1
ATOM 3108 C C . ALA A 1 393 ? -28.327 41.605 0.726 1.00 60.25 393 ALA A C 1
ATOM 3110 O O . ALA A 1 393 ? -28.915 42.068 -0.253 1.00 60.25 393 ALA A O 1
ATOM 3111 N N . LEU A 1 394 ? -28.670 41.945 1.976 1.00 59.09 394 LEU A N 1
ATOM 3112 C CA . LEU A 1 394 ? -29.775 42.849 2.336 1.00 59.09 394 LEU A CA 1
ATOM 3113 C C . LEU A 1 394 ? -29.371 44.326 2.497 1.00 59.09 394 LEU A C 1
ATOM 3115 O O . LEU A 1 394 ? -30.250 45.156 2.729 1.00 59.09 394 LEU A O 1
ATOM 3119 N N . ASN A 1 395 ? -28.091 44.677 2.326 1.00 57.59 395 ASN A N 1
ATOM 3120 C CA . ASN A 1 395 ? -27.619 46.067 2.310 1.00 57.59 395 ASN A CA 1
ATOM 3121 C C . ASN A 1 395 ? -27.277 46.526 0.877 1.00 57.59 395 ASN A C 1
ATOM 3123 O O . ASN A 1 395 ? -26.098 46.595 0.517 1.00 57.59 395 ASN A O 1
ATOM 3127 N N . PRO A 1 396 ? -28.265 46.877 0.028 1.00 51.41 396 PRO A N 1
ATOM 3128 C CA . PRO A 1 396 ? -27.967 47.596 -1.196 1.00 51.41 396 PRO A CA 1
ATOM 3129 C C . PRO A 1 396 ? -27.502 49.005 -0.820 1.00 51.41 396 PRO A C 1
ATOM 3131 O O . PRO A 1 396 ? -28.190 49.751 -0.128 1.00 51.41 396 PRO A O 1
ATOM 3134 N N . ILE A 1 397 ? -26.300 49.339 -1.272 1.00 56.56 397 ILE A N 1
ATOM 3135 C CA . ILE A 1 397 ? -25.652 50.639 -1.136 1.00 56.56 397 ILE A CA 1
ATOM 3136 C C . ILE A 1 397 ? -26.594 51.726 -1.689 1.00 56.56 397 ILE A C 1
ATOM 3138 O O . ILE A 1 397 ? -26.651 51.958 -2.896 1.00 56.56 397 ILE A O 1
ATOM 3142 N N . GLU A 1 398 ? -27.326 52.419 -0.814 1.00 52.03 398 GLU A N 1
ATOM 3143 C CA . GLU A 1 398 ? -27.750 53.792 -1.081 1.00 52.03 398 GLU A CA 1
ATOM 3144 C C . GLU A 1 398 ? -26.476 54.632 -1.086 1.00 52.03 398 GLU A C 1
ATOM 3146 O O . GLU A 1 398 ? -25.932 54.914 -0.026 1.00 52.03 398 GLU A O 1
ATOM 3151 N N . ASN A 1 399 ? -25.951 54.945 -2.272 1.00 48.12 399 ASN A N 1
ATOM 3152 C CA . ASN A 1 399 ? -25.206 56.174 -2.556 1.00 48.12 399 ASN A CA 1
ATOM 3153 C C . ASN A 1 399 ? -24.864 56.219 -4.050 1.00 48.12 399 ASN A C 1
ATOM 3155 O O . ASN A 1 399 ? -23.828 55.729 -4.492 1.00 48.12 399 ASN A O 1
ATOM 3159 N N . GLY A 1 400 ? -25.767 56.823 -4.823 1.00 43.53 400 GLY A N 1
ATOM 3160 C CA . GLY A 1 400 ? -25.581 57.127 -6.235 1.00 43.53 400 GLY A CA 1
ATOM 3161 C C . GLY A 1 400 ? -26.004 58.560 -6.547 1.00 43.53 400 GLY A C 1
ATOM 3162 O O . GLY A 1 400 ? -27.151 58.793 -6.906 1.00 43.53 400 GLY A O 1
ATOM 3163 N N . ASN A 1 401 ? -25.016 59.454 -6.460 1.00 44.41 401 ASN A N 1
ATOM 3164 C CA . ASN A 1 401 ? -24.830 60.706 -7.207 1.00 44.41 401 ASN A CA 1
ATOM 3165 C C . ASN A 1 401 ? -25.607 61.976 -6.801 1.00 44.41 401 ASN A C 1
ATOM 3167 O O . ASN A 1 401 ? -26.781 62.157 -7.122 1.00 44.41 401 ASN A O 1
ATOM 3171 N N . VAL A 1 402 ? -24.842 62.903 -6.203 1.00 39.91 402 VAL A N 1
ATOM 3172 C CA . VAL A 1 402 ? -24.901 64.354 -6.473 1.00 39.91 402 VAL A CA 1
ATOM 3173 C C . VAL A 1 402 ? -24.164 64.642 -7.775 1.00 39.91 402 VAL A C 1
ATOM 3175 O O . VAL A 1 402 ? -23.114 63.990 -7.986 1.00 39.91 402 VAL A O 1
#

Solvent-accessible surface area (backbone atoms only — not comparable to full-atom values): 23943 Å² total; per-residue (Å²): 138,81,87,88,84,84,84,82,85,75,81,86,81,89,73,96,80,78,85,84,82,78,86,80,88,80,82,80,82,87,77,75,101,54,74,71,49,80,49,73,78,90,64,40,49,38,48,39,44,65,50,91,52,101,60,99,56,84,53,78,52,77,53,84,49,64,38,76,60,46,57,65,46,46,54,59,48,48,52,46,50,53,47,52,50,50,52,49,52,59,73,68,50,78,35,35,38,28,41,56,63,50,57,42,80,46,74,45,80,52,84,72,93,44,34,74,83,74,51,58,46,50,68,66,66,50,48,56,52,53,50,49,53,55,50,56,78,70,28,62,68,62,27,57,74,71,75,44,58,47,62,50,22,35,35,38,30,32,57,81,55,33,46,66,70,51,48,52,44,14,53,30,60,74,71,69,24,28,40,35,46,47,60,65,77,56,19,60,31,61,66,37,49,50,46,44,64,53,70,49,65,56,49,25,35,40,35,36,69,45,54,51,64,53,44,66,74,52,62,76,72,74,74,79,78,71,80,84,75,88,80,93,75,99,80,76,87,78,80,74,72,82,80,77,82,74,78,73,38,64,42,41,73,68,57,54,47,51,43,67,69,31,80,66,46,51,60,51,52,50,34,36,38,38,37,32,29,62,47,71,86,75,50,62,70,84,61,63,37,76,83,59,26,64,41,80,44,78,34,60,59,36,42,60,60,14,45,49,43,45,39,34,73,64,59,71,38,93,76,59,88,64,48,62,59,48,39,59,46,38,76,76,26,90,45,33,47,45,62,53,46,60,35,43,49,70,90,52,90,75,67,52,58,68,61,24,53,51,47,38,48,55,51,44,54,49,52,39,52,50,54,56,51,50,53,53,52,51,53,53,49,50,55,46,53,51,50,54,52,53,56,59,71,69,60,77,80,89,79,86,82,135

Nearest PDB structures (foldseek):
  6u1y-assembly1_B  TM=8.630E-01  e=5.617E-19  Mus musculus
  6u1y-assembly1_C  TM=8.715E-01  e=8.414E-19  Mus musculus
  8tp1-assembly1_A  TM=6.804E-01  e=5.617E-19  Mus musculus
  6uks-assembly1_A  TM=7.000E-01  e=2.520E-18  Mus musculus
  6sh5-assembly1_A  TM=7.177E-01  e=4.546E-16  Saccharomyces cerevisiae

InterPro domains:
  IPR003593 AAA+ ATPase domain [SM00382] (150-303)
  IPR003959 ATPase, AAA-type, core [PF00004] (154-300)
  IPR003960 ATPase, AAA-type, conserved site [PS00674] (271-290)
  IPR027417 P-loop containing nucleoside triphosphate hydrolase [G3DSA:3.40.50.300] (103-297)
  IPR027417 P-loop containing nucleoside triphosphate hydrolase [SSF52540] (102-346)
  IPR050747 Mitochondrial chaperone BCS1 subfamily [PTHR23070] (64-374)
  IPR058017 AAA+ ATPase At3g28540-like, C-terminal domain [PF25568] (302-375)

Organism: NCBI:txid192012

Radius of gyration: 35.03 Å; Cα contacts (8 Å, |Δi|>4): 486; chains: 1; bounding box: 91×122×77 Å

Foldseek 3Di:
DDDDDDDDDDDDDPDDPPPPPDDDDPPDDDDDDWDWDWDDPPFWIWIWTWDDDPDDDTDTDTDTDTCVVVVVCCVVVVVVVVVVVVVVCLVPDFAWEWEDQALDTDIDGDDDPFALLLQQDDPVLSVVVVVVLVCLLVCQVVCVVVVHASEAEEEEEAAPQLCQVSVVSNSCVSQVAHEYEYDQQSYQELVSVLSNLLPDAARYEYEDEAVLVVCVLAPPPPPPPPDDDDDDDDDDDDDDDPPPPPRRRNDDPVSNQCCCQDPSSNSYHHYYYYYYHHCPPSDDVVCCDCSNHPYYDYSFFRALSSLCSLCCVAVVDNDDPCSVVVNVLVVQAGHHSRRLNVLSHAPDPVRDRVNSSVSSSVVSVVRNVVVVVVVVVVVVVVVVVVVVVVVVVPDDDPDDDD

Secondary structure (DSSP, 8-state):
--------PPPP---SSSSSSSS--------SS--EEEEE-SSEEEEEEEE--SSS--EEEEEEEEHHHHHHHHHHHHHHHHHHHHHHHHHT---EEEEEETTEEEEEE------TTTS-S-HHHHHHHHHHHHHHHT-HHHHHHTT--SEEEEEEESSTTS-HHHHHHHHHHHHT-EEEE--GGG--SHHHHHHHHHHPPSSEEEEE--HHHHHHHHH------------------PPPPP----------HHHHHHHHHSGGGGSSSSEEEEEEES-GGGS-TTTSSTTT--EEEE--S--HHHHHHHHHHHH--S--TTHHHHHHHHHHS---HHHHHHHHS--SSS--HHHHHHHHHHHHHHHHHHHHHHHHHHHHHHHHHHHHHHHHHT--------

pLDDT: mean 73.7, std 23.07, range [26.08, 97.69]

Sequence (402 aa):
MVLLSHMQTFPAIETEEEALTNSMPAAAVRRGGGTSFFRNDGEKLYKYGEELTRSRKSTLVKEKTTLGHIDMILGDYLNHVLKEGREIKVKNRLRKLYTNNGAQWSHVVFEHPASFQTLAMDPVKKQEIIDDLTTFSKGEDFYNRIGRAWKRGYLLYGPPGTGKSTMIAAMANFLGYDIYDLELTAVKDNTELRRLLIETSSKSIIVIEDIDCSMELTGQRKKDNKEDEDDNDPAKKPMKPPENDAKASKVTLSGLLNFVDGLWSACGGDRLIVFTTNHVEKLDPALIRRGRMDRHIELSYCGFEAFKVLARNYLYLETHELFETIRGLLEETQMTPADVAENLMPKTSPADPEGCLKSLIGALETAKQEAAAQKKSEEEEGRKKEKDSEMEALNPIENGNV